Protein AF-A0A8T4T2E4-F1 (afdb_monomer)

Nearest PDB structures (foldseek):
  6jph-assembly1_A  TM=6.365E-01  e=5.634E-05  Defluviitalea phaphyphila
  6jpn-assembly1_A  TM=6.354E-01  e=5.914E-05  Defluviitalea phaphyphila
  5hno-assembly2_C  TM=5.581E-01  e=3.207E-02  Raoultella terrigena
  2ibg-assembly4_D  TM=2.979E-01  e=9.768E-02  Drosophila melanogaster
  2ibb-assembly1_A  TM=2.896E-01  e=2.975E-01  Drosophila melanogaster

pLDDT: mean 80.89, std 18.65, range [28.64, 98.75]

Foldseek 3Di:
DDDPQFDWDQDPLRWTDTQQKIKAKEPSVQKDKDKDQPDWDDPDPPDIDGDIDIDIDGPPDDDDDDIDIDMGGHDDDDWDKDKYWWFKDDVNHTDHVCAKTWIWIWTDDPFTKTKIKIAGPDQFDFMDTDQKTWSFRIWMWIATPVRDTFKIWTWHTQFMDGNPHTQKGWDAAGWIWIWGEDCEIEIEIEHPTDTPKMKHQGQRHPFYHYNNHTDDWDHDHRITIDPPPPDKAKEAWFKAAPVRDGAAAAAEEAAQRKIKTKIFIDPPAPDPWWWKKKFKDWDAPPDRDPPPPPDDTPIFDTDTPNDGTMDMDMDTHHFDDDPCCVPPPDPDHRQAIKMWMKIATPVGRVRIYTHPHIYTHHHYDPPPVPPPPDPDPPDFDDPVDPDDPPFADDPVGDGPPDD

Secondary structure (DSSP, 8-state):
-PPPP---EE-TT--EEETTEEEEES-GGGEEEEEE---EE-SSTT--EE--EEEEEE-S--S-----EEEEE-SSSPPEEEEEEPPEEETTEE--TTTEEEEEEEEESSS-EEEEEEEESSS---EEETTEEE-SSEEEEEEETT--EEEEEEES-SEEEETTEEEEEEEESS-EEEEEESSSEEEEEE-SS-EEEEEEE-TTEEEEEETTEE--EEEETTEEEE------EEEEEEEE-TTSPBPPTTEEEETT-EEEEEEEEES--SSTT-EEEEEEEEEBTTB--TT------EEEEEEE--SSEEEEEEEE------SSTTTSTTSS-----EEEEEEEETTEEEEEEE-S--EEEEEPS-----------TT----TTS---TTS-B-TTS-B----

Sequence (403 aa):
MASPIGSVSFDSNKVAISPNLVIAPADPGELVQSIDNTHWLSYTYATRENKPIVNYKKSNIAGSETYDTVIFPFKTDQPSILVNRLPVTVSGNPVETTTASALDIYVDRAQDFRDYYYISHDTLALRNFGNYQTDSELSFVRKDNLGNVKRIIMKNGDILKEGNSDLVVVNGNNVIVDSIIGTTSDVKISASGQLTSFKVFAPLASSVLLNGNPLTFIQNGDYIQDSLILTCTLSSAVIRKQDGSLYISGDHVIENTPITLEVTTQNCVDVPLRQIKFEIFEVDNGIIDQDYIFNPPIIINPVGINNDGVISADWTLEYRTDANEATDDQTEPDEGLEYKFVASIIDDPTITSESSNWINGIEQGQVTLCGNAFVDASEQCDESAGIAPSNGCLTDGICASDC

Structure (mmCIF, N/CA/C/O backbone):
data_AF-A0A8T4T2E4-F1
#
_entry.id   AF-A0A8T4T2E4-F1
#
loop_
_atom_site.group_PDB
_atom_site.id
_atom_site.type_symbol
_atom_site.label_atom_id
_atom_site.label_alt_id
_atom_site.label_comp_id
_atom_site.label_asym_id
_atom_site.label_entity_id
_atom_site.label_seq_id
_atom_site.pdbx_PDB_ins_code
_atom_site.Cartn_x
_atom_site.Cartn_y
_atom_site.Cartn_z
_atom_site.occupancy
_atom_site.B_iso_or_equiv
_atom_site.auth_seq_id
_atom_site.auth_comp_id
_atom_site.auth_asym_id
_atom_site.auth_atom_id
_atom_site.pdbx_PDB_model_num
ATOM 1 N N . MET A 1 1 ? 42.573 -15.838 -24.266 1.00 33.81 1 MET A N 1
ATOM 2 C CA . MET A 1 1 ? 41.611 -15.430 -25.308 1.00 33.81 1 MET A CA 1
ATOM 3 C C . MET A 1 1 ? 40.633 -14.482 -24.646 1.00 33.81 1 MET A C 1
ATOM 5 O O . MET A 1 1 ? 39.972 -14.901 -23.708 1.00 33.81 1 MET A O 1
ATOM 9 N N . ALA A 1 2 ? 40.660 -13.199 -25.010 1.00 31.98 2 ALA A N 1
ATOM 10 C CA . ALA A 1 2 ? 39.741 -12.208 -24.456 1.00 31.98 2 ALA A CA 1
ATOM 11 C C . ALA A 1 2 ? 38.316 -12.532 -24.927 1.00 31.98 2 ALA A C 1
ATOM 13 O O . ALA A 1 2 ? 38.128 -12.815 -26.111 1.00 31.98 2 ALA A O 1
ATOM 14 N N . SER A 1 3 ? 37.342 -12.525 -24.011 1.00 28.64 3 SER A N 1
ATOM 15 C CA . SER A 1 3 ? 35.922 -12.576 -24.375 1.00 28.64 3 SER A CA 1
ATOM 16 C C . SER A 1 3 ? 35.622 -11.482 -25.401 1.00 28.64 3 SER A C 1
ATOM 18 O O . SER A 1 3 ? 36.176 -10.384 -25.276 1.00 28.64 3 SER A O 1
ATOM 20 N N . PRO A 1 4 ? 34.772 -11.747 -26.408 1.00 37.41 4 PRO A N 1
ATOM 21 C CA . PRO A 1 4 ? 34.375 -10.714 -27.347 1.00 37.41 4 PRO A CA 1
ATOM 22 C C . PRO A 1 4 ? 33.765 -9.559 -26.553 1.00 37.41 4 PRO A C 1
ATOM 24 O O . PRO A 1 4 ? 32.921 -9.765 -25.679 1.00 37.41 4 PRO A O 1
ATOM 27 N N . ILE A 1 5 ? 34.253 -8.349 -26.826 1.00 45.41 5 ILE A N 1
ATOM 28 C CA . ILE A 1 5 ? 33.660 -7.109 -26.336 1.00 45.41 5 ILE A CA 1
ATOM 29 C C . ILE A 1 5 ? 32.187 -7.170 -26.715 1.00 45.41 5 ILE A C 1
ATOM 31 O O . ILE A 1 5 ? 31.853 -7.321 -27.889 1.00 45.41 5 ILE A O 1
ATOM 35 N N . GLY A 1 6 ? 31.321 -7.096 -25.712 1.00 55.78 6 GLY A N 1
ATOM 36 C CA . GLY A 1 6 ? 29.896 -6.979 -25.924 1.00 55.78 6 GLY A CA 1
ATOM 37 C C . GLY A 1 6 ? 29.562 -5.856 -26.874 1.00 55.78 6 GLY A C 1
ATOM 38 O O . GLY A 1 6 ? 29.750 -4.697 -26.515 1.00 55.78 6 GLY A O 1
ATOM 39 N N . SER A 1 7 ? 29.078 -6.173 -28.068 1.00 60.38 7 SER A N 1
ATOM 40 C CA . SER A 1 7 ? 28.514 -5.155 -28.942 1.00 60.38 7 SER A CA 1
ATOM 41 C C . SER A 1 7 ? 27.194 -4.688 -28.345 1.00 60.38 7 SER A C 1
ATOM 43 O O . SER A 1 7 ? 26.330 -5.520 -28.067 1.00 60.38 7 SER A O 1
ATOM 45 N N . VAL A 1 8 ? 27.036 -3.374 -28.179 1.00 66.56 8 VAL A N 1
ATOM 46 C CA . VAL A 1 8 ? 25.718 -2.793 -27.928 1.00 66.56 8 VAL A CA 1
ATOM 47 C C . VAL A 1 8 ? 25.003 -2.624 -29.262 1.00 66.56 8 VAL A C 1
ATOM 49 O O . VAL A 1 8 ? 25.613 -2.185 -30.236 1.00 66.56 8 VAL A O 1
ATOM 52 N N . SER A 1 9 ? 23.730 -2.997 -29.330 1.00 70.62 9 SER A N 1
ATOM 53 C CA . SER A 1 9 ? 22.903 -2.830 -30.532 1.00 70.62 9 SER A CA 1
ATOM 54 C C . SER A 1 9 ? 21.467 -2.474 -30.163 1.00 70.62 9 SER A C 1
ATOM 56 O O . SER A 1 9 ? 21.087 -2.611 -29.002 1.00 70.62 9 SER A O 1
ATOM 58 N N . PHE A 1 10 ? 20.691 -2.011 -31.141 1.00 75.25 10 PHE A N 1
ATOM 59 C CA . PHE A 1 10 ? 19.246 -1.850 -31.004 1.00 75.25 10 PHE A CA 1
ATOM 60 C C . PHE A 1 10 ? 18.523 -3.006 -31.695 1.00 75.25 10 PHE A C 1
ATOM 62 O O . PHE A 1 10 ? 18.939 -3.423 -32.778 1.00 75.25 10 PHE A O 1
ATOM 69 N N . ASP A 1 11 ? 17.437 -3.491 -31.100 1.00 72.38 11 ASP A N 1
ATOM 70 C CA . ASP A 1 11 ? 16.498 -4.391 -31.777 1.00 72.38 11 ASP A CA 1
ATOM 71 C C . ASP A 1 11 ? 15.440 -3.625 -32.600 1.00 72.38 11 ASP A C 1
ATOM 73 O O . ASP A 1 11 ? 15.471 -2.395 -32.724 1.00 72.38 11 ASP A O 1
ATOM 77 N N . SER A 1 12 ? 14.471 -4.356 -33.165 1.00 63.34 12 SER A N 1
ATOM 78 C CA . SER A 1 12 ? 13.356 -3.777 -33.928 1.00 63.34 12 SER A CA 1
ATOM 79 C C . SER A 1 12 ? 12.431 -2.876 -33.102 1.00 63.34 12 SER A C 1
ATOM 81 O O . SER A 1 12 ? 11.721 -2.058 -33.682 1.00 63.34 12 SER A O 1
ATOM 83 N N . ASN A 1 13 ? 12.459 -2.987 -31.772 1.00 62.44 13 ASN A N 1
ATOM 84 C CA . ASN A 1 13 ? 11.691 -2.165 -30.839 1.00 62.44 13 ASN A CA 1
ATOM 85 C C . ASN A 1 13 ? 12.528 -1.016 -30.257 1.00 62.44 13 ASN A C 1
ATOM 87 O O . ASN A 1 13 ? 12.073 -0.324 -29.349 1.00 62.44 13 ASN A O 1
ATOM 91 N N . LYS A 1 14 ? 13.737 -0.788 -30.792 1.00 65.88 14 LYS A N 1
ATOM 92 C CA . LYS A 1 14 ? 14.707 0.193 -30.298 1.00 65.88 14 LYS A CA 1
ATOM 93 C C . LYS A 1 14 ? 15.001 0.020 -28.800 1.00 65.88 14 LYS A C 1
ATOM 95 O O . LYS A 1 14 ? 15.028 0.976 -28.028 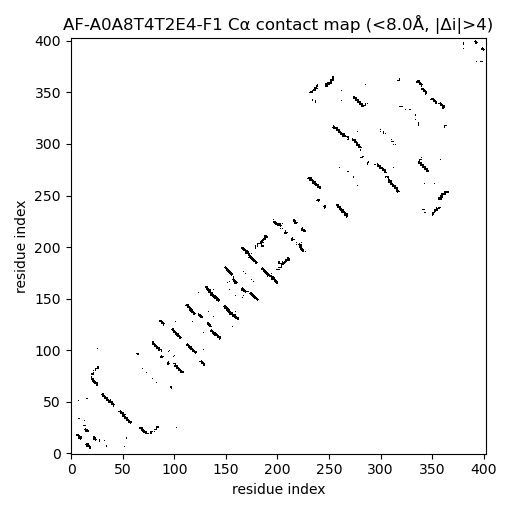1.00 65.88 14 LYS A O 1
ATOM 100 N N . VAL A 1 15 ? 15.205 -1.220 -28.383 1.00 70.38 15 VAL A N 1
ATOM 101 C CA . VAL A 1 15 ? 15.740 -1.574 -27.068 1.00 70.38 15 VAL A CA 1
ATOM 102 C C . VAL A 1 15 ? 17.251 -1.718 -27.205 1.00 70.38 15 VAL A C 1
ATOM 104 O O . VAL A 1 15 ? 17.715 -2.408 -28.114 1.00 70.38 15 VAL A O 1
ATOM 107 N N . ALA A 1 16 ? 18.034 -1.076 -26.334 1.00 71.56 16 ALA A N 1
ATOM 108 C CA . ALA A 1 16 ? 19.482 -1.261 -26.353 1.00 71.56 16 ALA A CA 1
ATOM 109 C C . ALA A 1 16 ? 19.871 -2.552 -25.626 1.00 71.56 16 ALA A C 1
ATOM 111 O O . ALA A 1 16 ? 19.488 -2.789 -24.480 1.00 71.56 16 ALA A O 1
ATOM 112 N N . ILE A 1 17 ? 20.671 -3.370 -26.299 1.00 64.50 17 ILE A N 1
ATOM 113 C CA . ILE A 1 17 ? 21.099 -4.691 -25.848 1.00 64.50 17 ILE A CA 1
ATOM 114 C C . ILE A 1 17 ? 22.606 -4.666 -25.668 1.00 64.50 17 ILE A C 1
ATOM 116 O O . ILE A 1 17 ? 23.321 -4.380 -26.619 1.00 64.50 17 ILE A O 1
ATOM 120 N N . SER A 1 18 ? 23.080 -5.012 -24.478 1.00 69.69 18 SER A N 1
ATOM 121 C CA . SER A 1 18 ? 24.481 -5.279 -24.135 1.00 69.69 18 SER A CA 1
ATOM 122 C C . SER A 1 18 ? 24.575 -6.722 -23.625 1.00 69.69 18 SER A C 1
ATOM 124 O O . SER A 1 18 ? 23.551 -7.264 -23.193 1.00 69.69 18 SER A O 1
ATOM 126 N N . PRO A 1 19 ? 25.753 -7.381 -23.586 1.00 73.25 19 PRO A N 1
ATOM 127 C CA . PRO A 1 19 ? 25.847 -8.634 -22.854 1.00 73.25 19 PRO A CA 1
ATOM 128 C C . PRO A 1 19 ? 25.361 -8.410 -21.434 1.00 73.25 19 PRO A C 1
ATOM 130 O O . PRO A 1 19 ? 25.817 -7.483 -20.757 1.00 73.25 19 PRO A O 1
ATOM 133 N N . ASN A 1 20 ? 24.412 -9.246 -21.025 1.00 85.38 20 ASN A N 1
ATOM 134 C CA . ASN A 1 20 ? 23.869 -9.277 -19.678 1.00 85.38 20 ASN A CA 1
ATOM 135 C C . ASN A 1 20 ? 23.036 -8.048 -19.272 1.00 85.38 20 ASN A C 1
ATOM 137 O O . ASN A 1 20 ? 22.720 -7.923 -18.089 1.00 85.38 20 ASN A O 1
ATOM 141 N N . LEU A 1 21 ? 22.649 -7.164 -20.204 1.00 89.00 21 LEU A N 1
ATOM 142 C CA . LEU A 1 21 ? 21.799 -6.007 -19.911 1.00 89.00 21 LEU A CA 1
ATOM 143 C C . LEU A 1 21 ? 20.873 -5.637 -21.078 1.00 89.00 21 LEU A C 1
ATOM 145 O O . LEU A 1 21 ? 21.315 -5.503 -22.217 1.00 89.00 21 LEU A O 1
ATOM 149 N N . VAL A 1 22 ? 19.604 -5.399 -20.763 1.00 89.38 22 VAL A N 1
ATOM 150 C CA . VAL A 1 22 ? 18.605 -4.822 -21.666 1.00 89.38 22 VAL A CA 1
ATOM 151 C C . VAL A 1 22 ? 18.190 -3.450 -21.128 1.00 89.38 22 VAL A C 1
ATOM 153 O O . VAL A 1 22 ? 17.922 -3.313 -19.934 1.00 89.38 22 VAL A O 1
ATOM 156 N N . ILE A 1 23 ? 18.149 -2.434 -21.991 1.00 91.31 23 ILE A N 1
ATOM 157 C CA . ILE A 1 23 ? 17.680 -1.077 -21.678 1.00 91.31 23 ILE A CA 1
ATOM 158 C C . ILE A 1 23 ? 16.477 -0.789 -22.576 1.00 91.31 23 ILE A C 1
ATOM 160 O O . ILE A 1 23 ? 16.632 -0.533 -23.772 1.00 91.31 23 ILE A O 1
ATOM 164 N N . ALA A 1 24 ? 15.283 -0.851 -21.992 1.00 91.38 24 ALA A N 1
ATOM 165 C CA . ALA A 1 24 ? 14.011 -0.711 -22.684 1.00 91.38 24 ALA A CA 1
ATOM 166 C C . ALA A 1 24 ? 13.319 0.593 -22.249 1.00 91.38 24 ALA A C 1
ATOM 168 O O . ALA A 1 24 ? 12.756 0.650 -21.150 1.00 91.38 24 ALA A O 1
ATOM 169 N N . PRO A 1 25 ? 13.384 1.665 -23.057 1.00 92.81 25 PRO A N 1
ATOM 170 C CA . PRO A 1 25 ? 12.644 2.880 -22.759 1.00 92.81 25 PRO A CA 1
ATOM 171 C C . PRO A 1 25 ? 11.142 2.668 -22.981 1.00 92.81 25 PRO A C 1
ATOM 173 O O . PRO A 1 25 ? 10.736 1.899 -23.853 1.00 92.81 25 PRO A O 1
ATOM 176 N N . ALA A 1 26 ? 10.321 3.397 -22.230 1.00 90.94 26 ALA A N 1
ATOM 177 C CA . ALA A 1 26 ? 8.934 3.603 -22.615 1.00 90.94 26 ALA A CA 1
ATOM 178 C C . ALA A 1 26 ? 8.876 4.424 -23.917 1.00 90.94 26 ALA A C 1
ATOM 180 O O . ALA A 1 26 ? 9.761 5.236 -24.197 1.00 90.94 26 ALA A O 1
ATOM 181 N N . ASP A 1 27 ? 7.833 4.202 -24.715 1.00 89.94 27 ASP A N 1
ATOM 182 C CA . ASP A 1 27 ? 7.540 4.974 -25.930 1.00 89.94 27 ASP A CA 1
ATOM 183 C C . ASP A 1 27 ? 8.688 4.998 -26.969 1.00 89.94 27 ASP A C 1
ATOM 185 O O . ASP A 1 27 ? 9.048 6.057 -27.493 1.00 89.94 27 ASP A O 1
ATOM 189 N N . PRO A 1 28 ? 9.281 3.846 -27.350 1.00 88.06 28 PRO A N 1
ATOM 190 C CA . PRO A 1 28 ? 10.425 3.816 -28.269 1.00 88.06 28 PRO A CA 1
ATOM 191 C C . PRO A 1 28 ? 10.128 4.440 -29.648 1.00 88.06 28 PRO A C 1
ATOM 193 O O . PRO A 1 28 ? 11.042 4.879 -30.358 1.00 88.06 28 PRO A O 1
ATOM 196 N N . GLY A 1 29 ? 8.851 4.517 -30.035 1.00 86.88 29 GLY A N 1
ATOM 197 C CA . GLY A 1 29 ? 8.392 5.209 -31.241 1.00 86.88 29 GLY A CA 1
ATOM 198 C C . GLY A 1 29 ? 8.676 6.716 -31.237 1.00 86.88 29 GLY A C 1
ATOM 199 O O . GLY A 1 29 ? 8.991 7.267 -32.289 1.00 86.88 29 GLY A O 1
ATOM 200 N N . GLU A 1 30 ? 8.660 7.356 -30.067 1.00 89.12 30 GLU A N 1
ATOM 201 C CA . GLU A 1 30 ? 8.866 8.804 -29.893 1.00 89.12 30 GLU A CA 1
ATOM 202 C C . GLU A 1 30 ? 10.345 9.189 -29.744 1.00 89.12 30 GLU A C 1
ATOM 204 O O . GLU A 1 30 ? 10.711 10.367 -29.763 1.00 89.12 30 GLU A O 1
ATOM 209 N N . LEU A 1 31 ? 11.215 8.188 -29.603 1.00 90.31 31 LEU A N 1
ATOM 210 C CA . LEU A 1 31 ? 12.629 8.379 -29.326 1.00 90.31 31 LEU A CA 1
ATOM 211 C C . LEU A 1 31 ? 13.479 8.290 -30.594 1.00 90.31 31 LEU A C 1
ATOM 213 O O . LEU A 1 31 ? 13.404 7.336 -31.381 1.00 90.31 31 LEU A O 1
ATOM 217 N N . VAL A 1 32 ? 14.377 9.263 -30.736 1.00 89.44 32 VAL A N 1
ATOM 218 C CA . VAL A 1 32 ? 15.559 9.153 -31.593 1.00 89.44 32 VAL A CA 1
ATOM 219 C C . VAL A 1 32 ? 16.678 8.576 -30.741 1.00 89.44 32 VAL A C 1
ATOM 221 O O . VAL A 1 32 ? 17.041 9.167 -29.724 1.00 89.44 32 VAL A O 1
ATOM 224 N N . GLN A 1 33 ? 17.208 7.423 -31.142 1.00 87.69 33 GLN A N 1
ATOM 225 C CA . GLN A 1 33 ? 18.196 6.683 -30.363 1.00 87.69 33 GLN A CA 1
ATOM 226 C C . GLN A 1 33 ? 19.517 6.541 -31.117 1.00 87.69 33 GLN A C 1
ATOM 228 O O . GLN A 1 33 ? 19.540 6.469 -32.346 1.00 87.69 33 GLN A O 1
ATOM 233 N N . SER A 1 34 ? 20.624 6.509 -30.381 1.00 89.19 34 SER A N 1
ATOM 234 C CA . SER A 1 34 ? 21.965 6.312 -30.933 1.00 89.19 34 SER A CA 1
ATOM 235 C C . SER A 1 34 ? 22.886 5.642 -29.916 1.00 89.19 34 SER A C 1
ATOM 237 O O . SER A 1 34 ? 22.674 5.749 -28.708 1.00 89.19 34 SER A O 1
ATOM 239 N N . ILE A 1 35 ? 23.912 4.951 -30.413 1.00 88.75 35 ILE A N 1
ATOM 240 C CA . ILE A 1 35 ? 25.000 4.414 -29.593 1.00 88.75 35 ILE A CA 1
ATOM 241 C C . ILE A 1 35 ? 26.242 5.238 -29.896 1.00 88.75 35 ILE A C 1
ATOM 243 O O . ILE A 1 35 ? 26.681 5.309 -31.045 1.00 88.75 35 ILE A O 1
ATOM 247 N N . ASP A 1 36 ? 26.807 5.842 -28.859 1.00 89.06 36 ASP A N 1
ATOM 248 C CA . ASP A 1 36 ? 28.059 6.575 -28.944 1.00 89.06 36 ASP A CA 1
ATOM 249 C C . ASP A 1 36 ? 29.205 5.715 -28.395 1.00 89.06 36 ASP A C 1
ATOM 251 O O . ASP A 1 36 ? 29.301 5.463 -27.194 1.00 89.06 36 ASP A O 1
ATOM 255 N N . ASN A 1 37 ? 30.086 5.274 -29.294 1.00 88.25 37 ASN A N 1
ATOM 256 C CA . ASN A 1 37 ? 31.260 4.456 -28.980 1.00 88.25 37 ASN A CA 1
ATOM 257 C C . ASN A 1 37 ? 32.527 5.292 -28.713 1.00 88.25 37 ASN A C 1
ATOM 259 O O . ASN A 1 37 ? 33.633 4.762 -28.759 1.00 88.25 37 ASN A O 1
ATOM 263 N N . THR A 1 38 ? 32.421 6.603 -28.481 1.00 90.75 38 THR A N 1
ATOM 264 C CA . THR A 1 38 ? 33.583 7.494 -28.278 1.00 90.75 38 THR A CA 1
ATOM 265 C C . THR A 1 38 ? 33.904 7.770 -26.805 1.00 90.75 38 THR A C 1
ATOM 267 O O . THR A 1 38 ? 34.877 8.466 -26.498 1.00 90.75 38 THR A O 1
ATOM 270 N N . HIS A 1 39 ? 33.133 7.180 -25.889 1.00 89.94 39 HIS A N 1
ATOM 271 C CA . HIS A 1 39 ? 33.224 7.420 -24.454 1.00 89.94 39 HIS A CA 1
ATOM 272 C C . HIS A 1 39 ? 34.155 6.443 -23.727 1.00 89.94 39 HIS A C 1
ATOM 274 O O . HIS A 1 39 ? 34.476 5.352 -24.205 1.00 89.94 39 HIS A O 1
ATOM 280 N N . TRP A 1 40 ? 34.621 6.870 -22.551 1.00 91.94 40 TRP A N 1
ATOM 281 C CA . TRP A 1 40 ? 35.635 6.174 -21.764 1.00 91.94 40 TRP A CA 1
ATOM 282 C C . TRP A 1 40 ? 35.182 6.011 -20.317 1.00 91.94 40 TRP A C 1
ATOM 284 O O . TRP A 1 40 ? 34.688 6.960 -19.713 1.00 91.94 40 TRP A O 1
ATOM 294 N N . LEU A 1 41 ? 35.419 4.831 -19.749 1.00 92.88 41 LEU A N 1
ATOM 295 C CA . LEU A 1 41 ? 35.221 4.538 -18.334 1.00 92.88 41 LEU A CA 1
ATOM 296 C C . LEU A 1 41 ? 36.568 4.220 -17.683 1.00 92.88 41 LEU A C 1
ATOM 298 O O . LEU A 1 41 ? 37.381 3.490 -18.250 1.00 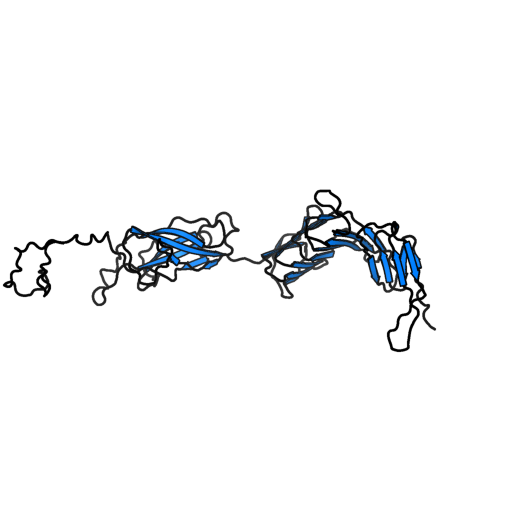92.88 41 LEU A O 1
ATOM 302 N N . SER A 1 42 ? 36.808 4.771 -16.497 1.00 94.88 42 SER A N 1
ATOM 303 C CA . SER A 1 42 ? 38.030 4.566 -15.720 1.00 94.88 42 SER A CA 1
ATOM 304 C C . SER A 1 42 ? 37.654 4.154 -14.303 1.00 94.88 42 SER A C 1
ATOM 306 O O . SER A 1 42 ? 36.972 4.900 -13.606 1.00 94.88 42 SER A O 1
ATOM 308 N N . TYR A 1 43 ? 38.082 2.962 -13.886 1.00 93.12 43 TYR A N 1
ATOM 309 C CA . TYR A 1 43 ? 37.913 2.489 -12.507 1.00 93.12 43 TYR A CA 1
ATOM 310 C C . TYR A 1 43 ? 39.152 2.757 -11.646 1.00 93.12 43 TYR A C 1
ATOM 312 O O . TYR A 1 43 ? 39.069 2.740 -10.420 1.00 93.12 43 TYR A O 1
ATOM 320 N N . THR A 1 44 ? 40.308 2.989 -12.275 1.00 95.12 44 THR A N 1
ATOM 321 C CA . THR A 1 44 ? 41.578 3.263 -11.599 1.00 95.12 44 THR A CA 1
ATOM 322 C C . THR A 1 44 ? 42.358 4.348 -12.326 1.00 95.12 44 THR A C 1
ATOM 324 O O . THR A 1 44 ? 42.269 4.508 -13.544 1.00 95.12 44 THR A O 1
ATOM 327 N N . TYR A 1 45 ? 43.155 5.094 -11.563 1.00 93.06 45 TYR A N 1
ATOM 328 C CA . TYR A 1 45 ? 43.972 6.181 -12.089 1.00 93.06 45 TYR A CA 1
ATOM 329 C C . TYR A 1 45 ? 44.841 5.728 -13.276 1.00 93.06 45 TYR A C 1
ATOM 331 O O . TYR A 1 45 ? 45.454 4.662 -13.241 1.00 93.06 45 TYR A O 1
ATOM 339 N N . ALA A 1 46 ? 44.898 6.567 -14.314 1.00 93.88 46 ALA A N 1
ATOM 340 C CA . ALA A 1 46 ? 45.656 6.359 -15.552 1.00 93.88 46 ALA A CA 1
ATOM 341 C C . ALA A 1 46 ? 45.248 5.147 -16.418 1.00 93.88 46 ALA A C 1
ATOM 343 O O . ALA A 1 46 ? 45.895 4.894 -17.435 1.00 93.88 46 ALA A O 1
ATOM 344 N N . THR A 1 47 ? 44.159 4.442 -16.095 1.00 95.81 47 THR A N 1
ATOM 345 C CA . THR A 1 47 ? 43.566 3.434 -16.986 1.00 95.81 47 THR A CA 1
ATOM 346 C C . THR A 1 47 ? 42.223 3.917 -17.513 1.00 95.81 47 THR A C 1
ATOM 348 O O . THR A 1 47 ? 41.480 4.609 -16.819 1.00 95.81 47 THR A O 1
ATOM 351 N N . ARG A 1 48 ? 41.901 3.586 -18.763 1.00 94.50 48 ARG A N 1
ATOM 352 C CA . ARG A 1 48 ? 40.565 3.808 -19.316 1.00 94.50 48 ARG A CA 1
ATOM 353 C C . ARG A 1 48 ? 40.225 2.727 -20.318 1.00 94.50 48 ARG A C 1
ATOM 355 O O . ARG A 1 48 ? 41.084 2.279 -21.075 1.00 94.50 48 ARG A O 1
ATOM 362 N N . GLU A 1 49 ? 38.956 2.379 -20.358 1.00 93.19 49 GLU A N 1
ATOM 363 C CA . GLU A 1 49 ? 38.390 1.463 -21.331 1.00 93.19 49 GLU A CA 1
ATOM 364 C C . GLU A 1 49 ? 37.346 2.203 -22.152 1.00 93.19 49 GLU A C 1
ATOM 366 O O . GLU A 1 49 ? 36.563 2.985 -21.611 1.00 93.19 49 GLU A O 1
ATOM 371 N N . ASN A 1 50 ? 37.337 1.968 -23.460 1.00 90.56 50 ASN A N 1
ATOM 372 C CA . ASN A 1 50 ? 36.258 2.454 -24.304 1.00 90.56 50 ASN A CA 1
ATOM 373 C C . ASN A 1 50 ? 34.962 1.734 -23.907 1.00 90.56 50 ASN A C 1
ATOM 375 O O . ASN A 1 50 ? 34.962 0.504 -23.784 1.00 90.56 50 ASN A O 1
ATOM 379 N N . LYS A 1 51 ? 33.887 2.489 -23.672 1.00 88.06 51 LYS A N 1
ATOM 380 C CA . LYS A 1 51 ? 32.567 1.939 -23.353 1.00 88.06 51 LYS A CA 1
ATOM 381 C C . LYS A 1 51 ? 31.491 2.663 -24.164 1.00 88.06 51 LYS A C 1
ATOM 383 O O . LYS A 1 51 ? 31.524 3.892 -24.231 1.00 88.06 51 LYS A O 1
ATOM 388 N N . PRO A 1 52 ? 30.536 1.922 -24.749 1.00 87.25 52 PRO A N 1
ATOM 389 C CA . PRO A 1 52 ? 29.399 2.522 -25.428 1.00 87.25 52 PRO A CA 1
ATOM 390 C C . PRO A 1 52 ? 28.489 3.246 -24.435 1.00 87.25 52 PRO A C 1
ATOM 392 O O . PRO A 1 52 ? 28.267 2.766 -23.322 1.00 87.25 52 PRO A O 1
ATOM 395 N N . ILE A 1 53 ? 27.913 4.362 -24.872 1.00 87.25 53 ILE A N 1
ATOM 396 C CA . ILE A 1 53 ? 26.790 5.023 -24.203 1.00 87.25 53 ILE A CA 1
ATOM 397 C C . ILE A 1 53 ? 25.568 4.939 -25.110 1.00 87.25 53 ILE A C 1
ATOM 399 O O . ILE A 1 53 ? 25.652 5.190 -26.313 1.00 87.25 53 ILE A O 1
ATOM 403 N N . VAL A 1 54 ? 24.428 4.586 -24.523 1.00 88.12 54 VAL A N 1
ATOM 404 C CA . VAL A 1 54 ? 23.127 4.639 -25.190 1.00 88.12 54 VAL A CA 1
ATOM 405 C C . VAL A 1 54 ? 22.541 6.024 -24.958 1.00 88.12 54 VAL A C 1
ATOM 407 O O . VAL A 1 54 ? 22.369 6.439 -23.816 1.00 88.12 54 VAL A O 1
ATOM 410 N N . ASN A 1 55 ? 22.223 6.723 -26.043 1.00 89.88 55 ASN A N 1
ATOM 411 C CA . ASN A 1 55 ? 21.563 8.019 -26.008 1.00 89.88 55 ASN A CA 1
ATOM 412 C C . ASN A 1 55 ? 20.169 7.888 -26.615 1.00 89.88 55 ASN A C 1
ATOM 414 O O . ASN A 1 55 ? 20.025 7.369 -27.723 1.00 89.88 55 ASN A O 1
ATOM 418 N N . TYR A 1 56 ? 19.157 8.425 -25.943 1.00 91.06 56 TYR A N 1
ATOM 419 C CA . TYR A 1 56 ? 17.830 8.620 -26.514 1.00 91.06 56 TYR A CA 1
ATOM 420 C C . TYR A 1 56 ? 17.334 10.034 -26.234 1.00 91.06 56 TYR A C 1
ATOM 422 O O . TYR A 1 56 ? 17.608 10.617 -25.187 1.00 91.06 56 TYR A O 1
ATOM 430 N N . LYS A 1 57 ? 16.634 10.601 -27.216 1.00 91.94 57 LYS A N 1
ATOM 431 C CA . LYS A 1 57 ? 16.146 11.979 -27.197 1.00 91.94 57 LYS A CA 1
ATOM 432 C C . LYS A 1 57 ? 14.734 12.044 -27.770 1.00 91.94 57 LYS A C 1
ATOM 434 O O . LYS A 1 57 ? 14.495 11.530 -28.865 1.00 91.94 57 LYS A O 1
ATOM 439 N N . LYS A 1 58 ? 13.846 12.765 -27.086 1.00 91.81 58 LYS A N 1
ATOM 440 C CA . LYS A 1 58 ? 12.597 13.280 -27.662 1.00 91.81 58 LYS A CA 1
ATOM 441 C C . LYS A 1 58 ? 12.863 14.606 -28.387 1.00 91.81 58 LYS A C 1
ATOM 443 O O . LYS A 1 58 ? 13.660 15.431 -27.935 1.00 91.81 58 LYS A O 1
ATOM 448 N N . SER A 1 59 ? 12.249 14.797 -29.551 1.00 88.94 59 SER A N 1
ATOM 449 C CA . SER A 1 59 ? 12.389 16.021 -30.359 1.00 88.94 59 SER A CA 1
ATOM 450 C C . SER A 1 59 ? 11.100 16.836 -30.330 1.00 88.94 59 SER A C 1
ATOM 452 O O . SER A 1 59 ? 10.030 16.269 -30.160 1.00 88.94 59 SER A O 1
ATOM 454 N N . ASN A 1 60 ? 11.200 18.152 -30.546 1.00 86.25 60 ASN A N 1
ATOM 455 C CA . ASN A 1 60 ? 10.053 19.073 -30.624 1.00 86.25 60 ASN A CA 1
ATOM 456 C C . ASN A 1 60 ? 9.186 19.144 -29.353 1.00 86.25 60 ASN A C 1
ATOM 458 O O . ASN A 1 60 ? 7.988 19.393 -29.436 1.00 86.25 60 ASN A O 1
ATOM 462 N N . ILE A 1 61 ? 9.797 18.956 -28.184 1.00 86.81 61 ILE A N 1
ATOM 463 C CA . ILE A 1 61 ? 9.113 19.083 -26.897 1.00 86.81 61 ILE A CA 1
ATOM 464 C C . ILE A 1 61 ? 8.996 20.560 -26.515 1.00 86.81 61 ILE A C 1
ATOM 466 O O . ILE A 1 61 ? 9.997 21.278 -26.474 1.00 86.81 61 ILE A O 1
ATOM 470 N N . ALA A 1 62 ? 7.774 21.000 -26.219 1.00 80.25 62 ALA A N 1
ATOM 471 C CA . ALA A 1 62 ? 7.497 22.287 -25.598 1.00 80.25 62 ALA A CA 1
ATOM 472 C C . ALA A 1 62 ? 7.139 22.056 -24.122 1.00 80.25 62 ALA A C 1
ATOM 474 O O . ALA A 1 62 ? 6.123 21.437 -23.831 1.00 80.25 62 ALA A O 1
ATOM 475 N N . GLY A 1 63 ? 7.960 22.558 -23.196 1.00 86.81 63 GLY A N 1
ATOM 476 C CA . GLY A 1 63 ? 7.738 22.395 -21.755 1.00 86.81 63 GLY A CA 1
ATOM 477 C C . GLY A 1 63 ? 8.454 21.185 -21.145 1.00 86.81 63 GLY A C 1
ATOM 478 O O . GLY A 1 63 ? 9.519 20.784 -21.617 1.00 86.81 63 GLY A O 1
ATOM 479 N N . SER A 1 64 ? 7.896 20.672 -20.047 1.00 88.44 64 SER A N 1
ATOM 480 C CA . SER A 1 64 ? 8.437 19.541 -19.283 1.00 88.44 64 SER A CA 1
ATOM 481 C C . SER A 1 64 ? 8.100 18.203 -19.938 1.00 88.44 64 SER A C 1
ATOM 483 O O . SER A 1 64 ? 7.083 18.074 -20.608 1.00 88.44 64 SER A O 1
ATOM 485 N N . GLU A 1 65 ? 8.946 17.202 -19.712 1.00 90.31 65 GLU A N 1
ATOM 486 C CA . GLU A 1 65 ? 8.823 15.876 -20.316 1.00 90.31 65 GLU A CA 1
ATOM 487 C C . GLU A 1 65 ? 9.460 14.821 -19.412 1.00 90.31 65 GLU A C 1
ATOM 489 O O . GLU A 1 65 ? 10.341 15.144 -18.608 1.00 90.31 65 GLU A O 1
ATOM 494 N N . THR A 1 66 ? 9.038 13.565 -19.555 1.00 92.12 66 THR A N 1
ATOM 495 C CA . THR A 1 66 ? 9.558 12.446 -18.767 1.00 92.12 66 THR A CA 1
ATOM 496 C C . THR A 1 66 ? 10.170 11.352 -19.636 1.00 92.12 66 THR A C 1
ATOM 498 O O . THR A 1 66 ? 9.844 11.162 -20.810 1.00 92.12 66 THR A O 1
ATOM 501 N N . TYR A 1 67 ? 11.109 10.627 -19.030 1.00 93.50 67 TYR A N 1
ATOM 502 C CA . TYR A 1 67 ? 11.725 9.438 -19.599 1.00 93.50 67 TYR A CA 1
ATOM 503 C C . TYR A 1 67 ? 11.590 8.314 -18.587 1.00 93.50 67 TYR A C 1
ATOM 505 O O . TYR A 1 67 ? 12.244 8.334 -17.547 1.00 93.50 67 TYR A O 1
ATOM 513 N N . ASP A 1 68 ? 10.780 7.321 -18.923 1.00 94.00 68 ASP A N 1
ATOM 514 C CA . ASP A 1 68 ? 10.718 6.082 -18.164 1.00 94.00 68 ASP A CA 1
ATOM 515 C C . ASP A 1 68 ? 11.553 5.025 -18.876 1.00 94.00 68 ASP A C 1
ATOM 517 O O . ASP A 1 68 ? 11.520 4.900 -20.103 1.00 94.00 68 ASP A O 1
ATOM 521 N N . THR A 1 69 ? 12.373 4.289 -18.134 1.00 93.88 69 THR A N 1
ATOM 522 C CA . THR A 1 69 ? 13.283 3.302 -18.722 1.00 93.88 69 THR A CA 1
ATOM 523 C C . THR A 1 69 ? 13.434 2.106 -17.805 1.00 93.88 69 THR A C 1
ATOM 525 O O . THR A 1 69 ? 13.815 2.237 -16.644 1.00 93.88 69 THR A O 1
ATOM 528 N N . VAL A 1 70 ? 13.169 0.924 -18.352 1.00 93.69 70 VAL A N 1
ATOM 529 C CA . VAL A 1 70 ? 13.406 -0.348 -17.679 1.00 93.69 70 VAL A CA 1
ATOM 530 C C . VAL A 1 70 ? 14.823 -0.799 -17.998 1.00 93.69 70 VAL A C 1
ATOM 532 O O . VAL A 1 70 ? 15.181 -1.016 -19.155 1.00 93.69 70 VAL A O 1
ATOM 535 N N . ILE A 1 71 ? 15.634 -0.950 -16.955 1.00 92.81 71 ILE A N 1
ATOM 536 C CA . ILE A 1 71 ? 16.984 -1.501 -17.048 1.00 92.81 71 ILE A CA 1
ATOM 537 C C . ILE A 1 71 ? 16.951 -2.896 -16.437 1.00 92.81 71 ILE A C 1
ATOM 539 O O . ILE A 1 71 ? 16.668 -3.053 -15.249 1.00 92.81 71 ILE A O 1
ATOM 543 N N . PHE A 1 72 ? 17.242 -3.910 -17.244 1.00 90.44 72 PHE A N 1
ATOM 544 C CA . PHE A 1 72 ? 17.089 -5.300 -16.844 1.00 90.44 72 PHE A CA 1
ATOM 545 C C . PHE A 1 72 ? 18.379 -6.103 -17.056 1.00 90.44 72 PHE A C 1
ATOM 547 O O . PHE A 1 72 ? 18.756 -6.388 -18.198 1.00 90.44 72 PHE A O 1
ATOM 554 N N . PRO A 1 73 ? 19.071 -6.496 -15.975 1.00 91.31 73 PRO A N 1
ATOM 555 C CA . PRO A 1 73 ? 20.231 -7.369 -16.072 1.00 91.31 73 PRO A CA 1
ATOM 556 C C . PRO A 1 73 ? 19.827 -8.842 -16.271 1.00 91.31 73 PRO A C 1
ATOM 558 O O . PRO A 1 73 ? 18.875 -9.322 -15.658 1.00 91.31 73 PRO A O 1
ATOM 561 N N . PHE A 1 74 ? 20.590 -9.595 -17.070 1.00 87.19 74 PHE A N 1
ATOM 562 C CA . PHE A 1 74 ? 20.377 -11.032 -17.317 1.00 87.19 74 PHE A CA 1
ATOM 563 C C . PHE A 1 74 ? 21.689 -11.832 -17.273 1.00 87.19 74 PHE A C 1
ATOM 565 O O . PHE A 1 74 ? 22.770 -11.269 -17.412 1.00 87.19 74 PHE A O 1
ATOM 572 N N . LYS A 1 75 ? 21.632 -13.152 -17.039 1.00 84.44 75 LYS A N 1
ATOM 573 C CA . LYS A 1 75 ? 22.835 -14.006 -16.892 1.00 84.44 75 LYS A CA 1
ATOM 574 C C . LYS A 1 75 ? 23.120 -14.899 -18.097 1.00 84.44 75 LYS A C 1
ATOM 576 O O . LYS A 1 75 ? 24.266 -14.947 -18.530 1.00 84.44 75 LYS A O 1
ATOM 581 N N . THR A 1 76 ? 22.113 -15.627 -18.575 1.00 81.56 76 THR A N 1
ATOM 582 C CA . THR A 1 76 ? 22.262 -16.635 -19.634 1.00 81.56 76 THR A CA 1
ATOM 583 C C . THR A 1 76 ? 21.666 -16.120 -20.931 1.00 81.56 76 THR A C 1
ATOM 585 O O . THR A 1 76 ? 22.393 -15.643 -21.798 1.00 81.56 76 THR A O 1
ATOM 588 N N . ASP A 1 77 ? 20.343 -16.145 -21.009 1.00 82.94 77 ASP A N 1
ATOM 589 C CA . ASP A 1 77 ? 19.578 -15.846 -22.203 1.00 82.94 77 ASP A CA 1
ATOM 590 C C . ASP A 1 77 ? 19.045 -14.425 -22.100 1.00 82.94 77 ASP A C 1
ATOM 592 O O . ASP A 1 77 ? 18.568 -13.989 -21.045 1.00 82.94 77 ASP A O 1
ATOM 596 N N . GLN A 1 78 ? 19.180 -13.685 -23.194 1.00 85.31 78 GLN A N 1
ATOM 597 C CA . GLN A 1 78 ? 18.641 -12.342 -23.288 1.00 85.31 78 GLN A CA 1
ATOM 598 C C . GLN A 1 78 ? 17.108 -12.421 -23.302 1.00 85.31 78 GLN A C 1
ATOM 600 O O . GLN A 1 78 ? 16.558 -13.069 -24.194 1.00 85.31 78 GLN A O 1
ATOM 605 N N . PRO A 1 79 ? 16.411 -11.754 -22.367 1.00 86.69 79 PRO A N 1
ATOM 606 C CA . PRO A 1 79 ? 14.959 -11.719 -22.384 1.00 86.69 79 PRO A CA 1
ATOM 607 C C . PRO A 1 79 ? 14.453 -10.753 -23.458 1.00 86.69 79 PRO A C 1
ATOM 609 O O . PRO A 1 79 ? 15.080 -9.723 -23.734 1.00 86.69 79 PRO A O 1
ATOM 612 N N . SER A 1 80 ? 13.270 -11.038 -23.993 1.00 85.62 80 SER A N 1
ATOM 613 C CA . SER A 1 80 ? 12.474 -10.017 -24.675 1.00 85.62 80 SER A CA 1
ATOM 614 C C . SER A 1 80 ? 11.790 -9.159 -23.615 1.00 85.62 80 SER A C 1
ATOM 616 O O . SER A 1 80 ? 11.160 -9.693 -22.702 1.00 85.62 80 SER A O 1
ATOM 618 N N . ILE A 1 81 ? 11.912 -7.836 -23.718 1.00 88.56 81 ILE A N 1
ATOM 619 C CA . ILE A 1 81 ? 11.246 -6.901 -22.805 1.00 88.56 81 ILE A CA 1
ATOM 620 C C . ILE A 1 81 ? 10.311 -6.021 -23.612 1.00 88.56 81 ILE A C 1
ATOM 622 O O . ILE A 1 81 ? 10.734 -5.349 -24.551 1.00 88.56 81 ILE A O 1
ATOM 626 N N . LEU A 1 82 ? 9.045 -6.016 -23.216 1.00 89.81 82 LEU A N 1
ATOM 627 C CA . LEU A 1 82 ? 8.040 -5.107 -23.735 1.00 89.81 82 LEU A CA 1
ATOM 628 C C . LEU A 1 82 ? 7.654 -4.135 -22.624 1.00 89.81 82 LEU A C 1
ATOM 630 O O . LEU A 1 82 ? 7.283 -4.555 -21.531 1.00 89.81 82 LEU A O 1
ATOM 634 N N . VAL A 1 83 ? 7.744 -2.840 -22.917 1.00 94.00 83 VAL A N 1
ATOM 635 C CA . VAL A 1 83 ? 7.347 -1.763 -22.008 1.00 94.00 83 VAL A CA 1
ATOM 636 C C . VAL A 1 83 ? 6.266 -0.953 -22.700 1.00 94.00 83 VAL A C 1
ATOM 638 O O . VAL A 1 83 ? 6.527 -0.300 -23.709 1.00 94.00 83 VAL A O 1
ATOM 641 N N . ASN A 1 84 ? 5.055 -0.994 -22.155 1.00 94.38 84 ASN A N 1
ATOM 642 C CA . ASN A 1 84 ? 3.928 -0.214 -22.642 1.00 94.38 84 ASN A CA 1
ATOM 643 C C . ASN A 1 84 ? 3.577 0.853 -21.612 1.00 94.38 84 ASN A C 1
ATOM 645 O O . ASN A 1 84 ? 3.358 0.539 -20.442 1.00 94.38 84 ASN A O 1
ATOM 649 N N . ARG A 1 85 ? 3.469 2.109 -22.044 1.00 96.06 85 ARG A N 1
ATOM 650 C CA . ARG A 1 85 ? 2.892 3.154 -21.203 1.00 96.06 85 ARG A CA 1
ATOM 651 C C . ARG A 1 85 ? 1.390 2.933 -21.074 1.00 96.06 85 ARG A C 1
ATOM 653 O O . ARG A 1 85 ? 0.689 2.755 -22.071 1.00 96.06 85 ARG A O 1
ATOM 660 N N . LEU A 1 86 ? 0.897 2.964 -19.843 1.00 98.00 86 LEU A N 1
ATOM 661 C CA . LEU A 1 86 ? -0.529 2.932 -19.555 1.00 98.00 86 LEU A CA 1
ATOM 662 C C . LEU A 1 86 ? -1.050 4.367 -19.407 1.00 98.00 86 LEU A C 1
ATOM 664 O O . LEU A 1 86 ? -0.418 5.165 -18.711 1.00 98.00 86 LEU A O 1
ATOM 668 N N . PRO A 1 87 ? -2.203 4.710 -20.009 1.00 97.62 87 PRO A N 1
ATOM 669 C CA . PRO A 1 87 ? -2.858 5.981 -19.736 1.00 97.62 87 PRO A CA 1
ATOM 670 C C . PRO A 1 87 ? -3.192 6.104 -18.248 1.00 97.62 87 PRO A C 1
ATOM 672 O O . PRO A 1 87 ? -3.765 5.181 -17.662 1.00 97.62 87 PRO A O 1
ATOM 675 N N . VAL A 1 88 ? -2.869 7.254 -17.660 1.00 98.38 88 VAL A N 1
ATOM 676 C CA . VAL A 1 88 ? -3.257 7.608 -16.292 1.00 98.38 88 VAL A CA 1
ATOM 677 C C . VAL A 1 88 ? -4.427 8.581 -16.358 1.00 98.38 88 VAL A C 1
ATOM 679 O O . VAL A 1 88 ? -4.420 9.497 -17.179 1.00 98.38 88 VAL A O 1
ATOM 682 N N . THR A 1 89 ? -5.445 8.395 -15.515 1.00 98.44 89 THR A N 1
ATOM 683 C CA . THR A 1 89 ? -6.626 9.273 -15.499 1.00 98.44 89 THR A CA 1
ATOM 684 C C . THR A 1 89 ? -7.103 9.642 -14.096 1.00 98.44 89 THR A C 1
ATOM 686 O O . THR A 1 89 ? -7.009 8.840 -13.166 1.00 98.44 89 THR A O 1
ATOM 689 N N . VAL A 1 90 ? -7.695 10.834 -13.964 1.00 97.38 90 VAL A N 1
ATOM 690 C CA . VAL A 1 90 ? -8.488 11.269 -12.798 1.00 97.38 90 VAL A CA 1
ATOM 691 C C . VAL A 1 90 ? -9.905 11.551 -13.274 1.00 97.38 90 VAL A C 1
ATOM 693 O O . VAL A 1 90 ? -10.114 12.383 -14.158 1.00 97.38 90 VAL A O 1
ATOM 696 N N . SER A 1 91 ? -10.891 10.844 -12.717 1.00 93.44 91 SER A N 1
ATOM 697 C CA . SER A 1 91 ? -12.301 10.967 -13.126 1.00 93.44 91 SER A CA 1
ATOM 698 C C . SER A 1 91 ? -12.504 10.840 -14.648 1.00 93.44 91 SER A C 1
ATOM 700 O O . SER A 1 91 ? -13.312 11.551 -15.238 1.00 93.44 91 SER A O 1
ATOM 702 N N . GLY A 1 92 ? -11.723 9.965 -15.293 1.00 94.44 92 GLY A N 1
ATOM 703 C CA . GLY A 1 92 ? -11.745 9.734 -16.742 1.00 94.44 92 GLY A CA 1
ATOM 704 C C . GLY A 1 92 ? -10.949 10.735 -17.589 1.00 94.44 92 GLY A C 1
ATOM 705 O O . GLY A 1 92 ? -10.762 10.489 -18.777 1.00 94.44 92 GLY A O 1
ATOM 706 N N . ASN A 1 93 ? -10.437 11.823 -17.008 1.00 97.44 93 ASN A N 1
ATOM 707 C CA . ASN A 1 93 ? -9.606 12.788 -17.730 1.00 97.44 93 ASN A CA 1
ATOM 708 C C . ASN A 1 93 ? -8.140 12.332 -17.749 1.00 97.44 93 ASN A C 1
ATOM 710 O O . ASN A 1 93 ? -7.638 11.955 -16.685 1.00 97.44 93 ASN A O 1
ATOM 714 N N . PRO A 1 94 ? -7.448 12.378 -18.903 1.00 97.38 94 PRO A N 1
ATOM 715 C CA . PRO A 1 94 ? -6.025 12.061 -18.990 1.00 97.38 94 PRO A CA 1
ATOM 716 C C . PRO A 1 94 ? -5.167 12.918 -18.056 1.00 97.38 94 PRO A C 1
ATOM 718 O O . PRO A 1 94 ? -5.433 14.104 -17.864 1.00 97.38 94 PRO A O 1
ATOM 721 N N . VAL A 1 95 ? -4.129 12.303 -17.498 1.00 96.75 95 VAL A N 1
ATOM 722 C CA . VAL A 1 95 ? -3.083 12.951 -16.705 1.00 96.75 95 VAL A CA 1
ATOM 723 C C . VAL A 1 95 ? -1.784 12.913 -17.500 1.00 96.75 95 VAL A C 1
ATOM 725 O O . VAL A 1 95 ? -1.395 11.859 -18.001 1.00 96.75 95 VAL A O 1
ATOM 728 N N . GLU A 1 96 ? -1.116 14.061 -17.597 1.00 95.19 96 GLU A N 1
ATOM 729 C CA . GLU A 1 96 ? 0.178 14.181 -18.268 1.00 95.19 96 GLU A CA 1
ATOM 730 C C . GLU A 1 96 ? 1.269 13.394 -17.531 1.00 95.19 96 GLU A C 1
ATOM 732 O O . GLU A 1 96 ? 1.295 13.322 -16.296 1.00 95.19 96 GLU A O 1
ATOM 737 N N . THR A 1 97 ? 2.227 12.856 -18.286 1.00 94.62 97 THR A N 1
ATOM 738 C CA . THR A 1 97 ? 3.300 12.004 -17.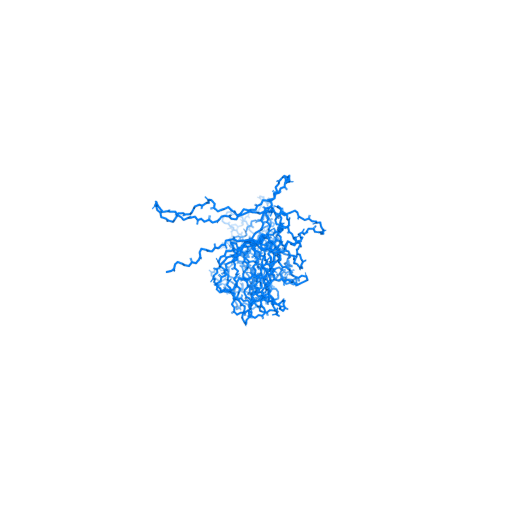747 1.00 94.62 97 THR A CA 1
ATOM 739 C C . THR A 1 97 ? 4.219 12.732 -16.767 1.00 94.62 97 THR A C 1
ATOM 741 O O . THR A 1 97 ? 4.839 12.096 -15.919 1.00 94.62 97 THR A O 1
ATOM 744 N N . THR A 1 98 ? 4.284 14.064 -16.837 1.00 95.19 98 THR A N 1
ATOM 745 C CA . THR A 1 98 ? 5.010 14.916 -15.882 1.00 95.19 98 THR A CA 1
ATOM 746 C C . THR A 1 98 ? 4.356 14.981 -14.507 1.00 95.19 98 THR A C 1
ATOM 748 O O . THR A 1 98 ? 5.010 15.380 -13.550 1.00 95.19 98 THR A O 1
ATOM 751 N N . THR A 1 99 ? 3.078 14.614 -14.401 1.00 96.44 99 THR A N 1
ATOM 752 C CA . THR A 1 99 ? 2.327 14.572 -13.141 1.00 96.44 99 THR A CA 1
ATOM 753 C C . THR A 1 99 ? 2.271 13.153 -12.589 1.00 96.44 99 THR A C 1
ATOM 755 O O . THR A 1 99 ? 2.467 12.957 -11.391 1.00 96.44 99 THR A O 1
ATOM 758 N N . ALA A 1 100 ? 2.022 12.158 -13.441 1.00 97.44 100 ALA A N 1
ATOM 759 C CA . ALA A 1 100 ? 2.055 10.752 -13.056 1.00 97.44 100 ALA A CA 1
ATOM 760 C C . ALA A 1 100 ? 2.334 9.854 -14.264 1.00 97.44 100 ALA A C 1
ATOM 762 O O . ALA A 1 100 ? 1.869 10.122 -15.370 1.00 97.44 100 ALA A O 1
ATOM 763 N N . SER A 1 101 ? 3.043 8.753 -14.039 1.00 97.75 101 SER A N 1
ATOM 764 C CA . SER A 1 101 ? 3.394 7.776 -15.068 1.00 97.75 101 SER A CA 1
ATOM 765 C C . SER A 1 101 ? 2.998 6.370 -14.634 1.00 97.75 101 SER A C 1
ATOM 767 O O . SER A 1 101 ? 3.083 6.033 -13.453 1.00 97.75 101 SER A O 1
ATOM 769 N N . ALA A 1 102 ? 2.572 5.542 -15.590 1.00 98.38 102 ALA A N 1
ATOM 770 C CA . ALA A 1 102 ? 2.308 4.130 -15.368 1.00 98.38 102 ALA A CA 1
ATOM 771 C C . ALA A 1 102 ? 2.807 3.270 -16.531 1.00 98.38 102 ALA A C 1
ATOM 773 O O . ALA A 1 102 ? 2.696 3.654 -17.698 1.00 98.38 102 ALA A O 1
ATOM 774 N N . LEU A 1 103 ? 3.323 2.086 -16.208 1.00 98.44 103 LEU A N 1
ATOM 775 C CA . LEU A 1 103 ? 3.893 1.135 -17.155 1.00 98.44 103 LEU A CA 1
ATOM 776 C C . LEU A 1 103 ? 3.296 -0.258 -16.954 1.00 98.44 103 LEU A C 1
ATOM 778 O O . LEU A 1 103 ? 3.071 -0.698 -15.828 1.00 98.44 103 LEU A O 1
ATOM 782 N N . ASP A 1 104 ? 3.118 -0.960 -18.064 1.00 97.12 104 ASP A N 1
ATOM 783 C CA . ASP A 1 104 ? 2.939 -2.404 -18.155 1.00 97.12 104 ASP A CA 1
ATOM 784 C C . ASP A 1 104 ? 4.210 -2.999 -18.765 1.00 97.12 104 ASP A C 1
ATOM 786 O O . ASP A 1 104 ? 4.583 -2.680 -19.898 1.00 97.12 104 ASP A O 1
ATOM 790 N N . ILE A 1 105 ? 4.903 -3.816 -17.983 1.00 95.62 105 ILE A N 1
ATOM 791 C CA . ILE A 1 105 ? 6.221 -4.351 -18.297 1.00 95.62 105 ILE A CA 1
ATOM 792 C C . ILE A 1 105 ? 6.103 -5.868 -18.373 1.00 95.62 105 ILE A C 1
ATOM 794 O O . ILE A 1 105 ? 5.807 -6.540 -17.384 1.00 95.62 105 ILE A O 1
ATOM 798 N N . TYR A 1 106 ? 6.381 -6.416 -19.547 1.00 92.31 106 TYR A N 1
ATOM 799 C CA . TYR A 1 106 ? 6.447 -7.852 -19.773 1.00 92.31 106 TYR A CA 1
ATOM 800 C C . TYR A 1 106 ? 7.892 -8.262 -20.043 1.00 92.31 106 TYR A C 1
ATOM 802 O O . TYR A 1 106 ? 8.557 -7.681 -20.903 1.00 92.31 106 TYR A O 1
ATOM 810 N N . VAL A 1 107 ? 8.373 -9.261 -19.304 1.00 89.12 107 VAL A N 1
ATOM 811 C CA . VAL A 1 107 ? 9.711 -9.837 -19.477 1.00 89.12 107 VAL A CA 1
ATOM 812 C C . VAL A 1 107 ? 9.554 -11.319 -19.791 1.00 89.12 107 VAL A C 1
ATOM 814 O O . VAL A 1 107 ? 9.162 -12.086 -18.913 1.00 89.12 107 VAL A O 1
ATOM 817 N N . ASP A 1 108 ? 9.896 -11.696 -21.021 1.00 82.56 108 ASP A N 1
ATOM 818 C CA . ASP A 1 108 ? 9.841 -13.072 -21.527 1.00 82.56 108 ASP A CA 1
ATOM 819 C C . ASP A 1 108 ? 11.003 -13.899 -20.954 1.00 82.56 108 ASP A C 1
ATOM 821 O O . ASP A 1 108 ? 12.174 -13.663 -21.281 1.00 82.56 108 ASP A O 1
ATOM 825 N N . ARG A 1 109 ? 10.702 -14.817 -20.032 1.00 76.12 109 ARG A N 1
ATOM 826 C CA . ARG A 1 109 ? 11.668 -15.706 -19.368 1.00 76.12 109 ARG A CA 1
ATOM 827 C C . ARG A 1 109 ? 10.976 -16.965 -18.838 1.00 76.12 109 ARG A C 1
ATOM 829 O O . ARG A 1 109 ? 9.778 -17.004 -18.635 1.00 76.12 109 ARG A O 1
ATOM 836 N N . ALA A 1 110 ? 11.750 -17.984 -18.453 1.00 67.00 110 ALA A N 1
ATOM 837 C CA . ALA A 1 110 ? 11.213 -19.250 -17.916 1.00 67.00 110 ALA A CA 1
ATOM 838 C C . ALA A 1 110 ? 10.219 -19.110 -16.729 1.00 67.00 110 ALA A C 1
ATOM 840 O O . ALA A 1 110 ? 9.457 -20.033 -16.451 1.00 67.00 110 ALA A O 1
ATOM 841 N N . GLN A 1 111 ? 10.236 -17.972 -16.026 1.00 66.56 111 GLN A N 1
ATOM 842 C CA . GLN A 1 111 ? 9.160 -17.518 -15.142 1.00 66.56 111 GLN A CA 1
ATOM 843 C C . GLN A 1 111 ? 8.691 -16.146 -15.623 1.00 66.56 111 GLN A C 1
ATOM 845 O O . GLN A 1 111 ? 9.190 -15.115 -15.158 1.00 66.56 111 GLN A O 1
ATOM 850 N N . ASP A 1 112 ? 7.803 -16.136 -16.603 1.00 78.50 112 ASP A N 1
ATOM 851 C CA . ASP A 1 112 ? 7.240 -14.904 -17.130 1.00 78.50 112 ASP A CA 1
ATOM 852 C C . ASP A 1 112 ? 6.461 -14.192 -16.026 1.00 78.50 112 ASP A C 1
ATOM 854 O O . ASP A 1 112 ? 5.613 -14.768 -15.329 1.00 78.50 112 ASP A O 1
ATOM 858 N N . PHE A 1 113 ? 6.785 -12.917 -15.864 1.00 89.75 113 PHE A N 1
ATOM 859 C CA . PHE A 1 113 ? 6.022 -12.029 -15.015 1.00 89.75 113 PHE A CA 1
ATOM 860 C C . PHE A 1 113 ? 5.572 -10.835 -15.828 1.00 89.75 113 PHE A C 1
ATOM 862 O O . PHE A 1 113 ? 6.282 -10.356 -16.718 1.00 89.75 113 PHE A O 1
ATOM 869 N N . ARG A 1 114 ? 4.402 -10.336 -15.451 1.00 94.56 114 ARG A N 1
ATOM 870 C CA . ARG A 1 114 ? 3.884 -9.060 -15.908 1.00 94.56 114 ARG A CA 1
ATOM 871 C C . ARG A 1 114 ? 3.864 -8.103 -14.732 1.00 94.56 114 ARG A C 1
ATOM 873 O O . ARG A 1 114 ? 3.232 -8.383 -13.712 1.00 94.56 114 ARG A O 1
ATOM 880 N N . ASP A 1 115 ? 4.593 -7.012 -14.875 1.00 96.94 115 ASP A N 1
ATOM 881 C CA . ASP A 1 115 ? 4.778 -6.006 -13.844 1.00 96.94 115 ASP A CA 1
ATOM 882 C C . ASP A 1 115 ? 4.007 -4.744 -14.220 1.00 96.94 115 ASP A C 1
ATOM 884 O O . ASP A 1 115 ? 4.127 -4.228 -15.328 1.00 96.94 115 ASP A O 1
ATOM 888 N N . TYR A 1 116 ? 3.239 -4.227 -13.273 1.00 98.38 116 TYR A N 1
ATOM 889 C CA . TYR A 1 116 ? 2.537 -2.961 -13.386 1.00 98.38 116 TYR A CA 1
ATOM 890 C C . TYR A 1 116 ? 3.189 -1.981 -12.432 1.00 98.38 116 TYR A C 1
ATOM 892 O O . TYR A 1 116 ? 3.283 -2.255 -11.237 1.00 98.38 116 TYR A O 1
ATOM 900 N N . TYR A 1 117 ? 3.656 -0.862 -12.960 1.00 98.50 117 TYR A N 1
ATOM 901 C CA . TYR A 1 117 ? 4.349 0.172 -12.206 1.00 98.50 117 TYR A CA 1
ATOM 902 C C . TYR A 1 117 ? 3.590 1.484 -12.334 1.00 98.50 117 TYR A C 1
ATOM 904 O O . TYR A 1 117 ? 3.119 1.810 -13.419 1.00 98.50 117 TYR A O 1
ATOM 912 N N . TYR A 1 118 ? 3.494 2.234 -11.246 1.00 98.62 118 TYR A N 1
ATOM 913 C CA . TYR A 1 118 ? 2.934 3.576 -11.224 1.00 98.62 118 TYR A CA 1
ATOM 914 C C . TYR A 1 118 ? 3.763 4.471 -10.299 1.00 98.62 118 TYR A C 1
ATOM 916 O O . TYR A 1 118 ? 4.219 4.024 -9.242 1.00 98.62 118 TYR A O 1
ATOM 924 N N . ILE A 1 119 ? 3.924 5.735 -10.690 1.00 98.06 119 ILE A N 1
ATOM 925 C CA . ILE A 1 119 ? 4.579 6.779 -9.902 1.00 98.06 119 ILE A CA 1
ATOM 926 C C . ILE A 1 119 ? 3.848 8.121 -10.048 1.00 98.06 119 ILE A C 1
ATOM 928 O O . ILE A 1 119 ? 3.471 8.521 -11.151 1.00 98.06 119 ILE A O 1
ATOM 932 N N . SER A 1 120 ? 3.671 8.826 -8.929 1.00 97.50 120 SER A N 1
ATOM 933 C CA . SER A 1 120 ? 3.231 10.224 -8.863 1.00 97.50 120 SER A CA 1
ATOM 934 C C . SER A 1 120 ? 4.444 11.145 -8.729 1.00 97.50 120 SER A C 1
ATOM 936 O O . SER A 1 120 ? 5.344 10.883 -7.933 1.00 97.50 120 SER A O 1
ATOM 938 N N . HIS A 1 121 ? 4.456 12.247 -9.474 1.00 94.75 121 HIS A N 1
ATOM 939 C CA . HIS A 1 121 ? 5.478 13.299 -9.391 1.00 94.75 121 HIS A CA 1
ATOM 940 C C . HIS A 1 121 ? 4.976 14.568 -8.689 1.00 94.75 121 HIS A C 1
ATOM 942 O O . HIS A 1 121 ? 5.738 15.513 -8.500 1.00 94.75 121 HIS A O 1
ATOM 948 N N . ASP A 1 122 ? 3.698 14.588 -8.314 1.00 91.94 122 ASP A N 1
ATOM 949 C CA . ASP A 1 122 ? 3.019 15.714 -7.676 1.00 91.94 122 ASP A CA 1
ATOM 950 C C . ASP A 1 122 ? 2.124 15.211 -6.526 1.00 91.94 122 ASP A C 1
ATOM 952 O O . ASP A 1 122 ? 2.194 14.041 -6.128 1.00 91.94 122 ASP A O 1
ATOM 956 N N . THR A 1 123 ? 1.275 16.096 -6.005 1.00 89.62 123 THR A N 1
ATOM 957 C CA . THR A 1 123 ? 0.232 15.830 -5.019 1.00 89.62 123 THR A CA 1
ATOM 958 C C . THR A 1 123 ? -0.498 14.511 -5.269 1.00 89.62 123 THR A C 1
ATOM 960 O O . THR A 1 123 ? -0.851 14.142 -6.400 1.00 89.62 123 THR A O 1
ATOM 963 N N . LEU A 1 124 ? -0.696 13.781 -4.172 1.00 90.62 124 LEU A N 1
ATOM 964 C CA . LEU A 1 124 ? -1.377 12.498 -4.167 1.00 90.62 124 LEU A CA 1
ATOM 965 C C . LEU A 1 124 ? -2.846 12.708 -4.527 1.00 90.62 124 LEU A C 1
ATOM 967 O O . LEU A 1 124 ? -3.536 13.550 -3.954 1.00 90.62 124 LEU A O 1
ATOM 971 N N . ALA A 1 125 ? -3.305 11.956 -5.516 1.00 94.56 125 ALA A N 1
ATOM 972 C CA . ALA A 1 125 ? -4.685 11.951 -5.960 1.00 94.56 125 ALA A CA 1
ATOM 973 C C . ALA A 1 125 ? -5.034 10.536 -6.399 1.00 94.56 125 ALA A C 1
ATOM 975 O O . ALA A 1 125 ? -4.191 9.839 -6.963 1.00 94.56 125 ALA A O 1
ATOM 976 N N . LEU A 1 126 ? -6.287 10.138 -6.188 1.00 97.75 126 LEU A N 1
ATOM 977 C CA . LEU A 1 126 ? -6.778 8.843 -6.634 1.00 97.75 126 LEU A CA 1
ATOM 978 C C . LEU A 1 126 ? -6.789 8.794 -8.170 1.00 97.75 126 LEU A C 1
ATOM 980 O O . LEU A 1 126 ? -7.599 9.456 -8.825 1.00 97.75 126 LEU A O 1
ATOM 984 N N . ARG A 1 127 ? -5.872 8.017 -8.746 1.00 98.31 127 ARG A N 1
ATOM 985 C CA . ARG A 1 127 ? -5.651 7.888 -10.190 1.00 98.31 127 ARG A CA 1
ATOM 986 C C . ARG A 1 127 ? -5.915 6.465 -10.651 1.00 98.31 127 ARG A C 1
ATOM 988 O O . ARG A 1 127 ? -5.678 5.509 -9.917 1.00 98.31 127 ARG A O 1
ATOM 995 N N . ASN A 1 128 ? -6.384 6.331 -11.887 1.00 98.50 128 ASN A N 1
ATOM 996 C CA . ASN A 1 128 ? -6.597 5.041 -12.542 1.00 98.50 128 ASN A CA 1
ATOM 997 C C . ASN A 1 128 ? -5.527 4.814 -13.610 1.00 98.50 128 ASN A C 1
ATOM 999 O O . ASN A 1 128 ? -5.215 5.744 -14.356 1.00 98.50 128 ASN A O 1
ATOM 1003 N N . PHE A 1 129 ? -5.017 3.589 -13.716 1.00 98.38 129 PHE A N 1
ATOM 1004 C CA . PHE A 1 129 ? -4.097 3.157 -14.769 1.00 98.38 129 PHE A CA 1
ATOM 1005 C C . PHE A 1 129 ? -4.312 1.670 -15.078 1.00 98.38 129 PHE A C 1
ATOM 1007 O O . PHE A 1 129 ? -4.267 0.819 -14.191 1.00 98.38 129 PHE A O 1
ATOM 1014 N N . GLY A 1 130 ? -4.572 1.328 -16.341 1.00 96.44 130 GLY A N 1
ATOM 1015 C CA . GLY A 1 130 ? -4.977 -0.038 -16.696 1.00 96.44 130 GLY A CA 1
ATOM 1016 C C . GLY A 1 130 ? -6.196 -0.499 -15.880 1.00 96.44 130 GLY A C 1
ATOM 1017 O O . GLY A 1 130 ? -7.213 0.189 -15.855 1.00 96.44 130 GLY A O 1
ATOM 1018 N N . ASN A 1 131 ? -6.076 -1.639 -15.191 1.00 96.75 131 ASN A N 1
ATOM 1019 C CA . ASN A 1 131 ? -7.104 -2.155 -14.274 1.00 96.75 131 ASN A CA 1
ATOM 1020 C C . ASN A 1 131 ? -6.915 -1.691 -12.823 1.00 96.75 131 ASN A C 1
ATOM 1022 O O . ASN A 1 131 ? -7.614 -2.180 -11.939 1.00 96.75 131 ASN A O 1
ATOM 1026 N N . TYR A 1 132 ? -5.964 -0.800 -12.556 1.00 98.69 132 TYR A N 1
ATOM 1027 C CA . TYR A 1 132 ? -5.593 -0.409 -11.205 1.00 98.69 132 TYR A CA 1
ATOM 1028 C C . TYR A 1 132 ? -6.076 0.991 -10.860 1.00 98.69 132 TYR A C 1
ATOM 1030 O O . TYR A 1 132 ? -6.222 1.858 -11.725 1.00 98.69 132 TYR A O 1
ATOM 1038 N N . GLN A 1 133 ? -6.274 1.209 -9.566 1.00 98.62 133 GLN A N 1
ATOM 1039 C CA . GLN A 1 133 ? -6.566 2.513 -8.995 1.00 98.62 133 GLN A CA 1
ATOM 1040 C C . GLN A 1 133 ? -5.742 2.701 -7.723 1.00 98.62 133 GLN A C 1
ATOM 1042 O O . GLN A 1 133 ? -5.691 1.799 -6.890 1.00 98.62 133 GLN A O 1
ATOM 1047 N N . THR A 1 134 ? -5.091 3.852 -7.573 1.00 98.69 134 THR A N 1
ATOM 1048 C CA . THR A 1 134 ? -4.296 4.167 -6.380 1.00 98.69 134 THR A CA 1
ATOM 1049 C C . THR A 1 134 ? -4.165 5.664 -6.162 1.00 98.69 134 THR A C 1
ATOM 1051 O O . THR A 1 134 ? -4.200 6.436 -7.118 1.00 98.69 134 THR A O 1
ATOM 1054 N N . ASP A 1 135 ? -4.003 6.071 -4.910 1.00 97.94 135 ASP A N 1
ATOM 1055 C CA . ASP A 1 135 ? -3.593 7.419 -4.509 1.00 97.94 135 ASP A CA 1
ATOM 1056 C C . ASP A 1 135 ? -2.128 7.491 -4.054 1.00 97.94 135 ASP A C 1
ATOM 1058 O O . ASP A 1 135 ? -1.667 8.542 -3.619 1.00 97.94 135 ASP A O 1
ATOM 1062 N N . SER A 1 136 ? -1.390 6.387 -4.172 1.00 97.94 136 SER A N 1
ATOM 1063 C CA . SER A 1 136 ? -0.014 6.291 -3.697 1.00 97.94 136 SER A CA 1
ATOM 1064 C C . SER A 1 136 ? 0.969 7.190 -4.445 1.00 97.94 136 SER A C 1
ATOM 1066 O O . SER A 1 136 ? 0.739 7.626 -5.571 1.00 97.94 136 SER A O 1
ATOM 1068 N N . GLU A 1 137 ? 2.116 7.447 -3.823 1.00 97.81 137 GLU A N 1
ATOM 1069 C CA . GLU A 1 137 ? 3.282 8.013 -4.503 1.00 97.81 137 GLU A CA 1
ATOM 1070 C C . GLU A 1 137 ? 3.867 6.996 -5.490 1.00 97.81 137 GLU A C 1
ATOM 1072 O O . GLU A 1 137 ? 4.261 7.354 -6.597 1.00 97.81 137 GLU A O 1
ATOM 1077 N N . LEU A 1 138 ? 3.918 5.720 -5.097 1.00 98.31 138 LEU A N 1
ATOM 1078 C CA . LEU A 1 138 ? 4.410 4.627 -5.928 1.00 98.31 138 LEU A CA 1
ATOM 1079 C C . LEU A 1 138 ? 3.605 3.357 -5.676 1.00 98.31 138 LEU A C 1
ATOM 1081 O O . LEU A 1 138 ? 3.367 2.973 -4.530 1.00 98.31 138 LEU A O 1
ATOM 1085 N N . SER A 1 139 ? 3.283 2.662 -6.764 1.00 98.56 139 SER A N 1
ATOM 1086 C CA . SER A 1 139 ? 2.685 1.331 -6.738 1.00 98.56 139 SER A CA 1
ATOM 1087 C C . SER A 1 139 ? 3.396 0.389 -7.698 1.00 98.56 139 SER A C 1
ATOM 1089 O O . SER A 1 139 ? 3.784 0.768 -8.803 1.00 98.56 139 SER A O 1
ATOM 1091 N N . PHE A 1 140 ? 3.551 -0.861 -7.280 1.00 98.69 140 PHE A N 1
ATOM 1092 C CA . PHE A 1 140 ? 4.084 -1.938 -8.097 1.00 98.69 140 PHE A CA 1
ATOM 1093 C C . PHE A 1 140 ? 3.297 -3.221 -7.841 1.00 98.69 140 PHE A C 1
ATOM 1095 O O . PHE A 1 140 ? 3.174 -3.659 -6.698 1.00 98.69 140 PHE A O 1
ATOM 1102 N N . VAL A 1 141 ? 2.804 -3.854 -8.901 1.00 98.62 141 VAL A N 1
ATOM 1103 C CA . VAL A 1 141 ? 2.123 -5.150 -8.833 1.00 98.62 141 VAL A CA 1
ATOM 1104 C C . VAL A 1 141 ? 2.780 -6.101 -9.817 1.00 98.62 141 VAL A C 1
ATOM 1106 O O . VAL A 1 141 ? 2.835 -5.824 -11.010 1.00 98.62 141 VAL A O 1
ATOM 1109 N N . ARG A 1 142 ? 3.249 -7.247 -9.328 1.00 97.56 142 ARG A N 1
ATOM 1110 C CA . ARG A 1 142 ? 3.776 -8.334 -10.158 1.00 97.56 142 ARG A CA 1
ATOM 1111 C C . ARG A 1 142 ? 2.767 -9.458 -10.251 1.00 97.56 142 ARG A C 1
ATOM 1113 O O . ARG A 1 142 ? 2.299 -9.940 -9.218 1.00 97.56 142 ARG A O 1
ATOM 1120 N N . LYS A 1 143 ? 2.521 -9.939 -11.466 1.00 95.94 143 LYS A N 1
ATOM 1121 C CA . LYS A 1 143 ? 1.682 -11.103 -11.753 1.00 95.94 143 LYS A CA 1
ATOM 1122 C C . LYS A 1 143 ? 2.458 -12.209 -12.450 1.00 95.94 143 LYS A C 1
ATOM 1124 O O . LYS A 1 143 ? 3.386 -11.921 -13.200 1.00 95.94 143 LYS A O 1
ATOM 1129 N N . ASP A 1 144 ? 2.079 -13.459 -12.199 1.00 93.31 144 ASP A N 1
ATOM 1130 C CA . ASP A 1 144 ? 2.504 -14.587 -13.036 1.00 93.31 144 ASP A CA 1
ATOM 1131 C C . ASP A 1 144 ? 1.688 -14.652 -14.343 1.00 93.31 144 ASP A C 1
ATOM 1133 O O . ASP A 1 144 ? 0.719 -13.912 -14.531 1.00 93.31 144 ASP A O 1
ATOM 1137 N N . ASN A 1 145 ? 2.053 -15.566 -15.244 1.00 89.19 145 ASN A N 1
ATOM 1138 C CA . ASN A 1 145 ? 1.337 -15.799 -16.508 1.00 89.19 145 ASN A CA 1
ATOM 1139 C C . ASN A 1 145 ? -0.127 -16.221 -16.371 1.00 89.19 145 ASN A C 1
ATOM 1141 O O . ASN A 1 145 ? -0.880 -16.129 -17.339 1.00 89.19 145 ASN A O 1
ATOM 1145 N N . LEU A 1 146 ? -0.532 -16.715 -15.203 1.00 91.81 146 LEU A N 1
ATOM 1146 C CA . LEU A 1 146 ? -1.918 -17.083 -14.928 1.00 91.81 146 LEU A CA 1
ATOM 1147 C C . LEU A 1 146 ? -2.719 -15.885 -14.393 1.00 91.81 146 LEU A C 1
ATOM 1149 O O . LEU A 1 146 ? -3.914 -16.009 -14.143 1.00 91.81 146 LEU A O 1
ATOM 1153 N N . GLY A 1 147 ? -2.074 -14.727 -14.222 1.00 92.56 147 GLY A N 1
ATOM 1154 C CA . GLY A 1 147 ? -2.680 -13.512 -13.692 1.00 92.56 147 GLY A CA 1
ATOM 1155 C C . GLY A 1 147 ? -2.722 -13.453 -12.165 1.00 92.56 147 GLY A C 1
ATOM 1156 O O . GLY A 1 147 ? -3.294 -12.501 -11.626 1.00 92.56 147 GLY A O 1
ATOM 1157 N N . ASN A 1 148 ? -2.107 -14.412 -11.463 1.00 94.44 148 ASN A N 1
ATOM 1158 C CA . ASN A 1 148 ? -2.053 -14.402 -10.005 1.00 94.44 148 ASN A CA 1
ATOM 1159 C C . ASN A 1 148 ? -1.050 -13.357 -9.528 1.00 94.44 148 ASN A C 1
ATOM 1161 O O . ASN A 1 148 ? 0.080 -13.300 -10.021 1.00 94.44 148 ASN A O 1
ATOM 1165 N N . VAL A 1 149 ? -1.424 -12.589 -8.510 1.00 96.75 149 VAL A N 1
ATOM 1166 C CA . VAL A 1 149 ? -0.525 -11.623 -7.875 1.00 96.75 149 VAL A CA 1
ATOM 1167 C C . VAL A 1 149 ? 0.590 -12.361 -7.126 1.00 96.75 149 VAL A C 1
ATOM 1169 O O . VAL A 1 149 ? 0.334 -13.298 -6.372 1.00 96.75 149 VAL A O 1
ATOM 1172 N N . LYS A 1 150 ? 1.838 -11.941 -7.349 1.00 96.50 150 LYS A N 1
ATOM 1173 C CA . LYS A 1 150 ? 3.058 -12.487 -6.724 1.00 96.50 150 LYS A CA 1
ATOM 1174 C C . LYS A 1 150 ? 3.822 -11.472 -5.896 1.00 96.50 150 LYS A C 1
ATOM 1176 O O . LYS A 1 150 ? 4.614 -11.854 -5.039 1.00 96.50 150 LYS A O 1
ATOM 1181 N N . ARG A 1 151 ? 3.628 -10.182 -6.163 1.00 97.75 151 ARG A N 1
ATOM 1182 C CA . ARG A 1 151 ? 4.171 -9.123 -5.319 1.00 97.75 151 ARG A CA 1
ATOM 1183 C C . ARG A 1 151 ? 3.325 -7.871 -5.414 1.00 97.75 151 ARG A C 1
ATOM 1185 O O . ARG A 1 151 ? 2.873 -7.532 -6.505 1.00 97.75 151 ARG A O 1
ATOM 1192 N N . ILE A 1 152 ? 3.182 -7.182 -4.295 1.00 98.69 152 ILE A N 1
ATOM 1193 C CA . ILE A 1 152 ? 2.583 -5.857 -4.205 1.00 98.69 152 ILE A CA 1
ATOM 1194 C C . ILE A 1 152 ? 3.566 -4.966 -3.454 1.00 98.69 152 ILE A C 1
ATOM 1196 O O . ILE A 1 152 ? 4.026 -5.342 -2.380 1.00 98.69 152 ILE A O 1
ATOM 1200 N N . ILE A 1 153 ? 3.883 -3.798 -4.004 1.00 98.69 153 ILE A N 1
ATOM 1201 C CA . ILE A 1 153 ? 4.555 -2.722 -3.280 1.00 98.69 153 ILE A CA 1
ATOM 1202 C C . ILE A 1 153 ? 3.686 -1.479 -3.401 1.00 98.69 153 ILE A C 1
ATOM 1204 O O . ILE A 1 153 ? 3.288 -1.118 -4.506 1.00 98.69 153 ILE A O 1
ATOM 1208 N N . MET A 1 154 ? 3.420 -0.817 -2.285 1.00 98.69 154 MET A N 1
ATOM 1209 C CA . MET A 1 154 ? 2.753 0.479 -2.250 1.00 98.69 154 MET A CA 1
ATOM 1210 C C . MET A 1 154 ? 3.524 1.390 -1.303 1.00 98.69 154 MET A C 1
ATOM 1212 O O . MET A 1 154 ? 3.898 0.962 -0.213 1.00 98.69 154 MET A O 1
ATOM 1216 N N . LYS A 1 155 ? 3.785 2.629 -1.711 1.00 98.00 155 LYS A N 1
ATOM 1217 C CA . LYS A 1 155 ? 4.476 3.632 -0.899 1.00 98.00 155 LYS A CA 1
ATOM 1218 C C . LYS A 1 155 ? 3.645 4.904 -0.849 1.00 98.00 155 LYS A C 1
ATOM 1220 O O . LYS A 1 155 ? 3.297 5.432 -1.902 1.00 98.00 155 LYS A O 1
ATOM 1225 N N . ASN A 1 156 ? 3.443 5.419 0.361 1.00 95.19 156 ASN A N 1
ATOM 1226 C CA . ASN A 1 156 ? 2.823 6.712 0.637 1.00 95.19 156 ASN A CA 1
ATOM 1227 C C . ASN A 1 156 ? 1.486 6.873 -0.100 1.00 95.19 156 ASN A C 1
ATOM 1229 O O . ASN A 1 156 ? 1.370 7.694 -1.002 1.00 95.19 156 ASN A O 1
ATOM 1233 N N . GLY A 1 157 ? 0.514 6.041 0.261 1.00 95.56 157 GLY A N 1
ATOM 1234 C CA . GLY A 1 157 ? -0.872 6.094 -0.201 1.00 95.56 157 GLY A CA 1
ATOM 1235 C C . GLY A 1 157 ? -1.761 5.319 0.756 1.00 95.56 157 GLY A C 1
ATOM 1236 O O . GLY A 1 157 ? -1.248 4.552 1.577 1.00 95.56 157 GLY A O 1
ATOM 1237 N N . ASP A 1 158 ? -3.065 5.487 0.610 1.00 96.69 158 ASP A N 1
ATOM 1238 C CA . ASP A 1 158 ? -4.052 4.821 1.452 1.00 96.69 158 ASP A CA 1
ATOM 1239 C C . ASP A 1 158 ? -4.643 3.608 0.737 1.00 96.69 158 ASP A C 1
ATOM 1241 O O . ASP A 1 158 ? -5.079 2.658 1.389 1.00 96.69 158 ASP A O 1
ATOM 1245 N N . ILE A 1 159 ? -4.641 3.598 -0.604 1.00 98.19 159 ILE A N 1
ATOM 1246 C CA . ILE A 1 159 ? -5.317 2.554 -1.371 1.00 98.19 159 ILE A CA 1
ATOM 1247 C C . ILE A 1 159 ? -4.591 2.142 -2.653 1.00 98.19 159 ILE A C 1
ATOM 1249 O O . ILE A 1 159 ? -4.109 2.959 -3.437 1.00 98.19 159 ILE A O 1
ATOM 1253 N N . LEU A 1 160 ? -4.591 0.836 -2.916 1.00 98.75 160 LEU A N 1
ATOM 1254 C CA . LEU A 1 160 ? -4.267 0.233 -4.205 1.00 98.75 160 LEU A CA 1
ATOM 1255 C C . LEU A 1 160 ? -5.304 -0.848 -4.509 1.00 98.75 160 LEU A C 1
ATOM 1257 O O . LEU A 1 160 ? -5.473 -1.792 -3.739 1.00 98.75 160 LEU A O 1
ATOM 1261 N N . LYS A 1 161 ? -5.980 -0.720 -5.648 1.00 98.62 161 LYS A N 1
ATOM 1262 C CA . LYS A 1 161 ? -7.032 -1.621 -6.132 1.00 98.62 161 LYS A CA 1
ATOM 1263 C C . LYS A 1 161 ? -6.674 -2.230 -7.472 1.00 98.62 161 LYS A C 1
ATOM 1265 O O . LYS A 1 161 ? -6.007 -1.589 -8.279 1.00 98.62 161 LYS A O 1
ATOM 1270 N N . GLU A 1 162 ? -7.214 -3.415 -7.725 1.00 98.06 162 GLU A N 1
ATOM 1271 C CA . GLU A 1 162 ? -7.360 -3.997 -9.055 1.00 98.06 162 GLU A CA 1
ATOM 1272 C C . GLU A 1 162 ? -8.847 -4.255 -9.340 1.00 98.06 162 GLU A C 1
ATOM 1274 O O . GLU A 1 162 ? -9.491 -5.088 -8.700 1.00 98.06 162 GLU A O 1
ATOM 1279 N N . GLY A 1 163 ? -9.410 -3.539 -10.313 1.00 95.94 163 GLY A N 1
ATOM 1280 C CA . GLY A 1 163 ? -10.846 -3.526 -10.563 1.00 95.94 163 GLY A CA 1
ATOM 1281 C C . GLY A 1 163 ? -11.604 -3.079 -9.312 1.00 95.94 163 GLY A C 1
ATOM 1282 O O . GLY A 1 163 ? -11.397 -1.975 -8.814 1.00 95.94 163 GLY A O 1
ATOM 1283 N N . ASN A 1 164 ? -12.463 -3.958 -8.792 1.00 93.56 164 ASN A N 1
ATOM 1284 C CA . ASN A 1 164 ? -13.213 -3.723 -7.553 1.00 93.56 164 ASN A CA 1
ATOM 1285 C C . ASN A 1 164 ? -12.548 -4.344 -6.315 1.00 93.56 164 ASN A C 1
ATOM 1287 O O . ASN A 1 164 ? -13.074 -4.207 -5.213 1.00 93.56 164 ASN A O 1
ATOM 1291 N N . SER A 1 165 ? -11.432 -5.049 -6.492 1.00 96.00 165 SER A N 1
ATOM 1292 C CA . SER A 1 165 ? -10.738 -5.740 -5.413 1.00 96.00 165 SER A CA 1
ATOM 1293 C C . SER A 1 165 ? -9.687 -4.822 -4.811 1.00 96.00 165 SER A C 1
ATOM 1295 O O . SER A 1 165 ? -8.801 -4.334 -5.515 1.00 96.00 165 SER A O 1
ATOM 1297 N N . ASP A 1 166 ? -9.743 -4.622 -3.499 1.00 97.38 166 ASP A N 1
ATOM 1298 C CA . ASP A 1 166 ? -8.631 -4.001 -2.790 1.00 97.38 166 ASP A CA 1
ATOM 1299 C C . ASP A 1 166 ? -7.419 -4.932 -2.873 1.00 97.38 166 ASP A C 1
ATOM 1301 O O . ASP A 1 166 ? -7.554 -6.141 -2.695 1.00 97.38 166 ASP A O 1
ATOM 1305 N N . LEU A 1 167 ? -6.238 -4.391 -3.142 1.00 98.31 167 LEU A N 1
ATOM 1306 C CA . LEU A 1 167 ? -4.966 -5.088 -2.952 1.00 98.31 167 LEU A CA 1
ATOM 1307 C C . LEU A 1 167 ? -4.302 -4.616 -1.661 1.00 98.31 167 LEU A C 1
ATOM 1309 O O . LEU A 1 167 ? -3.762 -5.427 -0.912 1.00 98.31 167 LEU A O 1
ATOM 1313 N N . VAL A 1 168 ? -4.373 -3.313 -1.388 1.00 98.56 168 VAL A N 1
ATOM 1314 C CA . VAL A 1 168 ? -3.906 -2.689 -0.151 1.00 98.56 168 VAL A CA 1
ATOM 1315 C C . VAL A 1 168 ? -4.879 -1.579 0.232 1.00 98.56 168 VAL A C 1
ATOM 1317 O O . VAL A 1 168 ? -5.243 -0.765 -0.613 1.00 98.56 168 VAL A O 1
ATOM 1320 N N . VAL A 1 169 ? -5.274 -1.547 1.501 1.00 97.56 169 VAL A N 1
ATOM 1321 C CA . VAL A 1 169 ? -5.907 -0.405 2.165 1.00 97.56 169 VAL A CA 1
ATOM 1322 C C . VAL A 1 169 ? -5.158 -0.181 3.468 1.00 97.56 169 VAL A C 1
ATOM 1324 O O . VAL A 1 169 ? -4.984 -1.125 4.238 1.00 97.56 169 VAL A O 1
ATOM 1327 N N . VAL A 1 170 ? -4.694 1.031 3.726 1.00 95.69 170 VAL A N 1
ATOM 1328 C CA . VAL A 1 170 ? -4.015 1.387 4.975 1.00 95.69 170 VAL A CA 1
ATOM 1329 C C . VAL A 1 170 ? -4.509 2.738 5.457 1.00 95.69 170 VAL A C 1
ATOM 1331 O O . VAL A 1 170 ? -4.922 3.574 4.664 1.00 95.69 170 VAL A O 1
ATOM 1334 N N . ASN A 1 171 ? -4.454 2.944 6.766 1.00 91.56 171 ASN A N 1
ATOM 1335 C CA . ASN A 1 171 ? -4.644 4.249 7.375 1.00 91.56 171 ASN A CA 1
ATOM 1336 C C . ASN A 1 171 ? -3.446 4.515 8.285 1.00 91.56 171 ASN A C 1
ATOM 1338 O O . ASN A 1 171 ? -3.250 3.818 9.283 1.00 91.56 171 ASN A O 1
ATOM 1342 N N . GLY A 1 172 ? -2.613 5.481 7.910 1.00 87.75 172 GLY A N 1
ATOM 1343 C CA . GLY A 1 172 ? -1.429 5.851 8.670 1.00 87.75 172 GLY A CA 1
ATOM 1344 C C . GLY A 1 172 ? -0.515 6.802 7.908 1.00 87.75 172 GLY A C 1
ATOM 1345 O O . GLY A 1 172 ? -0.725 7.105 6.738 1.00 87.75 172 GLY A O 1
ATOM 1346 N N . ASN A 1 173 ? 0.549 7.252 8.571 1.00 85.69 173 ASN A N 1
ATOM 1347 C CA . ASN A 1 173 ? 1.457 8.251 8.004 1.00 85.69 173 ASN A CA 1
ATOM 1348 C C . ASN A 1 173 ? 2.710 7.618 7.381 1.00 85.69 173 ASN A C 1
ATOM 1350 O O . ASN A 1 173 ? 3.452 6.895 8.054 1.00 85.69 173 ASN A O 1
ATOM 1354 N N . ASN A 1 174 ? 2.983 7.974 6.119 1.00 90.56 174 ASN A N 1
ATOM 1355 C CA . ASN A 1 174 ? 4.129 7.512 5.323 1.00 90.56 174 ASN A CA 1
ATOM 1356 C C . ASN A 1 174 ? 4.278 5.982 5.321 1.00 90.56 174 ASN A C 1
ATOM 1358 O O . ASN A 1 174 ? 5.329 5.438 5.678 1.00 90.56 174 ASN A O 1
ATOM 1362 N N . VAL A 1 175 ? 3.188 5.290 4.984 1.00 95.50 175 VAL A N 1
ATOM 1363 C CA . VAL A 1 175 ? 3.132 3.829 5.002 1.00 95.50 175 VAL A CA 1
ATOM 1364 C C . VAL A 1 175 ? 3.752 3.250 3.730 1.00 95.50 175 VAL A C 1
ATOM 1366 O O . VAL A 1 175 ? 3.493 3.705 2.616 1.00 95.50 175 VAL A O 1
ATOM 1369 N N . ILE A 1 176 ? 4.564 2.211 3.898 1.00 98.06 176 ILE A N 1
ATOM 1370 C CA . ILE A 1 176 ? 5.109 1.379 2.830 1.00 98.06 176 ILE A CA 1
ATOM 1371 C C . ILE A 1 176 ? 4.663 -0.051 3.087 1.00 98.06 176 ILE A C 1
ATOM 1373 O O . ILE A 1 176 ? 4.915 -0.585 4.163 1.00 98.06 176 ILE A O 1
ATOM 1377 N N . VAL A 1 177 ? 4.055 -0.681 2.091 1.00 98.38 177 VAL A N 1
ATOM 1378 C CA . VAL A 1 177 ? 3.701 -2.101 2.101 1.00 98.38 177 VAL A CA 1
ATOM 1379 C C . VAL A 1 177 ? 4.536 -2.810 1.040 1.00 98.38 177 VAL A C 1
ATOM 1381 O O . VAL A 1 177 ? 4.581 -2.355 -0.097 1.00 98.38 177 VAL A O 1
ATOM 1384 N N . ASP A 1 178 ? 5.179 -3.920 1.397 1.00 98.38 178 ASP A N 1
ATOM 1385 C CA . ASP A 1 178 ? 5.822 -4.875 0.484 1.00 98.38 178 ASP A CA 1
ATOM 1386 C C . ASP A 1 178 ? 5.325 -6.280 0.837 1.00 98.38 178 ASP A C 1
ATOM 1388 O O . ASP A 1 178 ? 5.695 -6.848 1.865 1.00 98.38 178 ASP A O 1
ATOM 1392 N N . SER A 1 179 ? 4.435 -6.809 0.004 1.00 97.94 179 SER A N 1
ATOM 1393 C CA . SER A 1 179 ? 3.829 -8.132 0.143 1.00 97.94 179 SER A CA 1
ATOM 1394 C C . SER A 1 179 ? 4.374 -9.036 -0.951 1.00 97.94 179 SER A C 1
ATOM 1396 O O . SER A 1 179 ? 4.172 -8.772 -2.138 1.00 97.94 179 SER A O 1
ATOM 1398 N N . ILE A 1 180 ? 5.068 -10.104 -0.566 1.00 96.75 180 ILE A N 1
ATOM 1399 C CA . ILE A 1 180 ? 5.496 -11.174 -1.473 1.00 96.75 180 ILE A CA 1
ATOM 1400 C C . ILE A 1 180 ? 4.497 -12.316 -1.329 1.00 96.75 180 ILE A C 1
ATOM 1402 O O . ILE A 1 180 ? 4.241 -12.754 -0.214 1.00 96.75 180 ILE A O 1
ATOM 1406 N N . ILE A 1 181 ? 3.945 -12.801 -2.443 1.00 95.56 181 ILE A N 1
ATOM 1407 C CA . ILE A 1 181 ? 2.872 -13.802 -2.473 1.00 95.56 181 ILE A CA 1
ATOM 1408 C C . ILE A 1 181 ? 3.351 -15.036 -3.242 1.00 95.56 181 ILE A C 1
ATOM 1410 O O . ILE A 1 181 ? 3.656 -14.979 -4.437 1.00 95.56 181 ILE A O 1
ATOM 1414 N N . GLY A 1 182 ? 3.405 -16.170 -2.552 1.00 89.62 182 GLY A N 1
ATOM 1415 C CA . GLY A 1 182 ? 3.822 -17.454 -3.104 1.00 89.62 182 GLY A CA 1
ATOM 1416 C C . GLY A 1 182 ? 3.078 -18.613 -2.452 1.00 89.62 182 GLY A C 1
ATOM 1417 O O . GLY A 1 182 ? 1.869 -18.558 -2.255 1.00 89.62 182 GLY A O 1
ATOM 1418 N N . THR A 1 183 ? 3.809 -19.677 -2.121 1.00 87.38 183 THR A N 1
ATOM 1419 C CA . THR A 1 183 ? 3.304 -20.767 -1.262 1.00 87.38 183 THR A CA 1
ATOM 1420 C C . THR A 1 183 ? 3.064 -20.308 0.175 1.00 87.38 183 THR A C 1
ATOM 1422 O O . THR A 1 183 ? 2.288 -20.917 0.901 1.00 87.38 183 THR A O 1
ATOM 1425 N N . THR A 1 184 ? 3.749 -19.239 0.562 1.00 86.88 184 THR A N 1
ATOM 1426 C CA . THR A 1 184 ? 3.524 -18.433 1.754 1.00 86.88 184 THR A CA 1
ATOM 1427 C C . THR A 1 184 ? 3.529 -16.969 1.330 1.00 86.88 184 THR A C 1
ATOM 1429 O O . THR A 1 184 ? 4.131 -16.629 0.301 1.00 86.88 184 THR A O 1
ATOM 1432 N N . SER A 1 185 ? 2.864 -16.113 2.101 1.00 91.00 185 SER A N 1
ATOM 1433 C CA . SER A 1 185 ? 2.968 -14.667 1.936 1.00 91.00 185 SER A CA 1
ATOM 1434 C C . SER A 1 185 ? 3.711 -14.038 3.108 1.00 91.00 185 SER A C 1
ATOM 1436 O O . SER A 1 185 ? 3.368 -14.266 4.270 1.00 91.00 185 SER A O 1
ATOM 1438 N N . ASP A 1 186 ? 4.711 -13.227 2.780 1.00 95.06 186 ASP A N 1
ATOM 1439 C CA . ASP A 1 186 ? 5.450 -12.413 3.738 1.00 95.06 186 ASP A CA 1
ATOM 1440 C C . ASP A 1 186 ? 5.109 -10.952 3.478 1.00 95.06 186 ASP A C 1
ATOM 1442 O O . ASP A 1 186 ? 5.349 -10.437 2.379 1.00 95.06 186 ASP A O 1
ATOM 1446 N N . VAL A 1 187 ? 4.547 -10.289 4.487 1.00 97.06 187 VAL A N 1
ATOM 1447 C CA . VAL A 1 187 ? 4.145 -8.885 4.389 1.00 97.06 187 VAL A CA 1
ATOM 1448 C C . VAL A 1 187 ? 5.030 -8.032 5.281 1.00 97.06 187 VAL A C 1
ATOM 1450 O O . VAL A 1 187 ? 5.169 -8.278 6.477 1.00 97.06 187 VAL A O 1
ATOM 1453 N N . LYS A 1 188 ? 5.633 -7.000 4.700 1.00 97.69 188 LYS A N 1
ATOM 1454 C CA . LYS A 1 188 ? 6.399 -5.987 5.423 1.00 97.69 188 LYS A CA 1
ATOM 1455 C C . LYS A 1 188 ? 5.676 -4.661 5.314 1.00 97.69 188 LYS A C 1
ATOM 1457 O O . LYS A 1 188 ? 5.437 -4.177 4.211 1.00 97.69 188 LYS A O 1
ATOM 1462 N N . ILE A 1 189 ? 5.358 -4.086 6.460 1.00 96.56 189 ILE A N 1
ATOM 1463 C CA . ILE A 1 189 ? 4.765 -2.768 6.597 1.00 96.56 189 ILE A CA 1
ATOM 1464 C C . ILE A 1 189 ? 5.789 -1.888 7.310 1.00 96.56 189 ILE A C 1
ATOM 1466 O O . ILE A 1 189 ? 6.307 -2.248 8.367 1.00 96.56 189 ILE A O 1
ATOM 1470 N N . SER A 1 190 ? 6.092 -0.732 6.738 1.00 95.25 190 SER A N 1
ATOM 1471 C CA . SER A 1 190 ? 6.878 0.309 7.394 1.00 95.25 190 SER A CA 1
ATOM 1472 C C . SER A 1 190 ? 6.027 1.561 7.500 1.00 95.25 190 SER A C 1
ATOM 1474 O O . SER A 1 190 ? 5.384 1.934 6.527 1.00 95.25 190 SER A O 1
ATOM 1476 N N . ALA A 1 191 ? 6.028 2.219 8.651 1.00 91.19 191 ALA A N 1
ATOM 1477 C CA . ALA A 1 191 ? 5.313 3.471 8.869 1.00 91.19 191 ALA A CA 1
ATOM 1478 C C . ALA A 1 191 ? 6.174 4.388 9.738 1.00 91.19 191 ALA A C 1
ATOM 1480 O O . ALA A 1 191 ? 6.722 3.947 10.751 1.00 91.19 191 ALA A O 1
ATOM 1481 N N . SER A 1 192 ? 6.310 5.659 9.346 1.00 83.31 192 SER A N 1
ATOM 1482 C CA . SER A 1 192 ? 7.068 6.639 10.140 1.00 83.31 192 SER A CA 1
ATOM 1483 C C . SER A 1 192 ? 6.241 7.251 11.273 1.00 83.31 192 SER A C 1
ATOM 1485 O O . SER A 1 192 ? 6.802 7.909 12.145 1.00 83.31 192 SER A O 1
ATOM 1487 N N . GLY A 1 193 ? 4.916 7.098 11.227 1.00 75.19 193 GLY A N 1
ATOM 1488 C CA . GLY A 1 193 ? 3.987 7.528 12.268 1.00 75.19 193 GLY A CA 1
ATOM 1489 C C . GLY A 1 193 ? 3.092 6.387 12.739 1.00 75.19 193 GLY A C 1
ATOM 1490 O O . GLY A 1 193 ? 3.408 5.213 12.547 1.00 75.19 193 GLY A O 1
ATOM 1491 N N . GLN A 1 194 ? 1.966 6.744 13.355 1.00 78.25 194 GLN A N 1
ATOM 1492 C CA . GLN A 1 194 ? 0.959 5.772 13.765 1.00 78.25 194 GLN A CA 1
ATOM 1493 C C . GLN A 1 194 ? 0.348 5.090 12.531 1.00 78.25 194 GLN A C 1
ATOM 1495 O O . GLN A 1 194 ? -0.024 5.756 11.563 1.00 78.25 194 GLN A O 1
ATOM 1500 N N . LEU A 1 195 ? 0.282 3.759 12.580 1.00 85.31 195 LEU A N 1
ATOM 1501 C CA . LEU A 1 195 ? -0.540 2.935 11.700 1.00 85.31 195 LEU A CA 1
ATOM 1502 C C . LEU A 1 195 ? -1.821 2.619 12.473 1.00 85.31 195 LEU A C 1
ATOM 1504 O O . LEU A 1 195 ? -1.749 2.003 13.533 1.00 85.31 195 LEU A O 1
ATOM 1508 N N . THR A 1 196 ? -2.958 3.082 11.966 1.00 84.94 196 THR A N 1
ATOM 1509 C CA . THR A 1 196 ? -4.268 2.936 12.612 1.00 84.94 196 THR A CA 1
ATOM 1510 C C . THR A 1 196 ? -4.968 1.661 12.163 1.00 84.94 196 THR A C 1
ATOM 1512 O O . THR A 1 196 ? -5.625 1.013 12.963 1.00 84.94 196 THR A O 1
ATOM 1515 N N . SER A 1 197 ? -4.844 1.301 10.884 1.00 89.56 197 SER A N 1
ATOM 1516 C CA . SER A 1 197 ? -5.376 0.042 10.359 1.00 89.56 197 SER A CA 1
ATOM 1517 C C . SER A 1 197 ? -4.707 -0.351 9.045 1.00 89.56 197 SER A C 1
ATOM 1519 O O . SER A 1 197 ? -4.121 0.479 8.340 1.00 89.56 197 SER A O 1
ATOM 1521 N N . PHE A 1 198 ? -4.807 -1.634 8.698 1.00 93.81 198 PHE A N 1
ATOM 1522 C CA . PHE A 1 198 ? -4.416 -2.144 7.388 1.00 93.81 198 PHE A CA 1
ATOM 1523 C C . PHE A 1 198 ? -5.297 -3.315 6.942 1.00 93.81 198 PHE A C 1
ATOM 1525 O O . PHE A 1 198 ? -5.804 -4.094 7.749 1.00 93.81 198 PHE A O 1
ATOM 1532 N N . LYS A 1 199 ? -5.415 -3.462 5.623 1.00 95.81 199 LYS A N 1
ATOM 1533 C CA . LYS A 1 199 ? -5.963 -4.609 4.903 1.00 95.81 199 LYS A CA 1
ATOM 1534 C C . LYS A 1 199 ? -5.080 -4.858 3.684 1.00 95.81 199 LYS A C 1
ATOM 1536 O O . LYS A 1 199 ? -4.993 -4.012 2.799 1.00 95.81 199 LYS A O 1
ATOM 1541 N N . VAL A 1 200 ? -4.423 -6.011 3.618 1.00 97.88 200 VAL A N 1
ATOM 1542 C CA . VAL A 1 200 ? -3.482 -6.348 2.536 1.00 97.88 200 VAL A CA 1
ATOM 1543 C C . VAL A 1 200 ? -3.856 -7.699 1.942 1.00 97.88 200 VAL A C 1
ATOM 1545 O O . VAL A 1 200 ? -4.090 -8.656 2.675 1.00 97.88 200 VAL A O 1
ATOM 1548 N N . PHE A 1 201 ? -3.911 -7.790 0.614 1.00 97.81 201 PHE A N 1
ATOM 1549 C CA . PHE A 1 201 ? -4.099 -9.054 -0.092 1.00 97.81 201 PHE A CA 1
ATOM 1550 C C . PHE A 1 201 ? -2.879 -9.956 0.136 1.00 97.81 201 PHE A C 1
ATOM 1552 O O . PHE A 1 201 ? -1.766 -9.671 -0.320 1.00 97.81 201 PHE A O 1
ATOM 1559 N N . ALA A 1 202 ? -3.093 -11.033 0.886 1.00 96.88 202 ALA A N 1
ATOM 1560 C CA . ALA A 1 202 ? -2.083 -12.002 1.286 1.00 96.88 202 ALA A CA 1
ATOM 1561 C C . ALA A 1 202 ? -2.790 -13.318 1.682 1.00 96.88 202 ALA A C 1
ATOM 1563 O O . ALA A 1 202 ? -2.928 -13.619 2.869 1.00 96.88 202 ALA A O 1
ATOM 1564 N N . PRO A 1 203 ? -3.265 -14.110 0.702 1.00 93.94 203 PRO A N 1
ATOM 1565 C CA . PRO A 1 203 ? -4.156 -15.250 0.951 1.00 93.94 203 PRO A CA 1
ATOM 1566 C C . PRO A 1 203 ? -3.536 -16.387 1.769 1.00 93.94 203 PRO A C 1
ATOM 1568 O O . PRO A 1 203 ? -4.253 -17.203 2.337 1.00 93.94 203 PRO A O 1
ATOM 1571 N N . LEU A 1 204 ? -2.205 -16.448 1.832 1.00 92.06 204 LEU A N 1
ATOM 1572 C CA . LEU A 1 204 ? -1.448 -17.476 2.546 1.00 92.06 204 LEU A CA 1
ATOM 1573 C C . LEU A 1 204 ? -0.406 -16.834 3.471 1.00 92.06 204 LEU A C 1
ATOM 1575 O O . LEU A 1 204 ? 0.740 -17.286 3.529 1.00 92.06 204 LEU A O 1
ATOM 1579 N N . ALA A 1 205 ? -0.768 -15.733 4.135 1.00 93.94 205 ALA A N 1
ATOM 1580 C CA . ALA A 1 205 ? 0.151 -15.014 5.006 1.00 93.94 205 ALA A CA 1
ATOM 1581 C C . ALA A 1 205 ? 0.673 -15.897 6.141 1.00 93.94 205 ALA A C 1
ATOM 1583 O O . ALA A 1 205 ? -0.088 -16.445 6.935 1.00 93.94 205 ALA A O 1
ATOM 1584 N N . SER A 1 206 ? 1.997 -16.012 6.218 1.00 92.62 206 SER A N 1
ATOM 1585 C CA . SER A 1 206 ? 2.695 -16.708 7.302 1.00 92.62 206 SER A CA 1
ATOM 1586 C C . SER A 1 206 ? 3.423 -15.750 8.232 1.00 92.62 206 SER A C 1
ATOM 1588 O O . SER A 1 206 ? 3.713 -16.108 9.371 1.00 92.62 206 SER A O 1
ATOM 1590 N N . SER A 1 207 ? 3.753 -14.549 7.752 1.00 93.25 207 SER A N 1
ATOM 1591 C CA . SER A 1 207 ? 4.431 -13.536 8.548 1.00 93.25 207 SER A CA 1
ATOM 1592 C C . SER A 1 207 ? 4.013 -12.126 8.141 1.00 93.25 207 SER A C 1
ATOM 1594 O O . SER A 1 207 ? 3.839 -11.818 6.958 1.00 93.25 207 SER A O 1
ATOM 1596 N N . VAL A 1 208 ? 3.866 -11.263 9.145 1.00 95.06 208 VAL A N 1
ATOM 1597 C CA . VAL A 1 208 ? 3.660 -9.825 8.972 1.00 95.06 208 VAL A CA 1
ATOM 1598 C C . VAL A 1 208 ? 4.655 -9.114 9.874 1.00 95.06 208 VAL A C 1
ATOM 1600 O O . VAL A 1 208 ? 4.754 -9.426 11.060 1.00 95.06 208 VAL A O 1
ATOM 1603 N N . LEU A 1 209 ? 5.423 -8.187 9.308 1.00 93.88 209 LEU A N 1
ATOM 1604 C CA . LEU A 1 209 ? 6.370 -7.356 10.042 1.00 93.88 209 LEU A CA 1
ATOM 1605 C C . LEU A 1 209 ? 5.926 -5.895 9.979 1.00 93.88 209 LEU A C 1
ATOM 1607 O O . LEU A 1 209 ? 5.730 -5.380 8.883 1.00 93.88 209 LEU A O 1
ATOM 1611 N N . LEU A 1 210 ? 5.852 -5.216 1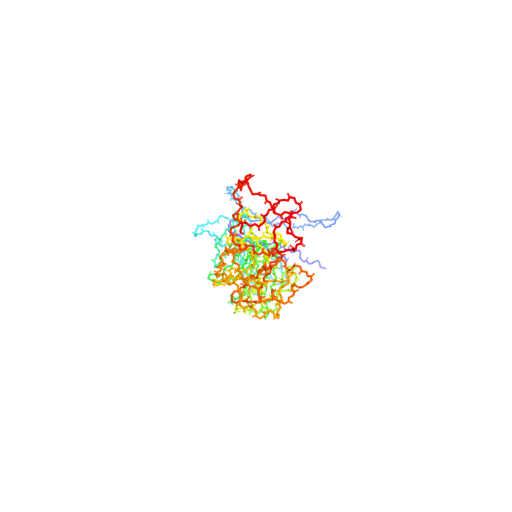1.123 1.00 93.12 210 LEU A N 1
ATOM 1612 C CA . LEU A 1 210 ? 5.693 -3.766 11.225 1.00 93.12 210 LEU A CA 1
ATOM 1613 C C . LEU A 1 210 ? 6.999 -3.137 11.706 1.00 93.12 210 LEU A C 1
ATOM 1615 O O . LEU A 1 210 ? 7.478 -3.441 12.799 1.00 93.12 210 LEU A O 1
ATOM 1619 N N . ASN A 1 211 ? 7.596 -2.268 10.888 1.00 91.31 211 ASN A N 1
ATOM 1620 C CA . ASN A 1 211 ? 8.881 -1.624 11.180 1.00 91.31 211 ASN A CA 1
ATOM 1621 C C . ASN A 1 211 ? 9.980 -2.640 11.568 1.00 91.31 211 ASN A C 1
ATOM 1623 O O . ASN A 1 211 ? 10.819 -2.384 12.428 1.00 91.31 211 ASN A O 1
ATOM 1627 N N . GLY A 1 212 ? 9.951 -3.821 10.937 1.00 90.69 212 GLY A N 1
ATOM 1628 C CA . GLY A 1 212 ? 10.885 -4.926 11.178 1.00 90.69 212 GLY A CA 1
ATOM 1629 C C . GLY A 1 212 ? 10.515 -5.873 12.326 1.00 90.69 212 GLY A C 1
ATOM 1630 O O . GLY A 1 212 ? 11.138 -6.926 12.438 1.00 90.69 212 GLY A O 1
ATOM 1631 N N . ASN A 1 213 ? 9.498 -5.556 13.131 1.00 88.31 213 ASN A N 1
ATOM 1632 C CA . ASN A 1 213 ? 9.054 -6.391 14.252 1.00 88.31 213 ASN A CA 1
ATOM 1633 C C . ASN A 1 213 ? 7.851 -7.261 13.859 1.00 88.31 213 ASN A C 1
ATOM 1635 O O . ASN A 1 213 ? 6.991 -6.771 13.130 1.00 88.31 213 ASN A O 1
ATOM 1639 N N . PRO A 1 214 ? 7.738 -8.512 14.342 1.00 90.75 214 PRO A N 1
ATOM 1640 C CA . PRO A 1 214 ? 6.545 -9.331 14.130 1.00 90.75 214 PRO A CA 1
ATOM 1641 C C . PRO A 1 214 ? 5.264 -8.632 14.599 1.00 90.75 214 PRO A C 1
ATOM 1643 O O . PRO A 1 214 ? 5.225 -8.081 15.697 1.00 90.75 214 PRO A O 1
ATOM 1646 N N . LEU A 1 215 ? 4.222 -8.687 13.772 1.00 89.12 215 LEU A N 1
ATOM 1647 C CA . LEU A 1 215 ? 2.900 -8.132 14.042 1.00 89.12 215 LEU A CA 1
ATOM 1648 C C . LEU A 1 215 ? 1.858 -9.256 14.008 1.00 89.12 215 LEU A C 1
ATOM 1650 O O . LEU A 1 215 ? 1.849 -10.071 13.085 1.00 89.12 215 LEU A O 1
ATOM 1654 N N . THR A 1 216 ? 0.967 -9.294 14.997 1.00 88.50 216 THR A N 1
ATOM 1655 C CA . THR A 1 216 ? -0.212 -10.169 14.971 1.00 88.50 216 THR A CA 1
ATOM 1656 C C . THR A 1 216 ? -1.251 -9.626 13.995 1.00 88.50 216 THR A C 1
ATOM 1658 O O . THR A 1 216 ? -1.456 -8.418 13.902 1.00 88.50 216 THR A O 1
ATOM 1661 N N . PHE A 1 217 ? -1.927 -10.511 13.271 1.00 90.69 217 PHE A N 1
ATOM 1662 C CA . PHE A 1 217 ? -2.889 -10.145 12.234 1.00 90.69 217 PHE A CA 1
ATOM 1663 C C . PHE A 1 217 ? -4.054 -11.135 12.210 1.00 90.69 217 PHE A C 1
ATOM 1665 O O . PHE A 1 217 ? -3.927 -12.272 12.671 1.00 90.69 217 PHE A O 1
ATOM 1672 N N . ILE A 1 218 ? -5.177 -10.704 11.642 1.00 91.38 218 ILE A N 1
ATOM 1673 C CA . ILE A 1 218 ? -6.340 -11.552 11.385 1.00 91.38 218 ILE A CA 1
ATOM 1674 C C . ILE A 1 218 ? -6.330 -11.932 9.905 1.00 91.38 218 ILE A C 1
ATOM 1676 O O . ILE A 1 218 ? -6.213 -11.066 9.040 1.00 91.38 218 ILE A O 1
ATOM 1680 N N . GLN A 1 219 ? -6.476 -13.222 9.598 1.00 93.25 219 GLN A N 1
ATOM 1681 C CA . GLN A 1 219 ? -6.735 -13.680 8.231 1.00 93.25 219 GLN A CA 1
ATOM 1682 C C . GLN A 1 219 ? -8.249 -13.658 7.974 1.00 93.25 219 GLN A C 1
ATOM 1684 O O . GLN A 1 219 ? -9.003 -14.378 8.628 1.00 93.25 219 GLN A O 1
ATOM 1689 N N . ASN A 1 220 ? -8.697 -12.861 7.006 1.00 88.06 220 ASN A N 1
ATOM 1690 C CA . ASN A 1 220 ? -10.084 -12.775 6.557 1.00 88.06 220 ASN A CA 1
ATOM 1691 C C . ASN A 1 220 ? -10.159 -13.080 5.054 1.00 88.06 220 ASN A C 1
ATOM 1693 O O . ASN A 1 220 ? -9.949 -12.209 4.206 1.00 88.06 220 ASN A O 1
ATOM 1697 N N . GLY A 1 221 ? -10.414 -14.349 4.724 1.00 92.25 221 GLY A N 1
ATOM 1698 C CA . GLY A 1 221 ? -10.337 -14.838 3.348 1.00 92.25 221 GLY A CA 1
ATOM 1699 C C . GLY A 1 221 ? -8.934 -14.636 2.775 1.00 92.25 221 GLY A C 1
ATOM 1700 O O . GLY A 1 221 ? -7.947 -15.025 3.397 1.00 92.25 221 GLY A O 1
ATOM 1701 N N . ASP A 1 222 ? -8.845 -13.975 1.622 1.00 94.94 222 ASP A N 1
ATOM 1702 C CA . ASP A 1 222 ? -7.572 -13.714 0.938 1.00 94.94 222 ASP A CA 1
ATOM 1703 C C . ASP A 1 222 ? -6.786 -12.514 1.505 1.00 94.94 222 ASP A C 1
ATOM 1705 O O . ASP A 1 222 ? -5.739 -12.130 0.976 1.00 94.94 222 ASP A O 1
ATOM 1709 N N . TYR A 1 223 ? -7.287 -11.898 2.575 1.00 96.19 223 TYR A N 1
ATOM 1710 C CA . TYR A 1 223 ? -6.733 -10.681 3.150 1.00 96.19 223 TYR A CA 1
ATOM 1711 C C . TYR A 1 223 ? -6.186 -10.922 4.545 1.00 96.19 223 TYR A C 1
ATOM 1713 O O . TYR A 1 223 ? -6.836 -11.563 5.368 1.00 96.19 223 TYR A O 1
ATOM 1721 N N . ILE A 1 224 ? -5.046 -10.305 4.837 1.00 95.44 224 ILE A N 1
ATOM 1722 C CA . ILE A 1 224 ? -4.684 -10.009 6.217 1.00 95.44 224 ILE A CA 1
ATOM 1723 C C . ILE A 1 224 ? -5.237 -8.653 6.603 1.00 95.44 224 ILE A C 1
ATOM 1725 O O . ILE A 1 224 ? -5.268 -7.720 5.795 1.00 95.44 224 ILE A O 1
ATOM 1729 N N . GLN A 1 225 ? -5.656 -8.557 7.847 1.00 92.00 225 GLN A N 1
ATOM 1730 C CA . GLN A 1 225 ? -6.108 -7.330 8.456 1.00 92.00 225 GLN A CA 1
ATOM 1731 C C . GLN A 1 225 ? -5.403 -7.144 9.784 1.00 92.00 225 GLN A C 1
ATOM 1733 O O . GLN A 1 225 ? -4.885 -8.083 10.398 1.00 92.00 225 GLN A O 1
ATOM 1738 N N . ASP A 1 226 ? -5.394 -5.890 10.184 1.00 79.75 226 ASP A N 1
ATOM 1739 C CA . ASP A 1 226 ? -5.175 -5.457 11.541 1.00 79.75 226 ASP A CA 1
ATOM 1740 C C . ASP A 1 226 ? -5.743 -6.442 12.593 1.00 79.75 226 ASP A C 1
ATOM 1742 O O . ASP A 1 226 ? -6.879 -6.905 12.493 1.00 79.75 226 ASP A O 1
ATOM 1746 N N . SER A 1 227 ? -4.909 -6.782 13.583 1.00 63.97 227 SER A N 1
ATOM 1747 C CA . SER A 1 227 ? -5.328 -7.394 14.853 1.00 63.97 227 SER A CA 1
ATOM 1748 C C . SER A 1 227 ? -5.087 -6.442 16.033 1.00 63.97 227 SER A C 1
ATOM 1750 O O . SER A 1 227 ? -5.051 -6.899 17.179 1.00 63.97 227 SER A O 1
ATOM 1752 N N . LEU A 1 228 ? -4.851 -5.150 15.773 1.00 56.59 228 LEU A N 1
ATOM 1753 C CA . LEU A 1 228 ? -4.894 -4.095 16.776 1.00 56.59 228 LEU A CA 1
ATOM 1754 C C . LEU A 1 228 ? -6.325 -4.061 17.314 1.00 56.59 228 LEU A C 1
ATOM 1756 O O . LEU A 1 228 ? -7.200 -3.332 16.859 1.00 56.59 228 LEU A O 1
ATOM 1760 N N . ILE A 1 229 ? -6.560 -4.872 18.339 1.00 53.41 229 ILE A N 1
ATOM 1761 C CA . ILE A 1 229 ? -7.652 -4.631 19.262 1.00 53.41 229 ILE A CA 1
ATOM 1762 C C . ILE A 1 229 ? -7.290 -3.305 19.924 1.00 53.41 229 ILE A C 1
ATOM 1764 O O . ILE A 1 229 ? -6.541 -3.270 20.900 1.00 53.41 229 ILE A O 1
ATOM 1768 N N . LEU A 1 230 ? -7.757 -2.199 19.349 1.00 59.09 230 LEU A N 1
ATOM 1769 C CA . LEU A 1 230 ? -7.814 -0.942 20.062 1.00 59.09 230 LEU A CA 1
ATOM 1770 C C . LEU A 1 230 ? -8.831 -1.166 21.181 1.00 59.09 230 LEU A C 1
ATOM 1772 O O . LEU A 1 230 ? -10.042 -1.120 20.979 1.00 59.09 230 LEU A O 1
ATOM 1776 N N . THR A 1 231 ? -8.329 -1.543 22.353 1.00 68.31 231 THR A N 1
ATOM 1777 C CA . THR A 1 231 ? -9.156 -1.673 23.545 1.00 68.31 231 THR A CA 1
ATOM 1778 C C . THR A 1 231 ? -9.660 -0.283 23.892 1.00 68.31 231 THR A C 1
ATOM 1780 O O . THR A 1 231 ? -8.852 0.626 24.094 1.00 68.31 231 THR A O 1
ATOM 1783 N N . CYS A 1 232 ? -10.981 -0.127 23.939 1.00 79.62 232 CYS A N 1
ATOM 1784 C CA . CYS A 1 232 ? -11.600 1.069 24.495 1.00 79.62 232 CYS A CA 1
ATOM 1785 C C . CYS A 1 232 ? -11.077 1.268 25.919 1.00 79.62 232 CYS A C 1
ATOM 1787 O O . CYS A 1 232 ? -11.034 0.323 26.709 1.00 79.62 232 CYS A O 1
ATOM 1789 N N . THR A 1 233 ? -10.641 2.481 26.229 1.00 88.25 233 THR A N 1
ATOM 1790 C CA . THR A 1 233 ? -10.171 2.846 27.563 1.00 88.25 233 THR A CA 1
ATOM 1791 C C . THR A 1 233 ? -10.991 4.003 28.107 1.00 88.25 233 THR A C 1
ATOM 1793 O O . THR A 1 233 ? -11.370 4.928 27.385 1.00 88.25 233 THR A O 1
ATOM 1796 N N . LEU A 1 234 ? -11.248 3.936 29.412 1.00 92.62 234 LEU A N 1
ATOM 1797 C CA . LEU A 1 234 ? -11.781 5.032 30.206 1.00 92.62 234 LEU A CA 1
ATOM 1798 C C . LEU A 1 234 ? -10.666 5.554 31.111 1.00 92.62 234 LEU A C 1
ATOM 1800 O O . LEU A 1 234 ? -9.929 4.771 31.712 1.00 92.62 234 LEU A O 1
ATOM 1804 N N . SER A 1 235 ? -10.529 6.870 31.213 1.00 93.25 235 SER A N 1
ATOM 1805 C CA . SER A 1 235 ? -9.544 7.497 32.094 1.00 93.25 235 SER A CA 1
ATOM 1806 C C . SER A 1 235 ? -10.017 8.848 32.606 1.00 93.25 235 SER A C 1
ATOM 1808 O O . SER A 1 235 ? -10.906 9.469 32.025 1.00 93.25 235 SER A O 1
ATOM 1810 N N . SER A 1 236 ? -9.348 9.350 33.647 1.00 92.38 236 SER A N 1
ATOM 1811 C CA . SER A 1 236 ? -9.553 10.713 34.152 1.00 92.38 236 SER A CA 1
ATOM 1812 C C . SER A 1 236 ? -11.005 10.994 34.540 1.00 92.38 236 SER A C 1
ATOM 1814 O O . SER A 1 236 ? -11.520 12.070 34.243 1.00 92.38 236 SER A O 1
ATOM 1816 N N . ALA A 1 237 ? -11.659 10.025 35.184 1.00 93.19 237 ALA A N 1
ATOM 1817 C CA . ALA A 1 237 ? -12.951 10.258 35.805 1.00 93.19 237 ALA A CA 1
ATOM 1818 C C . ALA A 1 237 ? -12.824 11.380 36.854 1.00 93.19 237 ALA A C 1
ATOM 1820 O O . ALA A 1 237 ? -11.959 11.316 37.732 1.00 93.19 237 ALA A O 1
ATOM 1821 N N . VAL A 1 238 ? -13.633 12.433 36.735 1.00 92.94 238 VAL A N 1
ATOM 1822 C CA . VAL A 1 238 ? -13.598 13.594 37.634 1.00 92.94 238 VAL A CA 1
ATOM 1823 C C . VAL A 1 238 ? -14.975 14.203 37.869 1.00 92.94 238 VAL A C 1
ATOM 1825 O O . VAL A 1 238 ? -15.847 14.159 37.004 1.00 92.94 238 VAL A O 1
ATOM 1828 N N . ILE A 1 239 ? -15.147 14.811 39.043 1.00 91.19 239 ILE A N 1
ATOM 1829 C CA . ILE A 1 239 ? -16.326 15.614 39.402 1.00 91.19 239 ILE A CA 1
ATOM 1830 C C . ILE A 1 239 ? -16.008 17.108 39.234 1.00 91.19 239 ILE A C 1
ATOM 1832 O O . ILE A 1 239 ? -15.031 17.601 39.813 1.00 91.19 239 ILE A O 1
ATOM 1836 N N . ARG A 1 240 ? -16.829 17.841 38.471 1.00 93.19 240 ARG A N 1
ATOM 1837 C CA . ARG A 1 240 ? -16.717 19.292 38.253 1.00 93.19 240 ARG A CA 1
ATOM 1838 C C . ARG A 1 240 ? -17.838 20.094 38.905 1.00 93.19 240 ARG A C 1
ATOM 1840 O O . ARG A 1 240 ? -18.999 19.686 38.910 1.00 93.19 240 ARG A O 1
ATOM 1847 N N . LYS A 1 241 ? -17.464 21.287 39.367 1.00 91.38 241 LYS A N 1
ATOM 1848 C CA . LYS A 1 241 ? -18.354 22.391 39.747 1.00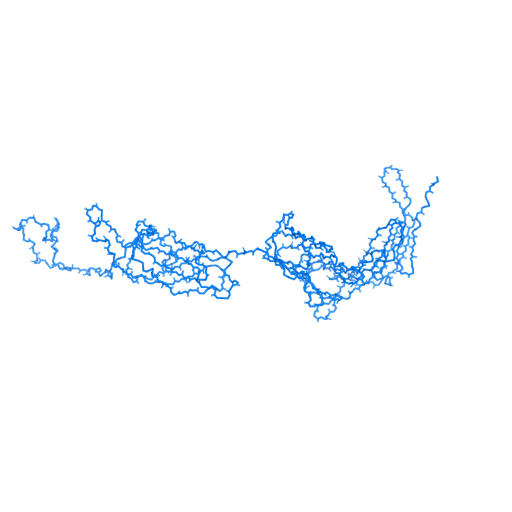 91.38 241 LYS A CA 1
ATOM 1849 C C . LYS A 1 241 ? -18.945 23.031 38.486 1.00 91.38 241 LYS A C 1
ATOM 1851 O O . LYS A 1 241 ? -18.367 22.933 37.403 1.00 91.38 241 LYS A O 1
ATOM 1856 N N . GLN A 1 242 ? -20.054 23.762 38.623 1.00 89.00 242 GLN A N 1
ATOM 1857 C CA . GLN A 1 242 ? -20.674 24.478 37.494 1.00 89.00 242 GLN A CA 1
ATOM 1858 C C . GLN A 1 242 ? -19.768 25.526 36.831 1.00 89.00 242 GLN A C 1
ATOM 1860 O O . GLN A 1 242 ? -19.968 25.865 35.667 1.00 89.00 242 GLN A O 1
ATOM 1865 N N . ASP A 1 243 ? -18.775 26.049 37.552 1.00 89.50 243 ASP A N 1
ATOM 1866 C CA . ASP A 1 243 ? -17.784 26.980 37.004 1.00 89.50 243 ASP A CA 1
ATOM 1867 C C . ASP A 1 243 ? -16.661 26.281 36.206 1.00 89.50 243 ASP A C 1
ATOM 1869 O O . ASP A 1 243 ? -15.755 26.941 35.694 1.00 89.50 243 ASP A O 1
ATOM 1873 N N . GLY A 1 244 ? -16.721 24.949 36.084 1.00 88.38 244 GLY A N 1
ATOM 1874 C CA . GLY A 1 244 ? -15.755 24.109 35.379 1.00 88.38 244 GLY A CA 1
ATOM 1875 C C . GLY A 1 244 ? -14.538 23.699 36.213 1.00 88.38 244 GLY A C 1
ATOM 1876 O O . GLY A 1 244 ? -13.722 22.900 35.742 1.00 88.38 244 GLY A O 1
ATOM 1877 N N . SER A 1 245 ? -14.389 24.202 37.441 1.00 91.75 245 SER A N 1
ATOM 1878 C CA . SER A 1 245 ? -13.319 23.773 38.345 1.00 91.75 245 SER A CA 1
ATOM 1879 C C . SER A 1 245 ? -13.588 22.375 38.919 1.00 91.75 245 SER A C 1
ATOM 1881 O O . SER A 1 245 ? -14.717 21.885 38.924 1.00 91.75 245 SER A O 1
ATOM 1883 N N . LEU A 1 246 ? -12.529 21.689 39.352 1.00 90.94 246 LEU A N 1
ATOM 1884 C CA . LEU A 1 246 ? -12.640 20.362 39.958 1.00 90.94 246 LEU A CA 1
ATOM 1885 C C . LEU A 1 246 ? -13.059 20.488 41.422 1.00 90.94 246 LEU A C 1
ATOM 1887 O O . LEU A 1 246 ? -12.575 21.373 42.130 1.00 90.94 246 LEU A O 1
ATOM 1891 N N . TYR A 1 247 ? -13.895 19.563 41.886 1.00 87.75 247 TYR A N 1
ATOM 1892 C CA . TYR A 1 247 ? -13.982 19.296 43.319 1.00 87.75 247 TYR A CA 1
ATOM 1893 C C . TYR A 1 247 ? -12.661 18.699 43.806 1.00 87.75 247 TYR A C 1
ATOM 1895 O O . TYR A 1 247 ? -12.084 17.842 43.129 1.00 87.75 247 TYR A O 1
ATOM 1903 N N . ILE A 1 248 ? -12.174 19.154 44.955 1.00 84.12 248 ILE A N 1
ATOM 1904 C CA . ILE A 1 248 ? -11.050 18.515 45.648 1.00 84.12 248 ILE A CA 1
ATOM 1905 C C . ILE A 1 248 ? -11.591 17.511 46.667 1.00 84.12 248 ILE A C 1
ATOM 1907 O O . ILE A 1 248 ? -12.711 17.662 47.144 1.00 84.12 248 ILE A O 1
ATOM 1911 N N . SER A 1 249 ? -10.807 16.477 46.979 1.00 82.44 249 SER A N 1
ATOM 1912 C CA . SER A 1 249 ? -11.165 15.512 48.024 1.00 82.44 249 SER A CA 1
ATOM 1913 C C . SER A 1 249 ? -11.443 16.233 49.339 1.00 82.44 249 SER A C 1
ATOM 1915 O O . SER A 1 249 ? -10.602 17.018 49.782 1.00 82.44 249 SER A O 1
ATOM 1917 N N . GLY A 1 250 ? -12.601 15.958 49.937 1.00 74.75 250 GLY A N 1
ATOM 1918 C CA . GLY A 1 250 ? -13.027 16.608 51.176 1.00 74.75 250 GLY A CA 1
ATOM 1919 C C . GLY A 1 250 ? -13.886 17.864 50.990 1.00 74.75 250 GLY A C 1
ATOM 1920 O O . GLY A 1 250 ? -14.252 18.485 51.980 1.00 74.75 250 GLY A O 1
ATOM 1921 N N . ASP A 1 251 ? -14.198 18.286 49.757 1.00 82.62 251 ASP A N 1
ATOM 1922 C CA . ASP A 1 251 ? -15.090 19.435 49.547 1.00 82.62 251 ASP A CA 1
ATOM 1923 C C . ASP A 1 251 ? -16.500 19.131 50.094 1.00 82.62 251 ASP A C 1
ATOM 1925 O O . ASP A 1 251 ? -17.116 18.156 49.666 1.00 82.62 251 ASP A O 1
ATOM 1929 N N . HIS A 1 252 ? -17.023 20.005 50.963 1.00 81.44 252 HIS A N 1
ATOM 1930 C CA . HIS A 1 252 ? -18.417 19.972 51.428 1.00 81.44 252 HIS A CA 1
ATOM 1931 C C . HIS A 1 252 ? -19.359 20.620 50.421 1.00 81.44 252 HIS A C 1
ATOM 1933 O O . HIS A 1 252 ? -19.019 21.631 49.788 1.00 81.44 252 HIS A O 1
ATOM 1939 N N . VAL A 1 253 ? -20.560 20.058 50.276 1.00 81.44 253 VAL A N 1
ATOM 1940 C CA . VAL A 1 253 ? -21.535 20.549 49.299 1.00 81.44 253 VAL A CA 1
ATOM 1941 C C . VAL A 1 253 ? -22.951 20.532 49.857 1.00 81.44 253 VAL A C 1
ATOM 1943 O O . VAL A 1 253 ? -23.340 19.649 50.607 1.00 81.44 253 VAL A O 1
ATOM 1946 N N . ILE A 1 254 ? -23.750 21.513 49.450 1.00 83.00 254 ILE A N 1
ATOM 1947 C CA . ILE A 1 254 ? -25.159 21.603 49.833 1.00 83.00 254 ILE A CA 1
ATOM 1948 C C . ILE A 1 254 ? -25.988 20.696 48.921 1.00 83.00 254 ILE A C 1
ATOM 1950 O O . ILE A 1 254 ? -25.764 20.651 47.704 1.00 83.00 254 ILE A O 1
ATOM 1954 N N . GLU A 1 255 ? -26.979 20.015 49.490 1.00 83.94 255 GLU A N 1
ATOM 1955 C CA . GLU A 1 255 ? -27.976 19.263 48.732 1.00 83.94 255 GLU A CA 1
ATOM 1956 C C . GLU A 1 255 ? -28.608 20.128 47.624 1.00 83.94 255 GLU A C 1
ATOM 1958 O O . GLU A 1 255 ? -28.819 21.332 47.771 1.00 83.94 255 GLU A O 1
ATOM 1963 N N . ASN A 1 256 ? -28.960 19.508 46.501 1.00 85.44 256 ASN A N 1
ATOM 1964 C CA . ASN A 1 256 ? -29.471 20.150 45.292 1.00 85.44 256 ASN A CA 1
ATOM 1965 C C . ASN A 1 256 ? -28.434 20.978 44.520 1.00 85.44 256 ASN A C 1
ATOM 1967 O O . ASN A 1 256 ? -28.794 21.660 43.556 1.00 85.44 256 ASN A O 1
ATOM 1971 N N . THR A 1 257 ? -27.148 20.905 44.880 1.00 88.62 257 THR A N 1
ATOM 1972 C CA . THR A 1 257 ? -26.089 21.512 44.070 1.00 88.62 257 THR A CA 1
ATOM 1973 C C . THR A 1 257 ? -25.886 20.705 42.778 1.00 88.62 257 THR A C 1
ATOM 1975 O O . THR A 1 257 ? -25.630 19.500 42.832 1.00 88.62 257 THR A O 1
ATOM 1978 N N . PRO A 1 258 ? -26.000 21.330 41.595 1.00 90.94 258 PRO A N 1
ATOM 1979 C CA . PRO A 1 258 ? -25.709 20.681 40.321 1.00 90.94 258 PRO A CA 1
ATOM 1980 C C . PRO A 1 258 ? -24.201 20.498 40.111 1.00 90.94 258 PRO A C 1
ATOM 1982 O O . PRO A 1 258 ? -23.418 21.434 40.292 1.00 90.94 258 PRO A O 1
ATOM 1985 N N . ILE A 1 259 ? -23.812 19.308 39.660 1.00 91.38 259 ILE A N 1
ATOM 1986 C CA . ILE A 1 259 ? -22.432 18.929 39.348 1.00 91.38 259 ILE A CA 1
ATOM 1987 C C . ILE A 1 259 ? -22.363 18.223 37.992 1.00 91.38 259 ILE A C 1
ATOM 1989 O O . ILE A 1 259 ? -23.359 17.685 37.503 1.00 91.38 259 ILE A O 1
ATOM 1993 N N . THR A 1 260 ? -21.169 18.187 37.408 1.00 94.19 260 THR A N 1
ATOM 1994 C CA . THR A 1 260 ? -20.910 17.469 36.155 1.00 94.19 260 THR A CA 1
ATOM 1995 C C . THR A 1 260 ? -19.890 16.362 36.399 1.00 94.19 260 THR A C 1
ATOM 1997 O O . THR A 1 260 ? -18.795 16.608 36.905 1.00 94.19 260 THR A O 1
ATOM 2000 N N . LEU A 1 261 ? -20.248 15.137 36.031 1.00 94.19 261 LEU A N 1
ATOM 2001 C CA . LEU A 1 261 ? -19.363 13.977 36.023 1.00 94.19 261 LEU A CA 1
ATOM 2002 C C . LEU A 1 261 ? -18.712 13.888 34.646 1.00 94.19 261 LEU A C 1
ATOM 2004 O O . LEU A 1 261 ? -19.418 13.925 33.642 1.00 94.19 261 LEU A O 1
ATOM 2008 N N . GLU A 1 262 ? -17.391 13.758 34.581 1.00 94.81 262 GLU A N 1
ATOM 2009 C CA . GLU A 1 262 ? -16.655 13.624 33.321 1.00 94.81 262 GLU A CA 1
ATOM 2010 C C . GLU A 1 262 ? -15.796 12.370 33.312 1.00 94.81 262 GLU A C 1
ATOM 2012 O O . GLU A 1 262 ? -15.168 12.040 34.311 1.00 94.81 262 GLU A O 1
ATOM 2017 N N . VAL A 1 263 ? -15.697 11.715 32.158 1.00 95.44 263 VAL A N 1
ATOM 2018 C CA . VAL A 1 263 ? -14.703 10.673 31.885 1.00 95.44 263 VAL A CA 1
ATOM 2019 C C . VAL A 1 263 ? -14.136 10.874 30.485 1.00 95.44 263 VAL A C 1
ATOM 2021 O O . VAL A 1 263 ? -14.843 11.275 29.561 1.00 95.44 263 VAL A O 1
ATOM 2024 N N . THR A 1 264 ? -12.845 10.614 30.312 1.00 94.62 264 THR A N 1
ATOM 2025 C CA . THR A 1 264 ? -12.203 10.650 28.996 1.00 94.62 264 THR A CA 1
ATOM 2026 C C . THR A 1 264 ? -12.235 9.264 28.369 1.00 94.62 264 THR A C 1
ATOM 2028 O O . THR A 1 264 ? -11.876 8.279 29.013 1.00 94.62 264 THR A O 1
ATOM 2031 N N . THR A 1 265 ? -12.647 9.201 27.107 1.00 91.69 265 THR A N 1
ATOM 2032 C CA . THR A 1 265 ? -12.724 7.981 26.300 1.00 91.69 265 THR A CA 1
ATOM 2033 C C . THR A 1 265 ? -11.673 7.977 25.200 1.00 91.69 265 THR A C 1
ATOM 2035 O O . THR A 1 265 ? -11.363 9.025 24.623 1.00 91.69 265 THR A O 1
ATOM 2038 N N . GLN A 1 266 ? -11.127 6.798 24.907 1.00 86.50 266 GLN A N 1
ATOM 2039 C CA . GLN A 1 266 ? -10.228 6.587 23.777 1.00 86.50 266 GLN A CA 1
ATOM 2040 C C . GLN A 1 266 ? -10.487 5.220 23.135 1.00 86.50 266 GLN A C 1
ATOM 2042 O O . GLN A 1 266 ? -10.557 4.207 23.830 1.00 86.50 266 GLN A O 1
ATOM 2047 N N . ASN A 1 267 ? -10.567 5.183 21.804 1.00 81.62 267 ASN A N 1
ATOM 2048 C CA . ASN A 1 267 ? -10.881 4.009 20.995 1.00 81.62 267 ASN A CA 1
ATOM 2049 C C . ASN A 1 267 ? -12.252 3.378 21.302 1.00 81.62 267 ASN A C 1
ATOM 2051 O O . ASN A 1 267 ? -12.400 2.154 21.298 1.00 81.62 267 ASN A O 1
ATOM 2055 N N . CYS A 1 268 ? -13.262 4.195 21.601 1.00 79.44 268 CYS A N 1
ATOM 2056 C CA . CYS A 1 268 ? -14.577 3.710 22.031 1.00 79.44 268 CYS A CA 1
ATOM 2057 C C . CYS A 1 268 ? -15.693 3.892 20.977 1.00 79.44 268 CYS A C 1
ATOM 2059 O O . CYS A 1 268 ? -16.836 3.527 21.251 1.00 79.44 268 CYS A O 1
ATOM 2061 N N . VAL A 1 269 ? -15.379 4.412 19.779 1.00 73.75 269 VAL A N 1
ATOM 2062 C CA . VAL A 1 269 ? -16.357 4.923 18.783 1.00 73.75 269 VAL A CA 1
ATOM 2063 C C . VAL A 1 269 ? -16.859 3.877 17.764 1.00 73.75 269 VAL A C 1
ATOM 2065 O O . VAL A 1 269 ? -17.860 4.107 17.091 1.00 73.75 269 VAL A O 1
ATOM 2068 N N . ASP A 1 270 ? -16.243 2.694 17.668 1.00 61.12 270 ASP A N 1
ATOM 2069 C CA . ASP A 1 270 ? -16.431 1.791 16.510 1.00 61.12 270 ASP A CA 1
ATOM 2070 C C . ASP A 1 270 ? -17.433 0.629 16.698 1.00 61.12 270 ASP A C 1
ATOM 2072 O O . ASP A 1 270 ? -17.511 -0.283 15.872 1.00 61.12 270 ASP A O 1
ATOM 2076 N N . VAL A 1 271 ? -18.249 0.651 17.755 1.00 56.16 271 VAL A N 1
ATOM 2077 C CA . VAL A 1 271 ? -19.318 -0.340 17.990 1.00 56.16 271 VAL A CA 1
ATOM 2078 C C . VAL A 1 271 ? -20.658 0.400 18.024 1.00 56.16 271 VAL A C 1
ATOM 2080 O O . VAL A 1 271 ? -20.717 1.471 18.629 1.00 56.16 271 VAL A O 1
ATOM 2083 N N . PRO A 1 272 ? -21.740 -0.092 17.381 1.00 52.16 272 PRO A N 1
ATOM 2084 C CA . PRO A 1 272 ? -23.006 0.635 17.338 1.00 52.16 272 PRO A CA 1
ATOM 2085 C C . PRO A 1 272 ? -23.487 1.020 18.747 1.00 52.16 272 PRO A C 1
ATOM 2087 O O . PRO A 1 272 ? -23.847 0.160 19.543 1.00 52.16 272 PRO A O 1
ATOM 2090 N N . LEU A 1 273 ? -23.488 2.337 18.998 1.00 62.75 273 LEU A N 1
ATOM 2091 C CA . LEU A 1 273 ? -24.002 3.046 20.175 1.00 62.75 273 LEU A CA 1
ATOM 2092 C C . LEU A 1 273 ? -23.554 2.469 21.527 1.00 62.75 273 LEU A C 1
ATOM 2094 O O . LEU A 1 273 ? -24.395 2.143 22.368 1.00 62.75 273 LEU A O 1
ATOM 2098 N N . ARG A 1 274 ? -22.238 2.412 21.776 1.00 80.25 274 ARG A N 1
ATOM 2099 C CA . ARG A 1 274 ? -21.750 2.253 23.154 1.00 80.25 274 ARG A CA 1
ATOM 2100 C C . ARG A 1 274 ? -22.271 3.377 24.034 1.00 80.25 274 ARG A C 1
ATOM 2102 O O . ARG A 1 274 ? -22.345 4.537 23.623 1.00 80.25 274 ARG A O 1
ATOM 2109 N N . GLN A 1 275 ? -22.626 3.009 25.253 1.00 89.62 275 GLN A N 1
ATOM 2110 C CA . GLN A 1 275 ? -23.110 3.931 26.261 1.00 89.62 275 GLN A CA 1
ATOM 2111 C C . GLN A 1 275 ? -22.246 3.814 27.510 1.00 89.62 275 GLN A C 1
ATOM 2113 O O . GLN A 1 275 ? -21.878 2.709 27.917 1.00 89.62 275 GLN A O 1
ATOM 2118 N N . ILE A 1 276 ? -21.949 4.960 28.113 1.00 90.62 276 ILE A N 1
ATOM 2119 C CA . ILE A 1 276 ? -21.315 5.048 29.422 1.00 90.62 276 ILE A CA 1
ATOM 2120 C C . ILE A 1 276 ? -22.410 5.082 30.472 1.00 90.62 276 ILE A C 1
ATOM 2122 O O . ILE A 1 276 ? -23.324 5.905 30.401 1.00 90.62 276 ILE A O 1
ATOM 2126 N N . LYS A 1 277 ? -22.290 4.200 31.454 1.00 92.44 277 LYS A N 1
ATOM 2127 C CA . LYS A 1 277 ? -23.037 4.241 32.701 1.00 92.44 277 LYS A CA 1
ATOM 2128 C C . LYS A 1 277 ? -22.186 4.968 33.737 1.00 92.44 277 LYS A C 1
ATOM 2130 O O . LYS A 1 277 ? -21.025 4.616 33.925 1.00 92.44 277 LYS A O 1
ATOM 2135 N N . PHE A 1 278 ? -22.766 5.961 34.400 1.00 92.06 278 PHE A N 1
ATOM 2136 C CA . PHE A 1 278 ? -22.162 6.589 35.572 1.00 92.06 278 PHE A CA 1
ATOM 2137 C C . PHE A 1 278 ? -22.895 6.084 36.813 1.00 92.06 278 PHE A C 1
ATOM 2139 O O . PHE A 1 278 ? -24.125 6.157 36.888 1.00 92.06 278 PHE A O 1
ATOM 2146 N N . GLU A 1 279 ? -22.134 5.540 37.754 1.00 90.38 279 GLU A N 1
ATOM 2147 C CA . GLU A 1 279 ? -22.615 4.993 39.018 1.00 90.38 279 GLU A CA 1
ATOM 2148 C C . GLU A 1 279 ? -21.980 5.768 40.156 1.00 90.38 279 GLU A C 1
ATOM 2150 O O . GLU A 1 279 ? -20.756 5.818 40.257 1.00 90.38 279 GLU A O 1
ATOM 2155 N N . ILE A 1 280 ? -22.810 6.379 40.991 1.00 86.94 280 ILE A N 1
ATOM 2156 C CA . ILE A 1 280 ? -22.358 7.123 42.161 1.00 86.94 280 ILE A CA 1
ATOM 2157 C C . ILE A 1 280 ? -22.517 6.215 43.374 1.00 86.94 280 ILE A C 1
ATOM 2159 O O . ILE A 1 280 ? -23.602 5.684 43.625 1.00 86.94 280 ILE A O 1
ATOM 2163 N N . PHE A 1 281 ? -21.418 6.053 44.091 1.00 82.31 281 PHE A N 1
ATOM 2164 C CA . PHE A 1 281 ? -21.285 5.261 45.293 1.00 82.31 281 PHE A CA 1
ATOM 2165 C C . PHE A 1 281 ? -21.155 6.184 46.489 1.00 82.31 281 PHE A C 1
ATOM 2167 O O . PHE A 1 281 ? -20.453 7.196 46.425 1.00 82.31 281 PHE A O 1
ATOM 2174 N N . GLU A 1 282 ? -21.818 5.785 47.561 1.00 77.44 282 GLU A N 1
ATOM 2175 C CA . GLU A 1 282 ? -21.496 6.252 48.897 1.00 77.44 282 GLU A CA 1
ATOM 2176 C C . GLU A 1 282 ? -20.180 5.592 49.328 1.00 77.44 282 GLU A C 1
ATOM 2178 O O . GLU A 1 282 ? -19.950 4.410 49.041 1.00 77.44 282 GLU A O 1
ATOM 2183 N N . VAL A 1 283 ? -19.284 6.376 49.912 1.00 73.62 283 VAL A N 1
ATOM 2184 C CA . VAL A 1 283 ? -17.970 5.945 50.389 1.00 73.62 283 VAL A CA 1
ATOM 2185 C C . VAL A 1 283 ? -17.765 6.410 51.826 1.00 73.62 283 VAL A C 1
ATOM 2187 O O . VAL A 1 283 ? -18.505 7.253 52.318 1.00 73.62 283 VAL A O 1
ATOM 2190 N N . ASP A 1 284 ? -16.789 5.806 52.490 1.00 69.38 284 ASP A N 1
ATOM 2191 C CA . ASP A 1 284 ? -16.340 6.193 53.826 1.00 69.38 284 ASP A CA 1
ATOM 2192 C C . ASP A 1 284 ? -14.808 6.319 53.777 1.00 69.38 284 ASP A C 1
ATOM 2194 O O . ASP A 1 284 ? -14.101 5.445 53.250 1.00 69.38 284 ASP A O 1
ATOM 2198 N N . ASN A 1 285 ? -14.291 7.464 54.220 1.00 67.38 285 ASN A N 1
ATOM 2199 C CA . ASN A 1 285 ? -12.914 7.911 54.081 1.00 67.38 285 ASN A CA 1
ATOM 2200 C C . ASN A 1 285 ? -12.325 7.748 52.656 1.00 67.38 285 ASN A C 1
ATOM 2202 O O . ASN A 1 285 ? -11.146 7.422 52.462 1.00 67.38 285 ASN A O 1
ATOM 2206 N N . GLY A 1 286 ? -13.138 7.973 51.620 1.00 64.31 286 GLY A N 1
ATOM 2207 C CA . GLY A 1 286 ? -12.782 7.900 50.201 1.00 64.31 286 GLY A CA 1
ATOM 2208 C C . GLY A 1 286 ? -12.635 6.479 49.638 1.00 64.31 286 GLY A C 1
ATOM 2209 O O . GLY A 1 286 ? -12.190 6.318 48.485 1.00 64.31 286 GLY A O 1
ATOM 2210 N N . ILE A 1 287 ? -12.986 5.457 50.425 1.00 67.31 287 ILE A N 1
ATOM 2211 C CA . ILE A 1 287 ? -12.922 4.041 50.059 1.00 67.31 287 ILE A CA 1
ATOM 2212 C C . ILE A 1 287 ? -14.333 3.535 49.742 1.00 67.31 287 ILE A C 1
ATOM 2214 O O . ILE A 1 287 ? -15.240 3.616 50.561 1.00 67.31 287 ILE A O 1
ATOM 2218 N N . ILE A 1 288 ? -14.507 2.955 48.549 1.00 70.00 288 ILE A N 1
ATOM 2219 C CA . ILE A 1 288 ? -15.698 2.153 48.245 1.00 70.00 288 ILE A CA 1
ATOM 2220 C C . ILE A 1 288 ? -15.538 0.819 48.982 1.00 70.00 288 ILE A C 1
ATOM 2222 O O . ILE A 1 288 ? -14.811 -0.063 48.515 1.00 70.00 288 ILE A O 1
ATOM 2226 N N . ASP A 1 289 ? -16.169 0.680 50.144 1.00 62.75 289 ASP A N 1
ATOM 2227 C CA . ASP A 1 289 ? -16.175 -0.581 50.880 1.00 62.75 289 ASP A CA 1
ATOM 2228 C C . ASP A 1 289 ? -17.086 -1.606 50.172 1.00 62.75 289 ASP A C 1
ATOM 2230 O O . ASP A 1 289 ? -18.233 -1.337 49.808 1.00 62.75 289 ASP A O 1
ATOM 2234 N N . GLN A 1 290 ? -16.540 -2.798 49.925 1.00 56.88 290 GLN A N 1
ATOM 2235 C CA . GLN A 1 290 ? -17.214 -3.884 49.211 1.00 56.88 290 GLN A CA 1
ATOM 2236 C C . GLN A 1 290 ? -18.249 -4.614 50.077 1.00 56.88 290 GLN A C 1
ATOM 2238 O O . GLN A 1 290 ? -19.105 -5.309 49.523 1.00 56.88 290 GLN A O 1
ATOM 2243 N N . ASP A 1 291 ? -18.184 -4.456 51.403 1.00 52.22 291 ASP A N 1
ATOM 2244 C CA . ASP A 1 291 ? -19.073 -5.116 52.361 1.00 52.22 291 ASP A CA 1
ATOM 2245 C C . ASP A 1 291 ? -20.305 -4.259 52.736 1.00 52.22 291 ASP A C 1
ATOM 2247 O O . ASP A 1 291 ? -21.210 -4.746 53.423 1.00 52.22 291 ASP A O 1
ATOM 2251 N N . TYR A 1 292 ? -20.417 -3.021 52.229 1.00 55.66 292 TYR A N 1
ATOM 2252 C CA . TYR A 1 292 ? -21.615 -2.190 52.403 1.00 55.66 292 TYR A CA 1
ATOM 2253 C C . TYR A 1 292 ? -22.780 -2.709 51.546 1.00 55.66 292 TYR A C 1
ATOM 2255 O O . TYR A 1 292 ? -22.866 -2.529 50.330 1.00 55.66 292 TYR A O 1
ATOM 2263 N N . ILE A 1 293 ? -23.739 -3.342 52.222 1.00 45.53 293 ILE A N 1
ATOM 2264 C CA . ILE A 1 293 ? -24.978 -3.901 51.651 1.00 45.53 293 ILE A CA 1
ATOM 2265 C C . ILE A 1 293 ? -25.966 -2.791 51.202 1.00 45.53 293 ILE A C 1
ATOM 2267 O O . ILE A 1 293 ? -26.985 -3.085 50.576 1.00 45.53 293 ILE A O 1
ATOM 2271 N N . PHE A 1 294 ? -25.660 -1.507 51.428 1.00 48.66 294 PHE A N 1
ATOM 2272 C CA . PHE A 1 294 ? -26.489 -0.355 51.040 1.00 48.66 294 PHE A CA 1
ATOM 2273 C C . PHE A 1 294 ? -26.143 0.227 49.656 1.00 48.66 294 PHE A C 1
ATOM 2275 O O . PHE A 1 294 ? -26.053 1.429 49.449 1.00 48.66 294 PHE A O 1
ATOM 2282 N N . ASN A 1 295 ? -26.048 -0.666 48.669 1.00 53.81 295 ASN A N 1
ATOM 2283 C CA . ASN A 1 295 ? -26.012 -0.364 47.238 1.00 53.81 295 ASN A CA 1
ATOM 2284 C C . ASN A 1 295 ? -27.288 -0.942 46.597 1.00 53.81 295 ASN A C 1
ATOM 2286 O O . ASN A 1 295 ? -27.529 -2.151 46.642 1.00 53.81 295 ASN A O 1
ATOM 2290 N N . PRO A 1 296 ? -28.086 -0.112 45.920 1.00 67.25 296 PRO A N 1
ATOM 2291 C CA . PRO A 1 296 ? -27.676 0.162 44.552 1.00 67.25 296 PRO A CA 1
ATOM 2292 C C . PRO A 1 296 ? -27.110 1.576 44.397 1.00 67.25 296 PRO A C 1
ATOM 2294 O O . PRO A 1 296 ? -27.671 2.515 44.973 1.00 67.25 296 PRO A O 1
ATOM 2297 N N . PRO A 1 297 ? -26.064 1.739 43.565 1.00 79.19 297 PRO A N 1
ATOM 2298 C CA . PRO A 1 297 ? -25.509 3.051 43.283 1.00 79.19 297 PRO A CA 1
ATOM 2299 C C . PRO A 1 297 ? -26.571 3.931 42.633 1.00 79.19 297 PRO A C 1
ATOM 2301 O O . PRO A 1 297 ? -27.525 3.443 42.009 1.00 79.19 297 PRO A O 1
ATOM 2304 N N . ILE A 1 298 ? -26.395 5.245 42.730 1.00 82.44 298 ILE A N 1
ATOM 2305 C CA . ILE A 1 298 ? -27.220 6.164 41.949 1.00 82.44 298 ILE A CA 1
ATOM 2306 C C . ILE A 1 298 ? -26.790 6.012 40.494 1.00 82.44 298 ILE A C 1
ATOM 2308 O O . ILE A 1 298 ? -25.662 6.336 40.122 1.00 82.44 298 ILE A O 1
ATOM 2312 N N . ILE A 1 299 ? -27.689 5.469 39.675 1.00 84.25 299 ILE A N 1
ATOM 2313 C CA . ILE A 1 299 ? -27.449 5.271 38.249 1.00 84.25 299 ILE A CA 1
ATOM 2314 C C . ILE A 1 299 ? -27.893 6.531 37.519 1.00 84.25 299 ILE A C 1
ATOM 2316 O O . ILE A 1 299 ? -29.084 6.846 37.475 1.00 84.25 299 ILE A O 1
ATOM 2320 N N . ILE A 1 300 ? -26.940 7.224 36.905 1.00 86.94 300 ILE A N 1
ATOM 2321 C CA . ILE A 1 300 ? -27.24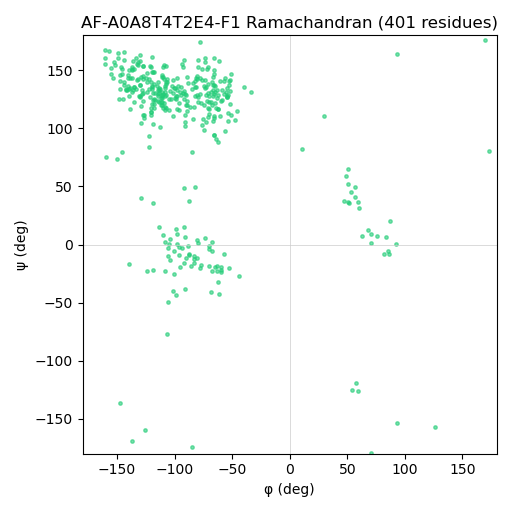2 8.314 35.980 1.00 86.94 300 ILE A CA 1
ATOM 2322 C C . ILE A 1 300 ? -27.592 7.720 34.617 1.00 86.94 300 ILE A C 1
ATOM 2324 O O . ILE A 1 300 ? -27.050 6.688 34.209 1.00 86.94 300 ILE A O 1
ATOM 2328 N N . ASN A 1 301 ? -28.522 8.369 33.912 1.00 87.75 301 ASN A N 1
ATOM 2329 C CA . ASN A 1 301 ? -28.944 7.934 32.585 1.00 87.75 301 ASN A CA 1
ATOM 2330 C C . ASN A 1 301 ? -27.726 7.734 31.668 1.00 87.75 301 ASN A C 1
ATOM 2332 O O . ASN A 1 301 ? -26.884 8.632 31.586 1.00 87.75 301 ASN A O 1
ATOM 2336 N N . PRO A 1 302 ? -27.639 6.599 30.955 1.00 88.50 302 PRO A N 1
ATOM 2337 C CA . PRO A 1 302 ? -26.487 6.324 30.118 1.00 88.50 302 PRO A CA 1
ATOM 2338 C C . PRO A 1 302 ? -26.270 7.361 29.016 1.00 88.50 302 PRO A C 1
ATOM 2340 O O . PRO A 1 302 ? -27.219 7.794 28.357 1.00 88.50 302 PRO A O 1
ATOM 2343 N N . VAL A 1 303 ? -25.006 7.704 28.772 1.00 90.25 303 VAL A N 1
ATOM 2344 C CA . VAL A 1 303 ? -24.603 8.695 27.764 1.00 90.25 303 VAL A CA 1
ATOM 2345 C C . VAL A 1 303 ? -23.962 7.989 26.574 1.00 90.25 303 VAL A C 1
ATOM 2347 O O . VAL A 1 303 ? -23.061 7.173 26.745 1.00 90.25 303 VAL A O 1
ATOM 2350 N N . GLY A 1 304 ? -24.432 8.277 25.358 1.00 88.00 304 GLY A N 1
ATOM 2351 C CA . GLY A 1 304 ? -23.883 7.685 24.135 1.00 88.00 304 GLY A CA 1
ATOM 2352 C C . GLY A 1 304 ? -22.488 8.214 23.793 1.00 88.00 304 GLY A C 1
ATOM 2353 O O . GLY A 1 304 ? -22.245 9.417 23.872 1.00 88.00 304 GLY A O 1
ATOM 2354 N N . ILE A 1 305 ? -21.596 7.322 23.361 1.00 85.81 305 ILE A N 1
ATOM 2355 C CA . ILE A 1 305 ? -20.256 7.667 22.875 1.00 85.81 305 ILE A CA 1
ATOM 2356 C C . ILE A 1 305 ? -20.335 7.885 21.364 1.00 85.81 305 ILE A C 1
ATOM 2358 O O . ILE A 1 305 ? -20.456 6.935 20.595 1.00 85.81 305 ILE A O 1
ATOM 2362 N N . ASN A 1 306 ? -20.280 9.147 20.939 1.00 81.44 306 ASN A N 1
ATOM 2363 C CA . ASN A 1 306 ? -20.340 9.518 19.518 1.00 81.44 306 ASN A CA 1
ATOM 2364 C C . ASN A 1 306 ? -18.966 9.918 18.949 1.00 81.44 306 ASN A C 1
ATOM 2366 O O . ASN A 1 306 ? -18.810 10.059 17.738 1.00 81.44 306 ASN A O 1
ATOM 2370 N N . ASN A 1 307 ? -17.989 10.139 19.826 1.00 82.12 307 ASN A N 1
ATOM 2371 C CA . ASN A 1 307 ? -16.610 10.509 19.540 1.00 82.12 307 ASN A CA 1
ATOM 2372 C C . ASN A 1 307 ? -15.732 10.191 20.762 1.00 82.12 307 ASN A C 1
ATOM 2374 O O . ASN A 1 307 ? -16.228 10.170 21.886 1.00 82.12 307 ASN A O 1
ATOM 2378 N N . ASP A 1 308 ? -14.435 9.972 20.535 1.00 85.81 308 ASP A N 1
ATOM 2379 C CA . ASP A 1 308 ? -13.453 9.916 21.618 1.00 85.81 308 ASP A CA 1
ATOM 2380 C C . ASP A 1 308 ? -13.228 11.322 22.197 1.00 85.81 308 ASP A C 1
ATOM 2382 O O . ASP A 1 308 ? -13.366 12.335 21.498 1.00 85.81 308 ASP A O 1
ATOM 2386 N N . GLY A 1 309 ? -12.849 11.382 23.472 1.00 89.19 309 GLY A N 1
ATOM 2387 C CA . GLY A 1 309 ? -12.695 12.623 24.227 1.00 89.19 309 GLY A CA 1
ATOM 2388 C C . GLY A 1 309 ? -13.498 12.620 25.524 1.00 89.19 309 GLY A C 1
ATOM 2389 O O . GLY A 1 309 ? -13.797 11.563 26.080 1.00 89.19 309 GLY A O 1
ATOM 2390 N N . VAL A 1 310 ? -13.808 13.812 26.035 1.00 93.00 310 VAL A N 1
ATOM 2391 C CA . VAL A 1 310 ? -14.545 13.973 27.295 1.00 93.00 310 VAL A CA 1
ATOM 2392 C C . VAL A 1 310 ? -16.028 13.703 27.065 1.00 93.00 310 VAL A C 1
ATOM 2394 O O . VAL A 1 310 ? -16.669 14.382 26.264 1.00 93.00 310 VAL A O 1
ATOM 2397 N N . ILE A 1 311 ? -16.561 12.733 27.800 1.00 93.62 311 ILE A N 1
ATOM 2398 C CA . ILE A 1 311 ? -17.990 12.453 27.906 1.00 93.62 311 ILE A CA 1
ATOM 2399 C C . ILE A 1 311 ? -18.444 12.888 29.290 1.00 93.62 311 ILE A C 1
ATOM 2401 O O . ILE A 1 311 ? -17.781 12.582 30.284 1.00 93.62 311 ILE A O 1
ATOM 2405 N N . SER A 1 312 ? -19.571 13.592 29.349 1.00 93.50 312 SER A N 1
ATOM 2406 C CA . SER A 1 312 ? -20.094 14.140 30.591 1.00 93.50 312 SER A CA 1
ATOM 2407 C C . SER A 1 312 ? -21.547 13.764 30.847 1.00 93.50 312 SER A C 1
ATOM 2409 O O . SER A 1 312 ? -22.323 13.525 29.918 1.00 93.50 312 SER A O 1
ATOM 2411 N N . ALA A 1 313 ? -21.908 13.734 32.126 1.00 93.69 313 ALA A N 1
ATOM 2412 C CA . ALA A 1 313 ? -23.277 13.621 32.598 1.00 93.69 313 ALA A CA 1
ATOM 2413 C C . ALA A 1 313 ? -23.504 14.614 33.739 1.00 93.69 313 ALA A C 1
ATOM 2415 O O . ALA A 1 313 ? -22.679 14.723 34.646 1.00 93.69 313 ALA A O 1
ATOM 2416 N N . ASP A 1 314 ? -24.630 15.317 33.702 1.00 92.62 314 ASP A N 1
ATOM 2417 C CA . ASP A 1 314 ? -25.019 16.209 34.788 1.00 92.62 314 ASP A CA 1
ATOM 2418 C C . ASP A 1 314 ? -25.821 15.439 35.836 1.00 92.62 314 ASP A C 1
ATOM 2420 O O . ASP A 1 314 ? -26.691 14.623 35.514 1.00 92.62 314 ASP A O 1
ATOM 2424 N N . TRP A 1 315 ? -25.540 15.729 37.100 1.00 90.31 315 TRP A N 1
ATOM 2425 C CA . TRP A 1 315 ? -26.276 15.204 38.240 1.00 90.31 315 TRP A CA 1
ATOM 2426 C C . TRP A 1 315 ? -26.516 16.317 39.258 1.00 90.31 315 TRP A C 1
ATOM 2428 O O . TRP A 1 315 ? -25.767 17.286 39.345 1.00 90.31 315 TRP A O 1
ATOM 2438 N N . THR A 1 316 ? -27.601 16.212 40.012 1.00 88.12 316 THR A N 1
ATOM 2439 C CA . THR A 1 316 ? -27.915 17.130 41.106 1.00 88.12 316 THR A CA 1
ATOM 2440 C C . THR A 1 316 ? -27.790 16.357 42.402 1.00 88.12 316 THR A C 1
ATOM 2442 O O . THR A 1 316 ? -28.442 15.327 42.547 1.00 88.12 316 THR A O 1
ATOM 2445 N N . LEU A 1 317 ? -26.935 16.851 43.298 1.00 84.19 317 LEU A N 1
ATOM 2446 C CA . LEU A 1 317 ? -26.632 16.207 44.571 1.00 84.19 317 LEU A CA 1
ATOM 2447 C C . LEU A 1 317 ? -27.906 15.945 45.373 1.00 84.19 317 LEU A C 1
ATOM 2449 O O . LEU A 1 317 ? -28.690 16.863 45.610 1.00 84.19 317 LEU A O 1
ATOM 2453 N N . GLU A 1 318 ? -28.085 14.698 45.786 1.00 79.56 318 GLU A N 1
ATOM 2454 C CA . GLU A 1 318 ? -29.207 14.223 46.593 1.00 79.56 318 GLU A CA 1
ATOM 2455 C C . GLU A 1 318 ? -28.647 13.713 47.920 1.00 79.56 318 GLU A C 1
ATOM 2457 O O . GLU A 1 318 ? -27.700 12.926 47.915 1.00 79.56 318 GLU A O 1
ATOM 2462 N N . TYR A 1 319 ? -29.214 14.153 49.044 1.00 74.25 319 TYR A N 1
ATOM 2463 C CA . TYR A 1 319 ? -28.842 13.611 50.344 1.00 74.25 319 TYR A CA 1
ATOM 2464 C C . TYR A 1 319 ? -29.480 12.227 50.536 1.00 74.25 319 TYR A C 1
ATOM 2466 O O . TYR A 1 319 ? -30.647 12.014 50.201 1.00 74.25 319 TYR A O 1
ATOM 2474 N N . ARG A 1 320 ? -28.750 11.286 51.143 1.00 69.31 320 ARG A N 1
ATOM 2475 C CA . ARG A 1 320 ? -29.266 9.969 51.548 1.00 69.31 320 ARG A CA 1
ATOM 2476 C C . ARG A 1 320 ? -28.908 9.695 52.998 1.00 69.31 320 ARG A C 1
ATOM 2478 O O . ARG A 1 320 ? -27.814 9.988 53.410 1.00 69.31 320 ARG A O 1
ATOM 2485 N N . THR A 1 321 ? -29.811 9.165 53.807 1.00 60.81 321 THR A N 1
ATOM 2486 C CA . THR A 1 321 ? -29.450 8.811 55.190 1.00 60.81 321 THR A CA 1
ATOM 2487 C C . THR A 1 321 ? -28.517 7.603 55.194 1.00 60.81 321 THR A C 1
ATOM 2489 O O . THR A 1 321 ? -28.935 6.550 54.700 1.00 60.81 321 THR A O 1
ATOM 2492 N N . ASP A 1 322 ? -27.327 7.746 55.776 1.00 59.44 322 ASP A N 1
ATOM 2493 C CA . ASP A 1 322 ? -26.457 6.615 56.097 1.00 59.44 322 ASP A CA 1
ATOM 2494 C C . ASP A 1 322 ? -27.119 5.768 57.201 1.00 59.44 322 ASP A C 1
ATOM 2496 O O . ASP A 1 322 ? -27.774 6.273 58.116 1.00 59.44 322 ASP A O 1
ATOM 2500 N N . ALA A 1 323 ? -27.017 4.447 57.083 1.00 51.06 323 ALA A N 1
ATOM 2501 C CA . ALA A 1 323 ? -27.532 3.512 58.074 1.00 51.06 323 ALA A CA 1
ATOM 2502 C C . ALA A 1 323 ? -26.538 3.247 59.225 1.00 51.06 323 ALA A C 1
ATOM 2504 O O . ALA A 1 323 ? -26.971 2.754 60.274 1.00 51.06 323 ALA A O 1
ATOM 2505 N N . ASN A 1 324 ? -25.246 3.548 59.048 1.00 54.53 324 ASN A N 1
ATOM 2506 C CA . ASN A 1 324 ? -24.185 3.281 60.024 1.00 54.53 324 ASN A CA 1
ATOM 2507 C C . ASN A 1 324 ? -23.917 4.445 60.992 1.00 54.53 324 ASN A C 1
ATOM 2509 O O . ASN A 1 324 ? -23.404 4.197 62.090 1.00 54.53 324 ASN A O 1
ATOM 2513 N N . GLU A 1 325 ? -24.405 5.644 60.661 1.00 53.72 325 GLU A N 1
ATOM 2514 C CA . GLU A 1 325 ? -24.464 6.857 61.495 1.00 53.72 325 GLU A CA 1
ATOM 2515 C C . GLU A 1 325 ? -24.939 6.578 62.944 1.00 53.72 325 GLU A C 1
ATOM 2517 O O . GLU A 1 325 ? -24.563 7.250 63.899 1.00 53.72 325 GLU A O 1
ATOM 2522 N N . ALA A 1 326 ? -25.738 5.526 63.163 1.00 47.16 326 ALA A N 1
ATOM 2523 C CA . ALA A 1 326 ? -26.252 5.174 64.487 1.00 47.16 326 ALA A CA 1
ATOM 2524 C C . ALA A 1 326 ? -25.277 4.394 65.401 1.00 47.16 326 ALA A C 1
ATOM 2526 O O . ALA A 1 326 ? -25.596 4.214 66.583 1.00 47.16 326 ALA A O 1
ATOM 2527 N N . THR A 1 327 ? -24.147 3.870 64.903 1.00 46.53 327 THR A N 1
ATOM 2528 C CA . THR A 1 327 ? -23.298 2.931 65.673 1.00 46.53 327 THR A CA 1
ATOM 2529 C C . THR A 1 327 ? -21.830 3.307 65.861 1.00 46.53 327 THR A C 1
ATOM 2531 O O . THR A 1 327 ? -21.258 2.817 66.837 1.00 46.53 327 THR A O 1
ATOM 2534 N N . ASP A 1 328 ? -21.234 4.156 65.020 1.00 48.22 328 ASP A N 1
ATOM 2535 C CA . ASP A 1 328 ? -19.794 4.495 65.117 1.00 48.22 328 ASP A CA 1
ATOM 2536 C C . ASP A 1 328 ? -19.510 5.805 65.891 1.00 48.22 328 ASP A C 1
ATOM 2538 O O . ASP A 1 328 ? -18.391 6.109 66.306 1.00 48.22 328 ASP A O 1
ATOM 2542 N N . ASP A 1 329 ? -20.567 6.550 66.209 1.00 49.44 329 ASP A N 1
ATOM 2543 C CA . ASP A 1 329 ? -20.498 7.976 66.537 1.00 49.44 329 ASP A CA 1
ATOM 2544 C C . ASP A 1 329 ? -20.216 8.290 68.028 1.00 49.44 329 ASP A C 1
ATOM 2546 O O . ASP A 1 329 ? -20.788 9.198 68.634 1.00 49.44 329 ASP A O 1
ATOM 2550 N N . GLN A 1 330 ? -19.365 7.497 68.694 1.00 48.75 330 GLN A N 1
ATOM 2551 C CA . GLN A 1 330 ? -19.006 7.751 70.104 1.00 48.75 330 GLN A CA 1
ATOM 2552 C C . GLN A 1 330 ? -17.608 8.331 70.328 1.00 48.75 330 GLN A C 1
ATOM 2554 O O . GLN A 1 330 ? -17.330 8.753 71.456 1.00 48.75 330 GLN A O 1
ATOM 2559 N N . THR A 1 331 ? -16.731 8.392 69.319 1.00 49.12 331 THR A N 1
ATOM 2560 C CA . THR A 1 331 ? -15.352 8.878 69.540 1.00 49.12 331 THR A CA 1
ATOM 2561 C C . THR A 1 331 ? -14.740 9.780 68.470 1.00 49.12 331 THR A C 1
ATOM 2563 O O . THR A 1 331 ? -13.794 10.485 68.810 1.00 49.12 331 THR A O 1
ATOM 2566 N N . GLU A 1 332 ? -15.274 9.842 67.254 1.00 50.62 332 GLU A N 1
ATOM 2567 C CA . GLU A 1 332 ? -14.848 10.779 66.202 1.00 50.62 332 GLU A CA 1
ATOM 2568 C C . GLU A 1 332 ? -16.131 11.313 65.541 1.00 50.62 332 GLU A C 1
ATOM 2570 O O . GLU A 1 332 ? -17.010 10.497 65.283 1.00 50.62 332 GLU A O 1
ATOM 2575 N N . PRO A 1 333 ? -16.306 12.634 65.344 1.00 50.06 333 PRO A N 1
ATOM 2576 C CA . PRO A 1 333 ? -17.450 13.153 64.603 1.00 50.06 333 PRO A CA 1
ATOM 2577 C C . PRO A 1 333 ? -17.303 12.707 63.151 1.00 50.06 333 PRO A C 1
ATOM 2579 O O . PRO A 1 333 ? -16.425 13.209 62.449 1.00 50.06 333 PRO A O 1
ATOM 2582 N N . ASP A 1 334 ? -18.108 11.742 62.727 1.00 51.75 334 ASP A N 1
ATOM 2583 C CA . ASP A 1 334 ? -18.102 11.320 61.334 1.00 51.75 334 ASP A CA 1
ATOM 2584 C C . ASP A 1 334 ? -18.730 12.438 60.486 1.00 51.75 334 ASP A C 1
ATOM 2586 O O . ASP A 1 334 ? -19.872 12.851 60.708 1.00 51.75 334 ASP A O 1
ATOM 2590 N N . GLU A 1 335 ? -17.957 13.026 59.571 1.00 51.94 335 GLU A N 1
ATOM 2591 C CA . GLU A 1 335 ? -18.368 14.199 58.788 1.00 51.94 335 GLU A CA 1
ATOM 2592 C C . GLU A 1 335 ? -19.228 13.809 57.566 1.00 51.94 335 GLU A C 1
ATOM 2594 O O . GLU A 1 335 ? -19.036 14.317 56.466 1.00 51.94 335 GLU A O 1
ATOM 2599 N N . GLY A 1 336 ? -20.254 12.985 57.781 1.00 56.38 336 GLY A N 1
ATOM 2600 C CA . GLY A 1 336 ? -21.363 12.760 56.853 1.00 56.38 336 GLY A CA 1
ATOM 2601 C C . GLY A 1 336 ? -21.045 11.983 55.568 1.00 56.38 336 GLY A C 1
ATOM 2602 O O . GLY A 1 336 ? -19.934 11.551 55.305 1.00 56.38 336 GLY A O 1
ATOM 2603 N N . LEU A 1 337 ? -22.082 11.815 54.740 1.00 60.31 337 LEU A N 1
ATOM 2604 C CA . LEU A 1 337 ? -22.050 11.033 53.497 1.00 60.31 337 LEU A CA 1
ATOM 2605 C C . LEU A 1 337 ? -20.933 11.462 52.547 1.00 60.31 337 LEU A C 1
ATOM 2607 O O . LEU A 1 337 ? -20.897 12.620 52.113 1.00 60.31 337 LEU A O 1
ATOM 2611 N N . GLU A 1 338 ? -20.139 10.506 52.084 1.00 75.00 338 GLU A N 1
ATOM 2612 C CA . GLU A 1 338 ? -19.127 10.766 51.072 1.00 75.00 338 GLU A CA 1
ATOM 2613 C C . GLU A 1 338 ? -19.535 10.165 49.724 1.00 75.00 338 GLU A C 1
ATOM 2615 O O . GLU A 1 338 ? -20.024 9.042 49.653 1.00 75.00 338 GLU A O 1
ATOM 2620 N N . TYR A 1 339 ? -19.317 10.884 48.618 1.00 80.31 339 TYR A N 1
ATOM 2621 C CA . TYR A 1 339 ? -19.693 10.398 47.283 1.00 80.31 339 TYR A CA 1
ATOM 2622 C C . TYR A 1 339 ? -18.518 10.323 46.315 1.00 80.31 339 TYR A C 1
ATOM 2624 O O . TYR A 1 339 ? -17.774 11.289 46.110 1.00 80.31 339 TYR A O 1
ATOM 2632 N N . LYS A 1 340 ? -18.433 9.189 45.617 1.00 85.56 340 LYS A N 1
ATOM 2633 C CA . LYS A 1 340 ? -17.487 8.906 44.529 1.00 85.56 340 LYS A CA 1
ATOM 2634 C C . LYS A 1 340 ? -18.229 8.320 43.336 1.00 85.56 340 LYS A C 1
ATOM 2636 O O . LYS A 1 340 ? -19.299 7.749 43.514 1.00 85.56 340 LYS A O 1
ATOM 2641 N N . PHE A 1 341 ? -17.693 8.414 42.117 1.00 88.62 341 PHE A N 1
ATOM 2642 C CA . PHE A 1 341 ? -18.331 7.750 40.976 1.00 88.62 341 PHE A CA 1
ATOM 2643 C C . PHE A 1 341 ? -17.389 6.861 40.175 1.00 88.62 341 PHE A C 1
ATOM 2645 O O . PHE A 1 341 ? -16.178 7.083 40.089 1.00 88.62 341 PHE A O 1
ATOM 2652 N N . VAL A 1 342 ? -18.001 5.867 39.540 1.00 90.62 342 VAL A N 1
ATOM 2653 C CA . VAL A 1 342 ? -17.380 4.978 38.566 1.00 90.62 342 VAL A CA 1
ATOM 2654 C C . VAL A 1 342 ? -18.112 5.138 37.241 1.00 90.62 342 VAL A C 1
ATOM 2656 O O . VAL A 1 342 ? -19.340 5.079 37.174 1.00 90.62 342 VAL A O 1
ATOM 2659 N N . ALA A 1 343 ? -17.351 5.346 36.174 1.00 92.50 343 ALA A N 1
ATOM 2660 C CA . ALA A 1 343 ? -17.832 5.252 34.806 1.00 92.50 343 ALA A CA 1
ATOM 2661 C C . ALA A 1 343 ? -17.521 3.855 34.259 1.00 92.50 343 ALA A C 1
ATOM 2663 O O . ALA A 1 343 ? -16.386 3.388 34.370 1.00 92.50 343 ALA A O 1
ATOM 2664 N N . SER A 1 344 ? -18.507 3.202 33.651 1.00 92.44 344 SER A N 1
ATOM 2665 C CA . SER A 1 344 ? -18.373 1.877 33.039 1.00 92.44 344 SER A CA 1
ATOM 2666 C C . SER A 1 344 ? -19.038 1.825 31.664 1.00 92.44 344 SER A C 1
ATOM 2668 O O . SER A 1 344 ? -19.996 2.550 31.383 1.00 92.44 344 SER A O 1
ATOM 2670 N N . ILE A 1 345 ? -18.523 0.977 30.776 1.00 89.56 345 ILE A N 1
ATOM 2671 C CA . ILE A 1 345 ? -19.147 0.713 29.476 1.00 89.56 345 ILE A CA 1
ATOM 2672 C C . ILE A 1 345 ? -20.266 -0.323 29.660 1.00 89.56 345 ILE A C 1
ATOM 2674 O O . ILE A 1 345 ? -20.039 -1.390 30.224 1.00 89.56 345 ILE A O 1
ATOM 2678 N N . ILE A 1 346 ? -21.484 -0.033 29.188 1.00 87.31 346 ILE A N 1
ATOM 2679 C CA . ILE A 1 346 ? -22.660 -0.891 29.448 1.00 87.31 346 ILE A CA 1
ATOM 2680 C C . ILE A 1 346 ? -22.508 -2.312 28.893 1.00 87.31 346 ILE A C 1
ATOM 2682 O O . ILE A 1 346 ? -22.900 -3.274 29.553 1.00 87.31 346 ILE A O 1
ATOM 2686 N N . ASP A 1 347 ? -21.975 -2.455 27.682 1.00 81.75 347 ASP A N 1
ATOM 2687 C CA . ASP A 1 347 ? -21.754 -3.747 27.025 1.00 81.75 347 ASP A CA 1
ATOM 2688 C C . ASP A 1 347 ? -20.445 -4.428 27.455 1.00 81.75 347 ASP A C 1
ATOM 2690 O O . ASP A 1 347 ? -20.249 -5.606 27.155 1.00 81.75 347 ASP A O 1
ATOM 2694 N N . ASP A 1 348 ? -19.577 -3.719 28.181 1.00 79.81 348 ASP A N 1
ATOM 2695 C CA . ASP A 1 348 ? -18.298 -4.224 28.677 1.00 79.81 348 ASP A CA 1
ATOM 2696 C C . ASP A 1 348 ? -17.953 -3.622 30.055 1.00 79.81 348 ASP A C 1
ATOM 2698 O O . ASP A 1 348 ? -17.139 -2.698 30.163 1.00 79.81 348 ASP A O 1
ATOM 2702 N N . PRO A 1 349 ? -18.542 -4.153 31.143 1.00 73.50 349 PRO A N 1
ATOM 2703 C CA . PRO A 1 349 ? -18.335 -3.627 32.490 1.00 73.50 349 PRO A CA 1
ATOM 2704 C C . PRO A 1 349 ? -16.922 -3.889 33.029 1.00 73.50 349 PRO A C 1
ATOM 2706 O O . PRO A 1 349 ? -16.626 -3.492 34.150 1.00 73.50 349 PRO A O 1
ATOM 2709 N N . THR A 1 350 ? -16.047 -4.570 32.274 1.00 81.62 350 THR A N 1
ATOM 2710 C CA . THR A 1 350 ? -14.630 -4.716 32.643 1.00 81.62 350 THR A CA 1
ATOM 2711 C C . THR A 1 350 ? -13.823 -3.454 32.344 1.00 81.62 350 THR A C 1
ATOM 2713 O O . THR A 1 350 ? -12.763 -3.245 32.932 1.00 81.62 350 THR A O 1
ATOM 2716 N N . ILE A 1 351 ? -14.340 -2.592 31.464 1.00 83.81 351 ILE A N 1
ATOM 2717 C CA . ILE A 1 351 ? -13.771 -1.285 31.165 1.00 83.81 351 ILE A CA 1
ATOM 2718 C C . ILE A 1 351 ? -14.419 -0.272 32.108 1.00 83.81 351 ILE A C 1
ATOM 2720 O O . ILE A 1 351 ? -15.550 0.170 31.887 1.00 83.81 351 ILE A O 1
ATOM 2724 N N . THR A 1 352 ? -13.690 0.106 33.157 1.00 89.81 352 THR A N 1
ATOM 2725 C CA . THR A 1 352 ? -14.146 1.076 34.156 1.00 89.81 352 THR A CA 1
ATOM 2726 C C . THR A 1 352 ? -13.089 2.137 34.441 1.00 89.81 352 THR A C 1
ATOM 2728 O O . THR A 1 352 ? -11.890 1.922 34.261 1.00 89.81 352 THR A O 1
ATOM 2731 N N . SER A 1 353 ? -13.534 3.311 34.879 1.00 91.06 353 SER A N 1
ATOM 2732 C CA . SER A 1 353 ? -12.677 4.346 35.450 1.00 91.06 353 SER A CA 1
ATOM 2733 C C . SER A 1 353 ? -13.374 4.959 36.653 1.00 91.06 353 SER A C 1
ATOM 2735 O O . SER A 1 353 ? -14.560 5.267 36.602 1.00 91.06 353 SER A O 1
ATOM 2737 N N . GLU A 1 354 ? -12.626 5.121 37.733 1.00 89.19 354 GLU A N 1
ATOM 2738 C CA . GLU A 1 354 ? -13.106 5.644 39.006 1.00 89.19 354 GLU A CA 1
ATOM 2739 C C . GLU A 1 354 ? -12.543 7.043 39.241 1.00 89.19 354 GLU A C 1
ATOM 2741 O O . GLU A 1 354 ? -11.393 7.325 38.879 1.00 89.19 354 GLU A O 1
ATOM 2746 N N . SER A 1 355 ? -13.351 7.926 39.830 1.00 86.94 355 SER A N 1
ATOM 2747 C CA . SER A 1 355 ? -12.910 9.286 40.105 1.00 86.94 355 SER A CA 1
ATOM 2748 C C . SER A 1 355 ? -11.805 9.328 41.156 1.00 86.94 355 SER A C 1
ATOM 2750 O O . SER A 1 355 ? -11.862 8.653 42.179 1.00 86.94 355 SER A O 1
ATOM 2752 N N . SER A 1 356 ? -10.776 10.148 40.933 1.00 81.44 356 SER A N 1
ATOM 2753 C CA . SER A 1 356 ? -9.740 10.378 41.953 1.00 81.44 356 SER A CA 1
ATOM 2754 C C . SER A 1 356 ? -10.140 11.440 42.981 1.00 81.44 356 SER A C 1
ATOM 2756 O O . SER A 1 356 ? -9.456 11.599 43.987 1.00 81.44 356 SER A O 1
ATOM 2758 N N . ASN A 1 357 ? -11.210 12.191 42.712 1.00 82.69 357 ASN A N 1
ATOM 2759 C CA . ASN A 1 357 ? -11.818 13.150 43.623 1.00 82.69 357 ASN A CA 1
ATOM 2760 C C . ASN A 1 357 ? -13.189 12.655 44.101 1.00 82.69 357 ASN A C 1
ATOM 2762 O O . ASN A 1 357 ? -13.866 11.890 43.410 1.00 82.69 357 ASN A O 1
ATOM 2766 N N . TRP A 1 358 ? -13.562 13.100 45.294 1.00 81.12 358 TRP A N 1
ATOM 2767 C CA . TRP A 1 358 ? -14.809 12.777 45.973 1.00 81.12 358 TRP A CA 1
ATOM 2768 C C . TRP A 1 358 ? -15.217 13.973 46.835 1.00 81.12 358 TRP A C 1
ATOM 2770 O O . TRP A 1 358 ? -14.397 14.851 47.115 1.00 81.12 358 TRP A O 1
ATOM 2780 N N . ILE A 1 359 ? -16.488 14.024 47.189 1.00 8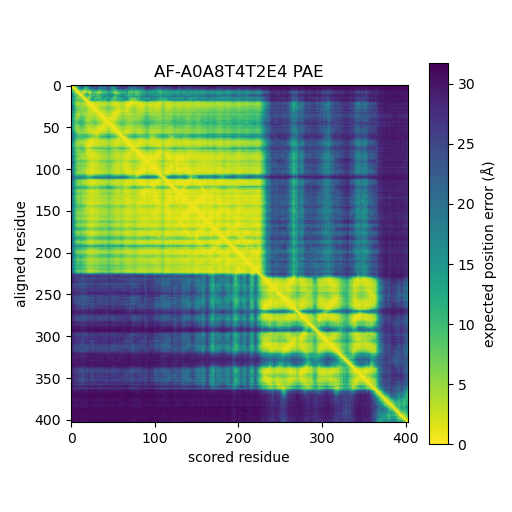1.50 359 ILE A N 1
ATOM 2781 C CA . ILE A 1 359 ? -17.112 15.112 47.946 1.00 81.50 359 ILE A CA 1
ATOM 2782 C C . ILE A 1 359 ? -17.513 14.572 49.309 1.00 81.50 359 ILE A C 1
ATOM 2784 O O . ILE A 1 359 ? -18.056 13.470 49.378 1.00 81.50 359 ILE A O 1
ATOM 2788 N N . ASN A 1 360 ? -17.194 15.338 50.348 1.00 71.56 360 ASN A N 1
ATOM 2789 C CA . ASN A 1 360 ? -17.500 15.018 51.737 1.00 71.56 360 ASN A CA 1
ATOM 2790 C C . ASN A 1 360 ? -18.825 15.664 52.140 1.00 71.56 360 ASN A C 1
ATOM 2792 O O . ASN A 1 360 ? -19.188 16.671 51.536 1.00 71.56 360 ASN A O 1
ATOM 2796 N N . GLY A 1 361 ? -19.505 15.101 53.140 1.00 65.94 361 GLY A N 1
ATOM 2797 C CA . GLY A 1 361 ? -20.711 15.610 53.799 1.00 65.94 361 GLY A CA 1
ATOM 2798 C C . GLY A 1 361 ? -21.670 16.466 52.956 1.00 65.94 361 GLY A C 1
ATOM 2799 O O . GLY A 1 361 ? -21.408 17.641 52.676 1.00 65.94 361 GLY A O 1
ATOM 2800 N N . ILE A 1 362 ? -22.855 15.932 52.639 1.00 71.12 362 ILE A N 1
ATOM 2801 C CA . ILE A 1 362 ? -23.941 16.736 52.056 1.00 71.12 362 ILE A CA 1
ATOM 2802 C C . ILE A 1 362 ? -24.713 17.471 53.160 1.00 71.12 362 ILE A C 1
ATOM 2804 O O . ILE A 1 362 ? -25.368 16.845 53.990 1.00 71.12 362 ILE A O 1
ATOM 2808 N N . GLU A 1 363 ? -24.715 18.804 53.132 1.00 69.88 363 GLU A N 1
ATOM 2809 C CA . GLU A 1 363 ? -25.572 19.604 54.018 1.00 69.88 363 GLU A CA 1
ATOM 2810 C C . GLU A 1 363 ? -27.035 19.552 53.533 1.00 69.88 363 GLU A C 1
ATOM 2812 O O . GLU A 1 363 ? -27.339 19.968 52.408 1.00 69.88 363 GLU A O 1
ATOM 2817 N N . GLN A 1 364 ? -27.957 19.051 54.371 1.00 63.34 364 GLN A N 1
ATOM 2818 C CA . GLN A 1 364 ? -29.396 19.056 54.073 1.00 63.34 364 GLN A CA 1
ATOM 2819 C C . GLN A 1 364 ? -29.966 20.484 54.115 1.00 63.34 364 GLN A C 1
ATOM 2821 O O . GLN A 1 364 ? -30.053 21.110 55.172 1.00 63.34 364 GLN A O 1
ATOM 2826 N N . GLY A 1 365 ? -30.454 20.959 52.967 1.00 56.94 365 GLY A N 1
ATOM 2827 C CA . GLY A 1 365 ? -31.251 22.182 52.850 1.00 56.94 365 GLY A CA 1
ATOM 2828 C C . GLY A 1 365 ? -30.480 23.470 52.537 1.00 56.94 365 GLY A C 1
ATOM 2829 O O . GLY A 1 365 ? -29.267 23.578 52.680 1.00 56.94 365 GLY A O 1
ATOM 2830 N N . GLN A 1 366 ? -31.215 24.503 52.102 1.00 44.91 366 GLN A N 1
ATOM 2831 C CA . GLN A 1 366 ? -30.673 25.860 52.108 1.00 44.91 366 GLN A CA 1
ATOM 2832 C C . GLN A 1 366 ? -30.425 26.257 53.559 1.00 44.91 366 GLN A C 1
ATOM 2834 O O . GLN A 1 366 ? -31.386 26.420 54.316 1.00 44.91 366 GLN A O 1
ATOM 2839 N N . VAL A 1 367 ? -29.167 26.515 53.915 1.00 38.69 367 VAL A N 1
ATOM 2840 C CA . VAL A 1 367 ? -28.864 27.371 55.058 1.00 38.69 367 VAL A CA 1
ATOM 2841 C C . VAL A 1 367 ? -29.562 28.701 54.786 1.00 38.69 367 VAL A C 1
ATOM 2843 O O . VAL A 1 367 ? -29.082 29.555 54.037 1.00 38.69 367 VAL A O 1
ATOM 2846 N N . THR A 1 368 ? -30.745 28.875 55.368 1.00 33.12 368 THR A N 1
ATOM 2847 C CA . THR A 1 368 ? -31.280 30.207 55.584 1.00 33.12 368 THR A CA 1
ATOM 2848 C C . THR A 1 368 ? -30.316 30.804 56.590 1.00 33.12 368 THR A C 1
ATOM 2850 O O . THR A 1 368 ? -30.431 30.547 57.782 1.00 33.12 368 THR A O 1
ATOM 2853 N N . LEU A 1 369 ? -29.304 31.532 56.106 1.00 36.44 369 LEU A N 1
ATOM 2854 C CA . LEU A 1 369 ? -28.554 32.458 56.945 1.00 36.44 369 LEU A CA 1
ATOM 2855 C C . LEU A 1 369 ? -29.611 33.231 57.724 1.00 36.44 369 LEU A C 1
ATOM 2857 O O . LEU A 1 369 ? -30.426 33.907 57.090 1.00 36.44 369 LEU A O 1
ATOM 2861 N N . CYS A 1 370 ? -29.651 33.072 59.049 1.00 31.02 370 CYS A N 1
ATOM 2862 C CA . CYS A 1 370 ? -30.571 33.808 59.902 1.00 31.02 370 CYS A CA 1
ATOM 2863 C C . CYS A 1 370 ? -30.488 35.280 59.495 1.00 31.02 370 CYS A C 1
ATOM 2865 O O . CYS A 1 370 ? -29.465 35.940 59.691 1.00 31.02 370 CYS A O 1
ATOM 2867 N N . GLY A 1 371 ? -31.527 35.772 58.820 1.00 32.03 371 GLY A N 1
ATOM 2868 C CA . GLY A 1 371 ? -31.562 37.146 58.359 1.00 32.03 371 GLY A CA 1
ATOM 2869 C C . GLY A 1 371 ? -31.522 38.028 59.592 1.00 32.03 371 GLY A C 1
ATOM 2870 O O . GLY A 1 371 ? -32.427 37.914 60.406 1.00 32.03 371 GLY A O 1
ATOM 2871 N N . ASN A 1 372 ? -30.463 38.835 59.733 1.00 39.56 372 ASN A N 1
ATOM 2872 C CA . ASN A 1 372 ? -30.246 39.850 60.772 1.00 39.56 372 ASN A CA 1
ATOM 2873 C C . ASN A 1 372 ? -31.258 39.781 61.927 1.00 39.56 372 ASN A C 1
ATOM 2875 O O . ASN A 1 372 ? -32.239 40.530 61.930 1.00 39.56 372 ASN A O 1
ATOM 2879 N N . ALA A 1 373 ? -31.031 38.885 62.892 1.00 36.69 373 ALA A N 1
ATOM 2880 C CA . ALA A 1 373 ? -31.817 38.880 64.115 1.00 36.69 373 ALA A CA 1
ATOM 2881 C C . ALA A 1 373 ? -31.618 40.240 64.804 1.00 36.69 373 ALA A C 1
ATOM 2883 O O . ALA A 1 373 ? -30.525 40.578 65.261 1.00 36.69 373 ALA A O 1
ATOM 2884 N N . PHE A 1 374 ? -32.666 41.062 64.820 1.00 37.34 374 PHE A N 1
ATOM 2885 C CA . PHE A 1 374 ? -32.722 42.207 65.713 1.00 37.34 374 PHE A CA 1
ATOM 2886 C C . PHE A 1 374 ? -32.902 41.649 67.120 1.00 37.34 374 PHE A C 1
ATOM 2888 O O . PHE A 1 374 ? -33.959 41.117 67.439 1.00 37.34 374 PHE A O 1
ATOM 2895 N N . VAL A 1 375 ? -31.863 41.763 67.944 1.00 41.53 375 VAL A N 1
ATOM 2896 C CA . VAL A 1 375 ? -31.953 41.476 69.375 1.00 41.53 375 VAL A CA 1
ATOM 2897 C C . VAL A 1 375 ? -32.957 42.461 69.985 1.00 41.53 375 VAL A C 1
ATOM 2899 O O . VAL A 1 375 ? -32.734 43.675 69.940 1.00 41.53 375 VAL A O 1
ATOM 2902 N N . ASP A 1 376 ? -34.073 41.962 70.521 1.00 41.34 376 ASP A N 1
ATOM 2903 C CA . ASP A 1 376 ? -34.940 42.759 71.388 1.00 41.34 376 ASP A CA 1
ATOM 2904 C C . ASP A 1 376 ? -34.159 43.043 72.678 1.00 41.34 376 ASP A C 1
ATOM 2906 O O . ASP A 1 376 ? -33.738 42.133 73.388 1.00 41.34 376 ASP A O 1
ATOM 2910 N N . ALA A 1 377 ? -33.930 44.319 72.988 1.00 45.81 377 ALA A N 1
ATOM 2911 C CA . ALA A 1 377 ? -33.152 44.738 74.153 1.00 45.81 377 ALA A CA 1
ATOM 2912 C C . ALA A 1 377 ? -33.834 44.417 75.504 1.00 45.81 377 ALA A C 1
ATOM 2914 O O . ALA A 1 377 ? -33.309 44.804 76.550 1.00 45.81 377 ALA A O 1
ATOM 2915 N N . SER A 1 378 ? -35.007 43.772 75.497 1.00 46.19 378 SER A N 1
ATOM 2916 C CA . SER A 1 378 ? -35.776 43.436 76.697 1.00 46.19 378 SER A CA 1
ATOM 2917 C C . SER A 1 378 ? -35.652 41.982 77.174 1.00 46.19 378 SER A C 1
ATOM 2919 O O . SER A 1 378 ? -36.112 41.690 78.280 1.00 46.19 378 SER A O 1
ATOM 2921 N N . GLU A 1 379 ? -34.974 41.094 76.439 1.00 43.09 379 GLU A N 1
ATOM 2922 C CA . GLU A 1 379 ? -34.699 39.726 76.899 1.00 43.09 379 GLU A CA 1
ATOM 2923 C C . GLU A 1 379 ? -33.356 39.666 77.644 1.00 43.09 379 GLU A C 1
ATOM 2925 O O . GLU A 1 379 ? -32.285 39.853 77.069 1.00 43.09 379 GLU A O 1
ATOM 2930 N N . GLN A 1 380 ? -33.406 39.439 78.959 1.00 47.31 380 GLN A N 1
ATOM 2931 C CA . GLN A 1 380 ? -32.226 39.156 79.781 1.00 47.31 380 GLN A CA 1
ATOM 2932 C C . GLN A 1 380 ? -32.249 37.685 80.192 1.00 47.31 380 GLN A C 1
ATOM 2934 O O . GLN A 1 380 ? -33.245 37.214 80.743 1.00 47.31 380 GLN A O 1
ATOM 2939 N N . CYS A 1 381 ? -31.149 36.970 79.939 1.00 47.16 381 CYS A N 1
ATOM 2940 C CA . CYS A 1 381 ? -30.979 35.590 80.381 1.00 47.16 381 CYS A CA 1
ATOM 2941 C C . CYS A 1 381 ? -30.988 35.537 81.933 1.00 47.16 381 CYS A C 1
ATOM 2943 O O . CYS A 1 381 ? -30.348 36.349 82.603 1.00 47.16 381 CYS A O 1
ATOM 2945 N N . ASP A 1 382 ? -31.748 34.600 82.510 1.00 44.81 382 ASP A N 1
ATOM 2946 C CA . ASP A 1 382 ? -31.898 34.438 83.964 1.00 44.81 382 ASP A CA 1
ATOM 2947 C C . ASP A 1 382 ? -30.649 33.777 84.576 1.00 44.81 382 ASP A C 1
ATOM 2949 O O . ASP A 1 382 ? -30.453 32.564 84.489 1.00 44.81 382 ASP A O 1
ATOM 2953 N N . GLU A 1 383 ? -29.803 34.580 85.225 1.00 45.62 383 GLU A N 1
ATOM 2954 C CA . GLU A 1 383 ? -28.555 34.138 85.865 1.00 45.62 383 GLU A CA 1
ATOM 2955 C C . GLU A 1 383 ? -28.762 33.231 87.098 1.00 45.62 383 GLU A C 1
ATOM 2957 O O . GLU A 1 383 ? -27.791 32.723 87.664 1.00 45.62 383 GLU A O 1
ATOM 2962 N N . SER A 1 384 ? -30.004 33.011 87.550 1.00 45.59 384 SER A N 1
ATOM 2963 C CA . SER A 1 384 ? -30.288 32.166 88.718 1.00 45.59 384 SER A CA 1
ATOM 2964 C C . SER A 1 384 ? -30.458 30.675 88.391 1.00 45.59 384 SER A C 1
ATOM 2966 O O . SER A 1 384 ? -30.474 29.841 89.305 1.00 45.59 384 SER A O 1
ATOM 2968 N N . ALA A 1 385 ? -30.501 30.309 87.106 1.00 46.59 385 ALA A N 1
ATOM 2969 C CA . ALA A 1 385 ? -30.491 28.922 86.657 1.00 46.59 385 ALA A CA 1
ATOM 2970 C C . ALA A 1 385 ? -29.045 28.400 86.575 1.00 46.59 385 ALA A C 1
ATOM 2972 O O . ALA A 1 385 ? -28.266 28.788 85.709 1.00 46.59 385 ALA A O 1
ATOM 2973 N N . GLY A 1 386 ? -28.663 27.521 87.506 1.00 44.28 386 GLY A N 1
ATOM 2974 C CA . GLY A 1 386 ? -27.332 26.910 87.528 1.00 44.28 386 GLY A CA 1
ATOM 2975 C C . GLY A 1 386 ? -26.955 26.255 86.191 1.00 44.28 386 GLY A C 1
ATOM 2976 O O . GLY A 1 386 ? -27.785 25.620 85.546 1.00 44.28 386 GLY A O 1
ATOM 2977 N N . ILE A 1 387 ? -25.685 26.410 85.809 1.00 46.38 387 ILE A N 1
ATOM 2978 C CA . ILE A 1 387 ? -25.089 25.962 84.543 1.00 46.38 387 ILE A CA 1
ATOM 2979 C C . ILE A 1 387 ? -25.363 24.463 84.323 1.00 46.38 387 ILE A C 1
ATOM 2981 O O . ILE A 1 387 ? -24.750 23.609 84.964 1.00 46.38 387 ILE A O 1
ATOM 2985 N N . ALA A 1 388 ? -26.274 24.149 83.403 1.00 40.66 388 ALA A N 1
ATOM 2986 C CA . ALA A 1 388 ? -26.506 22.815 82.859 1.00 40.66 388 ALA A CA 1
ATOM 2987 C C . ALA A 1 388 ? -26.464 22.899 81.319 1.00 40.66 388 ALA A C 1
ATOM 2989 O O . ALA A 1 388 ? -26.950 23.883 80.760 1.00 40.66 388 ALA A O 1
ATOM 2990 N N . PRO A 1 389 ? -25.911 21.896 80.611 1.00 44.16 389 PRO A N 1
ATOM 2991 C CA . PRO A 1 389 ? -25.593 21.996 79.182 1.00 44.16 389 PRO A CA 1
ATOM 2992 C C . PRO A 1 389 ? -26.809 21.948 78.237 1.00 44.16 389 PRO A C 1
ATOM 2994 O O . PRO A 1 389 ? -26.626 21.921 77.028 1.00 44.16 389 PRO A O 1
ATOM 2997 N N . SER A 1 390 ? -28.045 21.942 78.747 1.00 43.66 390 SER A N 1
ATOM 2998 C CA . SER A 1 390 ? -29.261 21.803 77.930 1.00 43.66 390 SER A CA 1
ATOM 2999 C C . SER A 1 390 ? -30.067 23.089 77.731 1.00 43.66 390 SER A C 1
ATOM 3001 O O . SER A 1 390 ? -31.103 23.034 77.080 1.00 43.66 390 SER A O 1
ATOM 3003 N N . ASN A 1 391 ? -29.644 24.231 78.285 1.00 43.75 391 ASN A N 1
ATOM 3004 C CA . ASN A 1 391 ? -30.457 25.458 78.266 1.00 43.75 391 ASN A CA 1
ATOM 3005 C C . ASN A 1 391 ? -29.786 26.631 77.530 1.00 43.75 391 ASN A C 1
ATOM 3007 O O . ASN A 1 391 ? -29.938 27.784 77.918 1.00 43.75 391 ASN A O 1
ATOM 3011 N N . GLY A 1 392 ? -29.054 26.339 76.455 1.00 45.47 392 GLY A N 1
ATOM 3012 C CA . GLY A 1 392 ? -28.893 27.271 75.338 1.00 45.47 392 GLY A CA 1
ATOM 3013 C C . GLY A 1 392 ? -28.052 28.540 75.522 1.00 45.47 392 GLY A C 1
ATOM 3014 O O . GLY A 1 392 ? -27.945 29.290 74.566 1.00 45.47 392 GLY A O 1
ATOM 3015 N N . CYS A 1 393 ? -27.423 28.822 76.661 1.00 38.16 393 CYS A N 1
ATOM 3016 C CA . CYS A 1 393 ? -26.603 30.037 76.794 1.00 38.16 393 CYS A CA 1
ATOM 3017 C C . CYS A 1 393 ? -25.111 29.766 76.553 1.00 38.16 393 CYS A C 1
ATOM 3019 O O . CYS A 1 393 ? -24.494 28.995 77.293 1.00 38.16 393 CYS A O 1
ATOM 3021 N N . LEU A 1 394 ? -24.512 30.452 75.573 1.00 46.75 394 LEU A N 1
ATOM 3022 C CA . LEU A 1 394 ? -23.052 30.584 75.469 1.00 46.75 394 LEU A CA 1
ATOM 3023 C C . LEU A 1 394 ? -22.535 31.665 76.440 1.00 46.75 394 LEU A C 1
ATOM 3025 O O . LEU A 1 394 ? -23.283 32.537 76.887 1.00 46.75 394 LEU A O 1
ATOM 3029 N N . THR A 1 395 ? -21.244 31.597 76.786 1.00 45.22 395 THR A N 1
ATOM 3030 C CA . THR A 1 395 ? -20.537 32.424 77.798 1.00 45.22 395 THR A CA 1
ATOM 3031 C C . THR A 1 395 ? -20.586 33.946 77.586 1.00 45.22 395 THR A C 1
ATOM 3033 O O . THR A 1 395 ? -20.170 34.713 78.451 1.00 45.22 395 THR A O 1
ATOM 3036 N N . ASP A 1 396 ? -21.095 34.373 76.444 1.00 47.22 396 ASP A N 1
ATOM 3037 C CA . ASP A 1 396 ? -21.176 35.725 75.912 1.00 47.22 396 ASP A CA 1
ATOM 3038 C C . ASP A 1 396 ? -22.620 36.273 75.887 1.00 47.22 396 ASP A C 1
ATOM 3040 O O . ASP A 1 396 ? -22.855 37.385 75.417 1.00 47.22 396 ASP A O 1
ATOM 3044 N N . GLY A 1 397 ? -23.575 35.552 76.490 1.00 40.00 397 GLY A N 1
ATOM 3045 C CA . GLY A 1 397 ? -24.910 36.071 76.818 1.00 40.00 397 GLY A CA 1
ATOM 3046 C C . GLY A 1 397 ? -25.953 35.948 75.706 1.00 40.00 397 GLY A C 1
ATOM 3047 O O . GLY A 1 397 ? -26.954 36.658 75.737 1.00 40.00 397 GLY A O 1
ATOM 3048 N N . ILE A 1 398 ? -25.743 35.058 74.735 1.00 43.75 398 ILE A N 1
ATOM 3049 C CA . ILE A 1 398 ? -26.722 34.762 73.683 1.00 43.75 398 ILE A CA 1
ATOM 3050 C C . ILE A 1 398 ? -27.518 33.522 74.103 1.00 43.75 398 ILE A C 1
ATOM 3052 O O . ILE A 1 398 ? -26.946 32.444 74.265 1.00 43.75 398 ILE A O 1
ATOM 3056 N N . CYS A 1 399 ? -28.823 33.702 74.312 1.00 38.41 399 CYS A N 1
ATOM 3057 C CA . CYS A 1 399 ? -29.778 32.645 74.636 1.00 38.41 399 CYS A CA 1
ATOM 3058 C C . CYS A 1 399 ? -30.179 31.892 73.338 1.00 38.41 399 CYS A C 1
ATOM 3060 O O . CYS A 1 399 ? -30.686 32.496 72.395 1.00 38.41 399 CYS A O 1
ATOM 3062 N N . ALA A 1 400 ? -29.973 30.574 73.278 1.00 41.28 400 ALA A N 1
ATOM 3063 C CA . ALA A 1 400 ? -30.471 29.691 72.222 1.00 41.28 400 ALA A CA 1
ATOM 3064 C C . ALA A 1 400 ? -31.902 29.255 72.552 1.00 41.28 400 ALA A C 1
ATOM 3066 O O . ALA A 1 400 ? -32.150 28.168 73.070 1.00 41.28 400 ALA A O 1
ATOM 3067 N N . SER A 1 401 ? -32.854 30.137 72.282 1.00 41.06 401 SER A N 1
ATOM 3068 C CA . SER A 1 401 ? -34.256 29.760 72.122 1.00 41.06 401 SER A CA 1
ATOM 3069 C C . SER A 1 401 ? -34.908 30.730 71.148 1.00 41.06 401 SER A C 1
ATOM 3071 O O . SER A 1 401 ? -35.570 31.674 71.557 1.00 41.06 401 SER A O 1
ATOM 3073 N N . ASP A 1 402 ? -34.567 30.554 69.873 1.00 32.34 402 ASP A N 1
ATOM 3074 C CA . ASP A 1 402 ? -35.481 30.603 68.726 1.0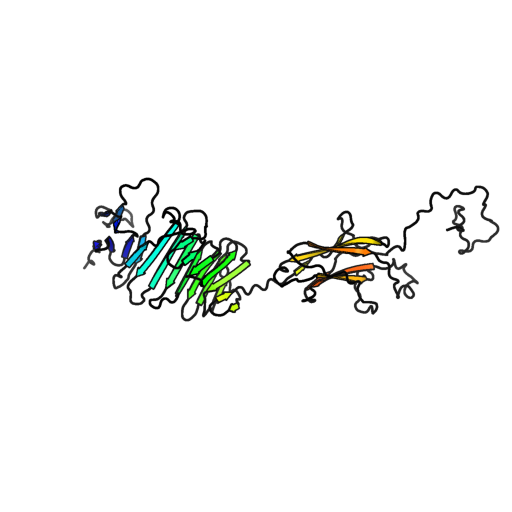0 32.34 402 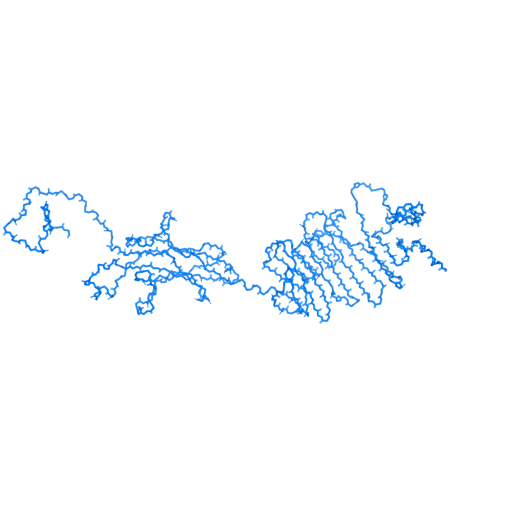ASP A CA 1
ATOM 3075 C C . ASP A 1 402 ? -34.636 30.524 67.446 1.00 32.34 402 ASP A C 1
ATOM 3077 O O . ASP A 1 402 ? -34.294 31.525 66.813 1.00 32.34 402 ASP A O 1
ATOM 3081 N N . CYS A 1 403 ? -34.262 29.286 67.117 1.00 34.75 403 CYS A N 1
ATOM 3082 C CA . CYS A 1 403 ? -33.931 28.795 65.782 1.00 34.75 403 CYS A CA 1
ATOM 3083 C C . CYS A 1 403 ? -34.527 27.392 65.665 1.00 34.75 403 CYS A C 1
ATOM 3085 O O . CYS A 1 403 ? -34.236 26.572 66.569 1.00 34.75 403 CYS A O 1
#

Radius of gyration: 39.87 Å; Cα contacts (8 Å, |Δi|>4): 871; chains: 1; bounding box: 81×66×123 Å

Solvent-accessible surface area (backbone atoms only — not comparable to full-atom values): 23358 Å² total; per-residue (Å²): 133,82,77,78,77,65,66,71,46,67,53,99,70,58,30,41,36,40,77,49,34,38,41,37,43,45,56,43,88,63,44,53,71,50,76,44,72,86,38,73,49,62,96,50,90,100,48,72,41,79,41,75,44,84,46,73,42,76,73,93,76,80,81,86,79,75,84,56,68,50,76,46,75,43,88,85,68,85,62,55,73,47,55,42,72,37,69,34,24,48,97,83,40,80,49,58,60,69,46,33,43,33,37,41,36,39,43,54,52,104,75,40,38,42,36,38,40,38,39,45,71,54,85,73,53,72,32,36,39,83,64,31,39,33,25,30,39,31,40,36,41,32,21,40,86,87,67,48,72,35,32,41,35,40,32,45,45,46,40,35,28,50,72,92,41,72,44,34,40,43,42,57,40,64,32,32,41,42,32,42,43,65,97,47,10,44,35,41,38,37,52,83,48,66,72,78,46,42,37,37,60,32,66,45,60,77,47,37,25,49,73,84,38,85,47,75,63,37,78,59,75,51,24,34,29,59,53,79,75,66,67,52,43,51,38,78,21,38,47,26,42,84,89,68,47,70,56,49,71,66,39,70,45,49,42,66,44,61,34,37,40,34,33,34,38,40,62,52,56,90,51,95,74,41,31,39,34,41,33,38,36,74,28,62,96,85,38,77,63,88,82,62,81,89,61,80,53,54,71,48,84,65,41,72,44,86,59,63,41,82,47,70,48,79,48,61,43,73,78,71,87,71,84,59,72,83,75,67,69,85,84,55,89,74,69,62,60,21,43,36,41,37,41,27,33,71,96,43,72,87,42,52,24,58,35,86,33,33,37,27,22,58,41,87,58,82,81,71,69,78,72,79,78,76,79,64,93,81,76,72,85,70,85,84,63,77,94,58,99,85,71,41,62,50,101,84,76,51,72,63,82,87,130

Mean predicted aligned error: 16.43 Å